Protein AF-A0A8T5TSD5-F1 (afdb_monomer_lite)

pLDDT: mean 71.45, std 23.82, range [21.56, 96.69]

Sequence (504 aa):
MKEFDYIEYKDEEKVIKIDLELDENVFEPLVENEELNNDLFEKYEPKDESEKEDPQIKVNFIPYVKNSLITFPKKGNDEVTKLDNEYHTTNYNPKFYSEKDVRYWIQQYKYYNNFKKLQNHLRVEGKKVPAISTVQKRIKELVGQEKYKELMRKYTFNDAKKLVAQTGKIKTGISGKILSNSEEFKDVKSKLLYQCGKCNHLWATRLDAIIHNKSWCPNCAVKDRVETQRGSVGEHQKIITQKGGKLIGIIYENPKEKLFNQRTSFKIECKAGHKFNIKASNLKLGKWCRKCSYTIISEKLRGSFHDIQQLIEERGGQCISKPEDYINQHQKLKIQCNKDHIFERRATNLKRGDWCPGCSQGKFEKICRSFFEEIFQDEFPKERPKWLINSRGNQMELDGYNKGLGLAFEAQGEQHYRAVAHFDQTLKDLEQRIKDDLTKLELCKQKNVILIQIPYYVHPNNIHHYVTAKYEHLAYKKLPIIPKIDYNRFLNTPDDQKKMDGYL

Foldseek 3Di:
DDDDDDDDDDDYDDDDDDDDDDDDDDDDDDDDDDDDDDDDDDDDDDDDDDDDDDDDDDDDDDDDDDDDDDDDDDDDDDDDDDDDDDDDDDDDDPPDDDPVNLVVLLVVCLVPVDLVVSQVVCVVVVHDRDDSVVSLVSNCVNPPPPVSVVSNQSDAVVNLQVLQQVLLCVPPVGGKGWPDDRVQPPHQQGWTWIARRRPRDIDTDGSCCCRPVSDDDPVVVVVVQQVVQVVLVVVLCVLQVVQQKDFPDKADPDPVSPGDDQQIWTFIQHPVRDTDIDGNVCSVVVDDDPVVVVVVVQVVVQPQVVVLQVLQVVLQKGWPDDSVVPPGQPAWTWMQHPVRDIDTDGSVVSVLQDDGPVVVPCPLLLLLQVLCCQQVVDHFDWDQDPQLAAPVRDTDIFSTDDPVVLETEDEAECVLVDDDPPPVDDPVNNVVSVRSVVSRCVSSVVVSRHYYYDYPPQQSQCSNVSVQVSCCVRVVDHDDDDPRDDSVVSPPDPSVVVSRVSVD

Structure (mmCIF, N/CA/C/O backbone):
data_AF-A0A8T5TSD5-F1
#
_entry.id   AF-A0A8T5TSD5-F1
#
loop_
_atom_site.group_PDB
_atom_site.id
_atom_site.type_symbol
_atom_site.label_atom_id
_atom_site.label_alt_id
_atom_site.label_comp_id
_atom_site.label_asym_id
_atom_site.label_entity_id
_atom_site.label_seq_id
_atom_site.pdbx_PDB_ins_code
_atom_site.Cartn_x
_atom_site.Cartn_y
_atom_site.Cartn_z
_atom_site.occupancy
_atom_site.B_iso_or_equiv
_atom_site.auth_seq_id
_atom_site.auth_comp_id
_atom_site.auth_asym_id
_atom_site.auth_atom_id
_atom_site.pdbx_PDB_model_num
ATOM 1 N N . MET A 1 1 ? 59.609 81.290 -33.028 1.00 29.22 1 MET A N 1
ATOM 2 C CA . MET A 1 1 ? 60.648 80.984 -34.041 1.00 29.22 1 MET A CA 1
ATOM 3 C C . MET A 1 1 ? 60.608 79.485 -34.279 1.00 29.22 1 MET A C 1
ATOM 5 O O . MET A 1 1 ? 60.656 78.786 -33.279 1.00 29.22 1 MET A O 1
ATOM 9 N N . LYS A 1 2 ? 60.489 78.936 -35.490 1.00 30.83 2 LYS A N 1
ATOM 10 C CA . LYS A 1 2 ? 60.200 79.474 -36.843 1.00 30.83 2 LYS A CA 1
ATOM 11 C C . LYS A 1 2 ? 59.456 78.362 -37.629 1.00 30.83 2 LYS A C 1
ATOM 13 O O . LYS A 1 2 ? 59.470 77.220 -37.183 1.00 30.83 2 LYS A O 1
ATOM 18 N N . GLU A 1 3 ? 58.811 78.703 -38.744 1.00 42.75 3 GLU A N 1
ATOM 19 C CA . GLU A 1 3 ? 58.103 77.771 -39.651 1.00 42.75 3 GLU A CA 1
ATOM 20 C C . GLU A 1 3 ? 59.063 76.863 -40.458 1.00 42.75 3 GLU A C 1
ATOM 22 O O . GLU A 1 3 ? 60.268 77.124 -40.465 1.00 42.75 3 GLU A O 1
ATOM 27 N N . PHE A 1 4 ? 58.551 75.826 -41.151 1.00 26.80 4 PHE A N 1
ATOM 28 C CA . PHE A 1 4 ? 58.403 75.811 -42.631 1.00 26.80 4 PHE A CA 1
ATOM 29 C C . PHE A 1 4 ? 57.793 74.496 -43.195 1.00 26.80 4 PHE A C 1
ATOM 31 O O . PHE A 1 4 ? 57.516 73.559 -42.448 1.00 26.80 4 PHE A O 1
ATOM 38 N N . ASP A 1 5 ? 57.514 74.491 -44.507 1.00 32.22 5 ASP A N 1
ATOM 39 C CA . ASP A 1 5 ? 56.450 73.749 -45.216 1.00 32.22 5 ASP A CA 1
ATOM 40 C C . ASP A 1 5 ? 56.855 72.515 -46.073 1.00 32.22 5 ASP A C 1
ATOM 42 O O . ASP A 1 5 ? 58.000 72.391 -46.490 1.00 32.22 5 ASP A O 1
ATOM 46 N N . TYR A 1 6 ? 55.833 71.689 -46.389 1.00 32.84 6 TYR A N 1
ATOM 47 C CA . TYR A 1 6 ? 55.534 70.879 -47.610 1.00 32.84 6 TYR A CA 1
ATOM 48 C C . TYR A 1 6 ? 56.590 70.050 -48.398 1.00 32.84 6 TYR A C 1
ATOM 50 O O . TYR A 1 6 ? 57.713 70.475 -48.633 1.00 32.84 6 TYR A O 1
ATOM 58 N N . ILE A 1 7 ? 56.130 68.916 -48.981 1.00 25.58 7 ILE A N 1
ATOM 59 C CA . ILE A 1 7 ? 55.984 68.638 -50.449 1.00 25.58 7 ILE A CA 1
ATOM 60 C C . ILE A 1 7 ? 55.552 67.158 -50.707 1.00 25.58 7 ILE A C 1
ATOM 62 O O . ILE A 1 7 ? 55.966 66.251 -49.988 1.00 25.58 7 ILE A O 1
ATOM 66 N N . GLU A 1 8 ? 54.708 66.909 -51.726 1.00 33.41 8 GLU A N 1
ATOM 67 C CA . GLU A 1 8 ? 54.271 65.577 -52.229 1.00 33.41 8 GLU A CA 1
ATOM 68 C C . GLU A 1 8 ? 55.151 65.046 -53.387 1.00 33.41 8 GLU A C 1
ATOM 70 O O . GLU A 1 8 ? 55.816 65.849 -54.027 1.00 33.41 8 GLU A O 1
ATOM 75 N N . TYR A 1 9 ? 55.050 63.752 -53.760 1.00 26.25 9 TYR A N 1
ATOM 76 C CA . TYR A 1 9 ? 55.128 63.281 -55.169 1.00 26.25 9 TYR A CA 1
ATOM 77 C C . TYR A 1 9 ? 54.449 61.900 -55.382 1.00 26.25 9 TYR A C 1
ATOM 79 O O . TYR A 1 9 ? 54.121 61.214 -54.412 1.00 26.25 9 TYR A O 1
ATOM 87 N N . LYS A 1 10 ? 54.183 61.526 -56.648 1.00 32.50 10 LYS A N 1
ATOM 88 C CA . LYS A 1 10 ? 53.243 60.469 -57.099 1.00 32.50 10 LYS A CA 1
ATOM 89 C C . LYS A 1 10 ? 53.863 59.381 -58.028 1.00 32.50 10 LYS A C 1
ATOM 91 O O . LYS A 1 10 ? 55.046 59.439 -58.339 1.00 32.50 10 LYS A O 1
ATOM 96 N N . ASP A 1 11 ? 52.965 58.506 -58.523 1.00 33.00 11 ASP A N 1
ATOM 97 C CA . ASP A 1 11 ? 52.921 57.790 -59.826 1.00 33.00 11 ASP A CA 1
ATOM 98 C C . ASP A 1 11 ? 53.556 56.371 -59.888 1.00 33.00 11 ASP A C 1
ATOM 100 O O . ASP A 1 11 ? 54.645 56.143 -59.377 1.00 33.00 11 ASP A O 1
ATOM 104 N N . GLU A 1 12 ? 52.762 55.316 -60.176 1.00 31.06 12 GLU A N 1
ATOM 105 C CA . GLU A 1 12 ? 52.519 54.618 -61.480 1.00 31.06 12 GLU A CA 1
ATOM 106 C C . GLU A 1 12 ? 53.558 53.478 -61.735 1.00 31.06 12 GLU A C 1
ATOM 108 O O . GLU A 1 12 ? 54.653 53.529 -61.197 1.00 31.06 12 GLU A O 1
ATOM 113 N N . GLU A 1 13 ? 53.341 52.350 -62.439 1.00 28.72 13 GLU A N 1
ATOM 114 C CA . GLU A 1 13 ? 52.218 51.793 -63.221 1.00 28.72 13 GLU A CA 1
ATOM 115 C C . GLU A 1 13 ? 52.359 50.240 -63.408 1.00 28.72 13 GLU A C 1
ATOM 117 O O . GLU A 1 13 ? 53.412 49.662 -63.148 1.00 28.72 13 GLU A O 1
ATOM 122 N N . LYS A 1 14 ? 51.338 49.608 -64.023 1.00 25.22 14 LYS A N 1
ATOM 123 C CA . LYS A 1 14 ? 51.384 48.391 -64.892 1.00 25.22 14 LYS A CA 1
ATOM 124 C C . LYS A 1 14 ? 51.567 46.954 -64.341 1.00 25.22 14 LYS A C 1
ATOM 126 O O . LYS A 1 14 ? 51.836 46.682 -63.178 1.00 25.22 14 LYS A O 1
ATOM 131 N N . VAL A 1 15 ? 51.224 46.011 -65.236 1.00 31.52 15 VAL A N 1
ATOM 132 C CA . VAL A 1 15 ? 50.708 44.643 -64.998 1.00 31.52 15 VAL A CA 1
ATOM 133 C C . VAL A 1 15 ? 51.378 43.632 -65.937 1.00 31.52 15 VAL A C 1
ATOM 135 O O . VAL A 1 15 ? 51.485 43.915 -67.127 1.00 31.52 15 VAL A O 1
ATOM 138 N N . ILE A 1 16 ? 51.687 42.416 -65.459 1.00 21.56 16 ILE A N 1
ATOM 139 C CA . ILE A 1 16 ? 51.918 41.225 -66.308 1.00 21.56 16 ILE A CA 1
ATOM 140 C C . ILE A 1 16 ? 51.227 39.989 -65.691 1.00 21.56 16 ILE A C 1
ATOM 142 O O . ILE A 1 16 ? 51.303 39.762 -64.484 1.00 21.56 16 ILE A O 1
ATOM 146 N N . LYS A 1 17 ? 50.553 39.185 -66.529 1.00 32.59 17 LYS A N 1
ATOM 147 C CA . LYS A 1 17 ? 50.049 37.829 -66.222 1.00 32.59 17 LYS A CA 1
ATOM 148 C C . LYS A 1 17 ? 51.038 36.779 -66.732 1.00 32.59 17 LYS A C 1
ATOM 150 O O . LYS A 1 17 ? 51.430 36.885 -67.888 1.00 32.59 17 LYS A O 1
ATOM 155 N N . ILE A 1 18 ? 51.284 35.718 -65.960 1.00 23.31 18 ILE A N 1
ATOM 156 C CA . ILE A 1 18 ? 51.723 34.404 -66.467 1.00 23.31 18 ILE A CA 1
ATOM 157 C C . ILE A 1 18 ? 51.021 33.311 -65.632 1.00 23.31 18 ILE A C 1
ATOM 159 O O . ILE A 1 18 ? 50.945 33.434 -64.408 1.00 23.31 18 ILE A O 1
ATOM 163 N N . ASP A 1 19 ? 50.475 32.290 -66.298 1.00 34.50 19 ASP A N 1
ATOM 164 C CA . ASP A 1 19 ? 49.937 31.056 -65.696 1.00 34.50 19 ASP A CA 1
ATOM 165 C C . ASP A 1 19 ? 51.056 30.019 -65.504 1.00 34.50 19 ASP A C 1
ATOM 167 O O . ASP A 1 19 ? 51.981 29.984 -66.310 1.00 34.50 19 ASP A O 1
ATOM 171 N N . LEU A 1 20 ? 50.953 29.135 -64.503 1.00 24.56 20 LEU A N 1
ATOM 172 C CA . LEU A 1 20 ? 51.712 27.875 -64.450 1.00 24.56 20 LEU A CA 1
ATOM 173 C C . LEU A 1 20 ? 50.996 26.836 -63.568 1.00 24.56 20 LEU A C 1
ATOM 175 O O . LEU A 1 20 ? 50.411 27.179 -62.537 1.00 24.56 20 LEU A O 1
ATOM 179 N N . GLU A 1 21 ? 51.037 25.574 -63.995 1.00 27.56 21 GLU A N 1
ATOM 180 C CA . GLU A 1 21 ? 50.414 24.421 -63.335 1.00 27.56 21 GLU A CA 1
ATOM 181 C C . GLU A 1 21 ? 51.396 23.647 -62.433 1.00 27.56 21 GLU A C 1
ATOM 183 O O . GLU A 1 21 ? 52.588 23.617 -62.706 1.00 27.56 21 GLU A O 1
ATOM 188 N N . LEU A 1 22 ? 50.819 22.999 -61.407 1.00 33.53 22 LEU A N 1
ATOM 189 C CA . LEU A 1 22 ? 51.209 21.737 -60.740 1.00 33.53 22 LEU A CA 1
ATOM 190 C C . LEU A 1 22 ? 52.652 21.500 -60.235 1.00 33.53 22 LEU A C 1
ATOM 192 O O . LEU A 1 22 ? 53.611 21.500 -60.992 1.00 33.53 22 LEU A O 1
ATOM 196 N N . ASP A 1 23 ? 52.739 21.045 -58.977 1.00 24.69 23 ASP A N 1
ATOM 197 C CA . ASP A 1 23 ? 53.171 19.659 -58.715 1.00 24.69 23 ASP A CA 1
ATOM 198 C C . ASP A 1 23 ? 52.482 19.099 -57.444 1.00 24.69 23 ASP A C 1
ATOM 200 O O . ASP A 1 23 ? 52.013 19.871 -56.599 1.00 24.69 23 ASP A O 1
ATOM 204 N N . GLU A 1 24 ? 52.377 17.773 -57.325 1.00 37.91 24 GLU A N 1
ATOM 205 C CA . GLU A 1 24 ? 51.810 17.044 -56.173 1.00 37.91 24 GLU A CA 1
ATOM 206 C C . GLU A 1 24 ? 52.889 16.202 -55.451 1.00 37.91 24 GLU A C 1
ATOM 208 O O . GLU A 1 24 ? 53.955 15.934 -55.999 1.00 37.91 24 GLU A O 1
ATOM 213 N N . ASN A 1 25 ? 52.582 15.725 -54.230 1.00 28.72 25 ASN A N 1
ATOM 214 C CA . ASN A 1 25 ? 53.506 15.185 -53.203 1.00 28.72 25 ASN A CA 1
ATOM 215 C C . ASN A 1 25 ? 54.248 16.309 -52.429 1.00 28.72 25 ASN A C 1
ATOM 217 O O . ASN A 1 25 ? 54.604 17.333 -52.992 1.00 28.72 25 ASN A O 1
ATOM 221 N N . VAL A 1 26 ? 54.473 16.239 -51.108 1.00 26.81 26 VAL A N 1
ATOM 222 C CA . VAL A 1 26 ? 54.770 15.070 -50.257 1.00 26.81 26 VAL A CA 1
ATOM 223 C C . VAL A 1 26 ? 54.136 15.195 -48.845 1.00 26.81 26 VAL A C 1
ATOM 225 O O . VAL A 1 26 ? 53.910 16.302 -48.363 1.00 26.81 26 VAL A O 1
ATOM 228 N N . PHE A 1 27 ? 53.987 14.044 -48.171 1.00 26.06 27 PHE A N 1
ATOM 229 C CA . PHE A 1 27 ? 53.790 13.780 -46.725 1.00 26.06 27 PHE A CA 1
ATOM 230 C C . PHE A 1 27 ? 52.378 13.515 -46.157 1.00 26.06 27 PHE A C 1
ATOM 232 O O . PHE A 1 27 ? 51.435 14.291 -46.290 1.00 26.06 27 PHE A O 1
ATOM 239 N N . GLU A 1 28 ? 52.311 12.389 -45.436 1.00 26.70 28 GLU A N 1
ATOM 240 C CA . GLU A 1 28 ? 51.199 11.824 -44.653 1.00 26.70 28 GLU A CA 1
ATOM 241 C C . GLU A 1 28 ? 51.754 11.417 -43.240 1.00 26.70 28 GLU A C 1
ATOM 243 O O . GLU A 1 28 ? 52.901 11.769 -42.951 1.00 26.70 28 GLU A O 1
ATOM 248 N N . PRO A 1 29 ? 51.003 10.830 -42.277 1.00 34.03 29 PRO A N 1
ATOM 249 C CA . PRO A 1 29 ? 50.748 11.496 -40.992 1.00 34.03 29 PRO A CA 1
ATOM 250 C C . PRO A 1 29 ? 51.290 10.761 -39.740 1.00 34.03 29 PRO A C 1
ATOM 252 O O . PRO A 1 29 ? 51.842 9.669 -39.826 1.00 34.03 29 PRO A O 1
ATOM 255 N N . LEU A 1 30 ? 51.044 11.327 -38.547 1.00 26.89 30 LEU A N 1
ATOM 256 C CA . LEU A 1 30 ? 51.230 10.662 -37.244 1.00 26.89 30 LEU A CA 1
ATOM 257 C C . LEU A 1 30 ? 49.946 10.685 -36.393 1.00 26.89 30 LEU A C 1
ATOM 259 O O . LEU A 1 30 ? 49.178 11.649 -36.435 1.00 26.89 30 LEU A O 1
ATOM 263 N N . VAL A 1 31 ? 49.727 9.605 -35.632 1.00 29.70 31 VAL A N 1
ATOM 264 C CA . VAL A 1 31 ? 48.559 9.330 -34.771 1.00 29.70 31 VAL A CA 1
ATOM 265 C C . VAL A 1 31 ? 49.034 8.622 -33.500 1.00 29.70 31 VAL A C 1
ATOM 267 O O . VAL A 1 31 ? 49.748 7.636 -33.618 1.00 29.70 31 VAL A O 1
ATOM 270 N N . GLU A 1 32 ? 48.584 9.073 -32.326 1.00 29.20 32 GLU A N 1
ATOM 271 C CA . GLU A 1 32 ? 48.715 8.434 -30.998 1.00 29.20 32 GLU A CA 1
ATOM 272 C C . GLU A 1 32 ? 47.791 9.190 -30.009 1.00 29.20 32 GLU A C 1
ATOM 274 O O . GLU A 1 32 ? 47.502 10.365 -30.235 1.00 29.20 32 GLU A O 1
ATOM 279 N N . ASN A 1 33 ? 47.367 8.657 -28.858 1.00 29.69 33 ASN A N 1
ATOM 280 C CA . ASN A 1 33 ? 46.632 7.409 -28.588 1.00 29.69 33 ASN A CA 1
ATOM 281 C C . ASN A 1 33 ? 45.905 7.613 -27.231 1.00 29.69 33 ASN A C 1
ATOM 283 O O . ASN A 1 33 ? 46.505 8.164 -26.310 1.00 29.69 33 ASN A O 1
ATOM 287 N N . GLU A 1 34 ? 44.636 7.211 -27.081 1.00 29.06 34 GLU A N 1
ATOM 288 C CA . GLU A 1 34 ? 43.868 7.379 -25.825 1.00 29.06 34 GLU A CA 1
ATOM 289 C C . GLU A 1 34 ? 43.674 6.036 -25.104 1.00 29.06 34 GLU A C 1
ATOM 291 O O . GLU A 1 34 ? 42.813 5.256 -25.501 1.00 29.06 34 GLU A O 1
ATOM 296 N N . GLU A 1 35 ? 44.413 5.782 -24.017 1.00 29.83 35 GLU A N 1
ATOM 297 C CA . GLU A 1 35 ? 44.088 4.709 -23.061 1.00 29.83 35 GLU A CA 1
ATOM 298 C C . GLU A 1 35 ? 44.794 4.929 -21.705 1.00 29.83 35 GLU A C 1
ATOM 300 O O . GLU A 1 35 ? 45.983 4.657 -21.578 1.00 29.83 35 GLU A O 1
ATOM 305 N N . LEU A 1 36 ? 44.077 5.448 -20.692 1.00 28.39 36 LEU A N 1
ATOM 306 C CA . LEU A 1 36 ? 44.378 5.282 -19.253 1.00 28.39 36 LEU A CA 1
ATOM 307 C C . LEU A 1 36 ? 43.279 5.898 -18.359 1.00 28.39 36 LEU A C 1
ATOM 309 O O . LEU A 1 36 ? 42.650 6.889 -18.724 1.00 28.39 36 LEU A O 1
ATOM 313 N N . ASN A 1 37 ? 43.122 5.329 -17.157 1.00 28.67 37 ASN A N 1
ATOM 314 C CA . ASN A 1 37 ? 42.261 5.756 -16.037 1.00 28.67 37 ASN A CA 1
ATOM 315 C C . ASN A 1 37 ? 40.750 5.448 -16.122 1.00 28.67 37 ASN A C 1
ATOM 317 O O . ASN A 1 37 ? 39.905 6.341 -16.080 1.00 28.67 37 ASN A O 1
ATOM 321 N N . ASN A 1 38 ? 40.426 4.153 -16.059 1.00 27.12 38 ASN A N 1
ATOM 322 C CA . ASN A 1 38 ? 39.316 3.660 -15.236 1.00 27.12 38 ASN A CA 1
ATOM 323 C C . ASN A 1 38 ? 39.915 2.837 -14.087 1.00 27.12 38 ASN A C 1
ATOM 325 O O . ASN A 1 38 ? 40.516 1.807 -14.365 1.00 27.12 38 ASN A O 1
ATOM 329 N N . ASP A 1 39 ? 39.770 3.314 -12.849 1.00 28.09 39 ASP A N 1
ATOM 330 C CA . ASP A 1 39 ? 39.573 2.530 -11.614 1.00 28.09 39 ASP A CA 1
ATOM 331 C C . ASP A 1 39 ? 39.820 3.434 -10.401 1.00 28.09 39 ASP A C 1
ATOM 333 O O . ASP A 1 39 ? 40.918 3.965 -10.250 1.00 28.09 39 ASP A O 1
ATOM 337 N N . LEU A 1 40 ? 38.800 3.602 -9.545 1.00 28.14 40 LEU A N 1
ATOM 338 C CA . LEU A 1 40 ? 38.906 3.688 -8.078 1.00 28.14 40 LEU A CA 1
ATOM 339 C C . LEU A 1 40 ? 37.539 3.993 -7.424 1.00 28.14 40 LEU A C 1
ATOM 341 O O . LEU A 1 40 ? 36.795 4.863 -7.868 1.00 28.14 40 LEU A O 1
ATOM 345 N N . PHE A 1 41 ? 37.300 3.310 -6.300 1.00 27.31 41 PHE A N 1
ATOM 346 C CA . PHE A 1 41 ? 36.210 3.449 -5.317 1.00 27.31 41 PHE A CA 1
ATOM 347 C C . PHE A 1 41 ? 34.823 2.853 -5.620 1.00 27.31 41 PHE A C 1
ATOM 349 O O . PHE A 1 41 ? 33.941 3.447 -6.235 1.00 27.31 41 PHE A O 1
ATOM 356 N N . GLU A 1 42 ? 34.607 1.699 -4.985 1.00 27.84 42 GLU A N 1
ATOM 357 C CA . GLU A 1 42 ? 33.319 1.082 -4.673 1.00 27.84 42 GLU A CA 1
ATOM 358 C C . GLU A 1 42 ? 33.187 0.979 -3.130 1.00 27.84 42 GLU A C 1
ATOM 360 O O . GLU A 1 42 ? 34.204 0.850 -2.448 1.00 27.84 42 GLU A O 1
ATOM 365 N N . LYS A 1 43 ? 31.945 0.938 -2.611 1.00 27.02 43 LYS A N 1
ATOM 366 C CA . LYS A 1 43 ? 31.519 0.570 -1.231 1.00 27.02 43 LYS A CA 1
ATOM 367 C C . LYS A 1 43 ? 31.717 1.574 -0.070 1.00 27.02 43 LYS A C 1
ATOM 369 O O . LYS A 1 43 ? 32.822 1.741 0.431 1.00 27.02 43 LYS A O 1
ATOM 374 N N . TYR A 1 44 ? 30.596 2.049 0.497 1.00 25.25 44 TYR A N 1
ATOM 375 C CA . TYR A 1 44 ? 30.279 1.932 1.940 1.00 25.25 44 TYR A CA 1
ATOM 376 C C . TYR A 1 44 ? 28.768 2.154 2.207 1.00 25.25 44 TYR A C 1
ATOM 378 O O . TYR A 1 44 ? 28.128 2.926 1.495 1.00 25.25 44 TYR A O 1
ATOM 386 N N . GLU A 1 45 ? 28.203 1.482 3.218 1.00 26.59 45 GLU A N 1
ATOM 387 C CA . GLU A 1 45 ? 26.801 1.614 3.682 1.00 26.59 45 GLU A CA 1
ATOM 388 C C . GLU A 1 45 ? 26.723 2.347 5.047 1.00 26.59 45 GLU A C 1
ATOM 390 O O . GLU A 1 45 ? 27.725 2.383 5.766 1.00 26.59 45 GLU A O 1
ATOM 395 N N . PRO A 1 46 ? 25.576 2.954 5.425 1.00 31.56 46 PRO A N 1
ATOM 396 C CA . PRO A 1 46 ? 25.465 3.806 6.616 1.00 31.56 46 PRO A CA 1
ATOM 397 C C . PRO A 1 46 ? 25.095 3.053 7.911 1.00 31.56 46 PRO A C 1
ATOM 399 O O . PRO A 1 46 ? 24.542 1.955 7.877 1.00 31.56 46 PRO A O 1
ATOM 402 N N . LYS A 1 47 ? 25.325 3.704 9.062 1.00 26.27 47 LYS A N 1
ATOM 403 C CA . LYS A 1 47 ? 24.779 3.338 10.383 1.00 26.27 47 LYS A CA 1
ATOM 404 C C . LYS A 1 47 ? 24.121 4.547 11.057 1.00 26.27 47 LYS A C 1
ATOM 406 O O . LYS A 1 47 ? 24.601 5.666 10.890 1.00 26.27 47 LYS A O 1
ATOM 411 N N . ASP A 1 48 ? 23.063 4.286 11.821 1.00 28.14 48 ASP A N 1
ATOM 412 C CA . ASP A 1 48 ? 22.426 5.225 12.756 1.00 28.14 48 ASP A CA 1
ATOM 413 C C . ASP A 1 48 ? 23.275 5.447 14.019 1.00 28.14 48 ASP A C 1
ATOM 415 O O . ASP A 1 48 ? 23.943 4.515 14.463 1.00 28.14 48 ASP A O 1
ATOM 419 N N . GLU A 1 49 ? 23.157 6.629 14.639 1.00 26.78 49 GLU A N 1
ATOM 420 C CA . GLU A 1 49 ? 22.981 6.786 16.097 1.00 26.78 49 GLU A CA 1
ATOM 421 C C . GLU A 1 49 ? 22.539 8.223 16.461 1.00 26.78 49 GLU A C 1
ATOM 423 O O . GLU A 1 49 ? 22.455 9.099 15.596 1.00 26.78 49 GLU A O 1
ATOM 428 N N . SER A 1 50 ? 22.141 8.440 17.719 1.00 25.47 50 SER A N 1
ATOM 429 C CA . SER A 1 50 ? 21.211 9.503 18.136 1.00 25.47 50 SER A CA 1
ATOM 430 C C . SER A 1 50 ? 21.688 10.388 19.302 1.00 25.47 50 SER A C 1
ATOM 432 O O . SER A 1 50 ? 22.604 10.033 20.031 1.00 25.47 50 SER A O 1
ATOM 434 N N . GLU A 1 51 ? 20.919 11.460 19.541 1.00 27.75 51 GLU A N 1
ATOM 435 C CA . GLU A 1 51 ? 20.849 12.306 20.756 1.00 27.75 51 GLU A CA 1
ATOM 436 C C . GLU A 1 51 ? 21.689 13.604 20.813 1.00 27.75 51 GLU A C 1
ATOM 438 O O . GLU A 1 51 ? 22.343 13.997 19.849 1.00 27.75 51 GLU A O 1
ATOM 443 N N . LYS A 1 52 ? 21.430 14.401 21.861 1.00 27.55 52 LYS A N 1
ATOM 444 C CA . LYS A 1 52 ? 21.346 15.877 21.850 1.00 27.55 52 LYS A CA 1
ATOM 445 C C . LYS A 1 52 ? 22.368 16.527 22.796 1.00 27.55 52 LYS A C 1
ATOM 447 O O . LYS A 1 52 ? 22.642 15.953 23.839 1.00 27.55 52 LYS A O 1
ATOM 452 N N . GLU A 1 53 ? 22.786 17.767 22.512 1.00 25.66 53 GLU A N 1
ATOM 453 C CA . GLU A 1 53 ? 22.473 18.996 23.293 1.00 25.66 53 GLU A CA 1
ATOM 454 C C . GLU A 1 53 ? 23.326 20.210 22.847 1.00 25.66 53 GLU A C 1
ATOM 456 O O . GLU A 1 53 ? 24.370 20.060 22.217 1.00 25.66 53 GLU A O 1
ATOM 461 N N . ASP A 1 54 ? 22.832 21.422 23.126 1.00 24.52 54 ASP A N 1
ATOM 462 C CA . ASP A 1 54 ? 23.424 22.741 22.816 1.00 24.52 54 ASP A CA 1
ATOM 463 C C . ASP A 1 54 ? 23.709 23.456 24.152 1.00 24.52 54 ASP A C 1
ATOM 465 O O . ASP A 1 54 ? 22.869 23.385 25.055 1.00 24.52 54 ASP A O 1
ATOM 469 N N . PRO A 1 55 ? 24.868 24.122 24.324 1.00 31.58 55 PRO A N 1
ATOM 470 C CA . PRO A 1 55 ? 24.786 25.586 24.339 1.00 31.58 55 PRO A CA 1
ATOM 471 C C . PRO A 1 55 ? 25.992 26.330 23.723 1.00 31.58 55 PRO A C 1
ATOM 473 O O . PRO A 1 55 ? 27.115 26.266 24.217 1.00 31.58 55 PRO A O 1
ATOM 476 N N . GLN A 1 56 ? 25.690 27.166 22.727 1.00 24.25 56 GLN A N 1
ATOM 477 C CA . GLN A 1 56 ? 26.241 28.509 22.454 1.00 24.25 56 GLN A CA 1
ATOM 478 C C . GLN A 1 56 ? 27.759 28.765 22.623 1.00 24.25 56 GLN A C 1
ATOM 480 O O . GLN A 1 56 ? 28.240 28.958 23.735 1.00 24.25 56 GLN A O 1
ATOM 485 N N . ILE A 1 57 ? 28.454 29.067 21.508 1.00 22.45 57 ILE A N 1
ATOM 486 C CA . ILE A 1 57 ? 29.313 30.273 21.361 1.00 22.45 57 ILE A CA 1
ATOM 487 C C . ILE A 1 57 ? 29.729 30.516 19.887 1.00 22.45 57 ILE A C 1
ATOM 489 O O . ILE A 1 57 ? 30.187 29.616 19.195 1.00 22.45 57 ILE A O 1
ATOM 493 N N . LYS A 1 58 ? 29.603 31.781 19.450 1.00 24.45 58 LYS A N 1
ATOM 494 C CA . LYS A 1 58 ? 30.229 32.464 18.284 1.00 24.45 58 LYS A CA 1
ATOM 495 C C . LYS A 1 58 ? 30.261 31.752 16.915 1.00 24.45 58 LYS A C 1
ATOM 497 O O . LYS A 1 58 ? 31.145 30.965 16.595 1.00 24.45 58 LYS A O 1
ATOM 502 N N . VAL A 1 59 ? 29.388 32.227 16.026 1.00 23.25 59 VAL A N 1
ATOM 503 C CA . VAL A 1 59 ? 29.357 31.889 14.595 1.00 23.25 59 VAL A CA 1
ATOM 504 C C . VAL A 1 59 ? 30.409 32.686 13.806 1.00 23.25 59 VAL A C 1
ATOM 506 O O . VAL A 1 59 ? 30.290 33.903 13.687 1.00 23.25 59 VAL A O 1
ATOM 509 N N . ASN A 1 60 ? 31.381 32.001 13.197 1.00 25.83 60 ASN A N 1
ATOM 510 C CA . ASN A 1 60 ? 32.272 32.555 12.167 1.00 25.83 60 ASN A CA 1
ATOM 511 C C . ASN A 1 60 ? 31.938 31.923 10.804 1.00 25.83 60 ASN A C 1
ATOM 513 O O . ASN A 1 60 ? 32.298 30.776 10.547 1.00 25.83 60 ASN A O 1
ATOM 517 N N . PHE A 1 61 ? 31.274 32.668 9.915 1.00 24.88 61 PHE A N 1
ATOM 518 C CA . PHE A 1 61 ? 31.046 32.246 8.527 1.00 24.88 61 PHE A CA 1
ATOM 519 C C . PHE A 1 61 ? 32.172 32.738 7.608 1.00 24.88 61 PHE A C 1
ATOM 521 O O . PHE A 1 61 ? 32.349 33.942 7.432 1.00 24.88 61 PHE A O 1
ATOM 528 N N . ILE A 1 62 ? 32.872 31.808 6.950 1.00 25.47 62 ILE A N 1
ATOM 529 C CA . ILE A 1 62 ? 33.712 32.107 5.779 1.00 25.47 62 ILE A CA 1
ATOM 530 C C . ILE A 1 62 ? 32.820 32.015 4.520 1.00 25.47 62 ILE A C 1
ATOM 532 O O . ILE A 1 62 ? 32.159 30.988 4.345 1.00 25.47 62 ILE A O 1
ATOM 536 N N . PRO A 1 63 ? 32.735 33.047 3.651 1.00 28.06 63 PRO A N 1
ATOM 537 C CA . PRO A 1 63 ? 31.734 33.067 2.580 1.00 28.06 63 PRO A CA 1
ATOM 538 C C . PRO A 1 63 ? 32.096 32.257 1.326 1.00 28.06 63 PRO A C 1
ATOM 540 O O . PRO A 1 63 ? 33.231 32.259 0.857 1.00 28.06 63 PRO A O 1
ATOM 543 N N . TYR A 1 64 ? 31.062 31.687 0.702 1.00 24.02 64 TYR A N 1
ATOM 544 C CA . TYR A 1 64 ? 31.060 31.244 -0.697 1.00 24.02 64 TYR A CA 1
ATOM 545 C C . TYR A 1 64 ? 31.465 32.382 -1.655 1.00 24.02 64 TYR A C 1
ATOM 547 O O . TYR A 1 64 ? 30.877 33.468 -1.613 1.00 24.02 64 TYR A O 1
ATOM 555 N N . VAL A 1 65 ? 32.375 32.113 -2.596 1.00 27.92 65 VAL A N 1
ATOM 556 C CA . VAL A 1 65 ? 32.683 33.043 -3.698 1.00 27.92 65 VAL A CA 1
ATOM 557 C C . VAL A 1 65 ? 31.601 32.946 -4.779 1.00 27.92 65 VAL A C 1
ATOM 559 O O . VAL A 1 65 ? 31.318 31.872 -5.309 1.00 27.92 65 VAL A O 1
ATOM 562 N N . LYS A 1 66 ? 30.980 34.085 -5.103 1.00 27.88 66 LYS A N 1
ATOM 563 C CA . LYS A 1 66 ? 29.926 34.210 -6.120 1.00 27.88 66 LYS A CA 1
ATOM 564 C C . LYS A 1 66 ? 30.485 34.407 -7.531 1.00 27.88 66 LYS A C 1
ATOM 566 O O . LYS A 1 66 ? 31.479 35.098 -7.730 1.00 27.88 66 LYS A O 1
ATOM 571 N N . ASN A 1 67 ? 29.719 33.923 -8.511 1.00 27.98 67 ASN A N 1
ATOM 572 C CA . ASN A 1 67 ? 29.712 34.457 -9.875 1.00 27.98 67 ASN A CA 1
ATOM 573 C C . ASN A 1 67 ? 29.465 35.975 -9.870 1.00 27.98 67 ASN A C 1
ATOM 575 O O . ASN A 1 67 ? 28.501 36.428 -9.250 1.00 27.98 67 ASN A O 1
ATOM 579 N N . SER A 1 68 ? 30.233 36.716 -10.672 1.00 27.19 68 SER A N 1
ATOM 580 C CA . SER A 1 68 ? 29.978 38.130 -10.968 1.00 27.19 68 SER A CA 1
ATOM 581 C C . SER A 1 68 ? 30.080 38.393 -12.469 1.00 27.19 68 SER A C 1
ATOM 583 O O . SER A 1 68 ? 31.157 38.335 -13.057 1.00 27.19 68 SER A O 1
ATOM 585 N N . LEU A 1 69 ? 28.939 38.707 -13.081 1.00 24.25 69 LEU A N 1
ATOM 586 C CA . LEU A 1 69 ? 28.872 39.396 -14.371 1.00 24.25 69 LEU A CA 1
ATOM 587 C C . LEU A 1 69 ? 29.463 40.805 -14.209 1.00 24.25 69 LEU A C 1
ATOM 589 O O . LEU A 1 69 ? 29.201 41.452 -13.197 1.00 24.25 69 LEU A O 1
ATOM 593 N N . ILE A 1 70 ? 30.180 41.312 -15.216 1.00 25.59 70 ILE A N 1
ATOM 594 C CA . ILE A 1 70 ? 30.570 42.728 -15.276 1.00 25.59 70 ILE A CA 1
ATOM 595 C C . ILE A 1 70 ? 29.884 43.394 -16.470 1.00 25.59 70 ILE A C 1
ATOM 597 O O . ILE A 1 70 ? 30.089 43.024 -17.625 1.00 25.59 70 ILE A O 1
ATOM 601 N N . THR A 1 71 ? 29.064 44.394 -16.158 1.00 24.91 71 THR A N 1
ATOM 602 C CA . THR A 1 71 ? 28.466 45.354 -17.091 1.00 24.91 71 THR A CA 1
ATOM 603 C C . THR A 1 71 ? 29.308 46.631 -17.176 1.00 24.91 71 THR A C 1
ATOM 605 O O . THR A 1 71 ? 29.995 46.989 -16.223 1.00 24.91 71 THR A O 1
ATOM 608 N N . PHE A 1 72 ? 29.227 47.342 -18.302 1.00 25.25 72 PHE A N 1
ATOM 609 C CA . PHE A 1 72 ? 29.983 48.574 -18.572 1.00 25.25 72 PHE A CA 1
ATOM 610 C C . PHE A 1 72 ? 29.681 49.738 -17.597 1.00 25.25 72 PHE A C 1
ATOM 612 O O . PHE A 1 72 ? 28.512 49.945 -17.259 1.00 25.25 72 PHE A O 1
ATOM 619 N N . PRO A 1 73 ? 30.680 50.574 -17.242 1.00 27.48 73 PRO A N 1
ATOM 620 C CA . PRO A 1 73 ? 30.470 51.857 -16.569 1.00 27.48 73 PRO A CA 1
ATOM 621 C C . PRO A 1 73 ? 30.215 53.018 -17.556 1.00 27.48 73 PRO A C 1
ATOM 623 O O . PRO A 1 73 ? 30.600 52.969 -18.726 1.00 27.48 73 PRO A O 1
ATOM 626 N N . LYS A 1 74 ? 29.581 54.094 -17.067 1.00 26.23 74 LYS A N 1
ATOM 627 C CA . LYS A 1 74 ? 29.430 55.389 -17.766 1.00 26.23 74 LYS A CA 1
ATOM 628 C C . LYS A 1 74 ? 30.528 56.387 -17.345 1.00 26.23 74 LYS A C 1
ATOM 630 O O . LYS A 1 74 ? 31.157 56.216 -16.310 1.00 26.23 74 LYS A O 1
ATOM 635 N N . LYS A 1 75 ? 30.709 57.423 -18.178 1.00 28.22 75 LYS A N 1
ATOM 636 C CA . LYS A 1 75 ? 31.642 58.569 -18.057 1.00 28.22 75 LYS A CA 1
ATOM 637 C C . LYS A 1 75 ? 31.713 59.225 -16.665 1.00 28.22 75 LYS A C 1
ATOM 639 O O . LYS A 1 75 ? 30.675 59.349 -16.020 1.00 28.22 75 LYS A O 1
ATOM 644 N N . GLY A 1 76 ? 32.865 59.835 -16.347 1.00 24.42 76 GLY A N 1
ATOM 645 C CA . GLY A 1 76 ? 32.940 60.902 -15.337 1.00 24.42 76 GLY A CA 1
ATOM 646 C C . GLY A 1 76 ? 34.339 61.376 -14.905 1.00 24.42 76 GLY A C 1
ATOM 647 O O . GLY A 1 76 ? 34.686 61.141 -13.762 1.00 24.42 76 GLY A O 1
ATOM 648 N N . ASN A 1 77 ? 35.047 62.095 -15.788 1.00 24.77 77 ASN A N 1
ATOM 649 C CA . ASN A 1 77 ? 35.979 63.205 -15.493 1.00 24.77 77 ASN A CA 1
ATOM 650 C C . ASN A 1 77 ? 37.319 63.063 -14.702 1.00 24.77 77 ASN A C 1
ATOM 652 O O . ASN A 1 77 ? 37.437 62.368 -13.703 1.00 24.77 77 ASN A O 1
ATOM 656 N N . ASP A 1 78 ? 38.265 63.878 -15.196 1.00 27.06 78 ASP A N 1
ATOM 657 C CA . ASP A 1 78 ? 39.361 64.632 -14.550 1.00 27.06 78 ASP A CA 1
ATOM 658 C C . ASP A 1 78 ? 40.725 63.990 -14.169 1.00 27.06 78 ASP A C 1
ATOM 660 O O . ASP A 1 78 ? 40.958 63.522 -13.062 1.00 27.06 78 ASP A O 1
ATOM 664 N N . GLU A 1 79 ? 41.643 64.135 -15.143 1.00 27.92 79 GLU A N 1
ATOM 665 C CA . GLU A 1 79 ? 42.992 64.753 -15.073 1.00 27.92 79 GLU A CA 1
ATOM 666 C C . GLU A 1 79 ? 44.230 64.094 -14.404 1.00 27.92 79 GLU A C 1
ATOM 668 O O . GLU A 1 79 ? 44.169 63.426 -13.382 1.00 27.92 79 GLU A O 1
ATOM 673 N N . VAL A 1 80 ? 45.390 64.427 -15.017 1.00 26.50 80 VAL A N 1
ATOM 674 C CA . VAL A 1 80 ? 46.818 64.244 -14.626 1.00 26.50 80 VAL A CA 1
ATOM 675 C C . VAL A 1 80 ? 47.268 62.796 -14.322 1.00 26.50 80 VAL A C 1
ATOM 677 O O . VAL A 1 80 ? 46.838 62.195 -13.352 1.00 26.50 80 VAL A O 1
ATOM 680 N N . THR A 1 81 ? 48.167 62.142 -15.072 1.00 28.92 81 THR A N 1
ATOM 681 C CA . THR A 1 81 ? 49.516 62.519 -15.574 1.00 28.92 81 THR A CA 1
ATOM 682 C C . THR A 1 81 ? 49.884 61.578 -16.771 1.00 28.92 81 THR A C 1
ATOM 684 O O . THR A 1 81 ? 49.452 60.432 -16.785 1.00 28.92 81 THR A O 1
ATOM 687 N N . LYS A 1 82 ? 50.506 61.968 -17.908 1.00 28.77 82 LYS A N 1
ATOM 688 C CA . LYS A 1 82 ? 51.931 62.345 -18.148 1.00 28.77 82 LYS A CA 1
ATOM 689 C C . LYS A 1 82 ? 52.927 61.408 -17.417 1.00 28.77 82 LYS A C 1
ATOM 691 O O . LYS A 1 82 ? 52.921 61.405 -16.205 1.00 28.77 82 LYS A O 1
ATOM 696 N N . LEU A 1 83 ? 53.860 60.625 -17.958 1.00 26.14 83 LEU A N 1
ATOM 697 C CA . LEU A 1 83 ? 54.563 60.449 -19.242 1.00 26.14 83 LEU A CA 1
ATOM 698 C C . LEU A 1 83 ? 55.110 58.985 -19.228 1.00 26.14 83 LEU A C 1
ATOM 700 O O . LEU A 1 83 ? 55.198 58.405 -18.146 1.00 26.14 83 LEU A O 1
ATOM 704 N N . ASP A 1 84 ? 55.558 58.303 -20.287 1.00 26.19 84 ASP A N 1
ATOM 705 C CA . ASP A 1 84 ? 55.517 58.517 -21.743 1.00 26.19 84 ASP A CA 1
ATOM 706 C C . ASP A 1 84 ? 55.861 57.192 -22.464 1.00 26.19 84 ASP A C 1
ATOM 708 O O . ASP A 1 84 ? 56.482 56.308 -21.869 1.00 26.19 84 ASP A O 1
ATOM 712 N N . ASN A 1 85 ? 55.486 57.075 -23.748 1.00 27.89 85 ASN A N 1
ATOM 713 C CA . ASN A 1 85 ? 56.328 56.566 -24.852 1.00 27.89 85 ASN A CA 1
ATOM 714 C C . ASN A 1 85 ? 55.502 56.407 -26.138 1.00 27.89 85 ASN A C 1
ATOM 716 O O . ASN A 1 85 ? 54.913 55.360 -26.419 1.00 27.89 85 ASN A O 1
ATOM 720 N N . GLU A 1 86 ? 55.507 57.457 -26.953 1.00 32.78 86 GLU A N 1
ATOM 721 C CA . GLU A 1 86 ? 55.188 57.342 -28.370 1.00 32.78 86 GLU A CA 1
ATOM 722 C C . GLU A 1 86 ? 56.296 56.561 -29.088 1.00 32.78 86 GLU A C 1
ATOM 724 O O . GLU A 1 86 ? 57.468 56.911 -29.003 1.00 32.78 86 GLU A O 1
ATOM 729 N N . TYR A 1 87 ? 55.915 55.573 -29.894 1.00 27.05 87 TYR A N 1
ATOM 730 C CA . TYR A 1 87 ? 56.598 55.332 -31.164 1.00 27.05 87 TYR A CA 1
ATOM 731 C C . TYR A 1 87 ? 55.533 55.223 -32.249 1.00 27.05 87 TYR A C 1
ATOM 733 O O . TYR A 1 87 ? 54.899 54.186 -32.450 1.00 27.05 87 TYR A O 1
ATOM 741 N N . HIS A 1 88 ? 55.310 56.339 -32.940 1.00 31.98 88 HIS A N 1
ATOM 742 C CA . HIS A 1 88 ? 54.539 56.355 -34.172 1.00 31.98 88 HIS A CA 1
ATOM 743 C C . HIS A 1 88 ? 55.194 55.457 -35.231 1.00 31.98 88 HIS A C 1
ATOM 745 O O . HIS A 1 88 ? 56.411 55.454 -35.390 1.00 31.98 88 HIS A O 1
ATOM 751 N N . THR A 1 89 ? 54.377 54.820 -36.072 1.00 27.33 89 THR A N 1
ATOM 752 C CA . THR A 1 89 ? 54.547 54.965 -37.530 1.00 27.33 89 THR A CA 1
ATOM 753 C C . THR A 1 89 ? 53.269 54.615 -38.301 1.00 27.33 89 THR A C 1
ATOM 755 O O . THR A 1 89 ? 52.796 53.483 -38.320 1.00 27.33 89 THR A O 1
ATOM 758 N N . THR A 1 90 ? 52.783 55.623 -39.029 1.00 28.69 90 THR A N 1
ATOM 759 C CA . THR A 1 90 ? 52.017 55.555 -40.291 1.00 28.69 90 THR A CA 1
ATOM 760 C C . THR A 1 90 ? 50.600 54.956 -40.335 1.00 28.69 90 THR A C 1
ATOM 762 O O . THR A 1 90 ? 50.347 53.776 -40.101 1.00 28.69 90 THR A O 1
ATOM 765 N N . ASN A 1 91 ? 49.681 55.804 -40.814 1.00 38.97 91 ASN A N 1
ATOM 766 C CA . ASN A 1 91 ? 48.378 55.446 -41.373 1.00 38.97 91 ASN A CA 1
ATOM 767 C C . ASN A 1 91 ? 48.479 54.302 -42.398 1.00 38.97 91 ASN A C 1
ATOM 769 O O . ASN A 1 91 ? 49.149 54.445 -43.418 1.00 38.97 91 ASN A O 1
ATOM 773 N N . TYR A 1 92 ? 47.707 53.228 -42.208 1.00 39.12 92 TYR A N 1
ATOM 774 C CA . TYR A 1 92 ? 47.447 52.235 -43.255 1.00 39.12 92 TYR A CA 1
ATOM 775 C C . TYR A 1 92 ? 45.939 52.022 -43.415 1.00 39.12 92 TYR A C 1
ATOM 777 O O . TYR A 1 92 ? 45.271 51.519 -42.512 1.00 39.12 92 TYR A O 1
ATOM 785 N N . ASN A 1 93 ? 45.389 52.411 -44.567 1.00 45.00 93 ASN A N 1
ATOM 786 C CA . ASN A 1 93 ? 43.952 52.356 -44.832 1.00 45.00 93 ASN A CA 1
ATOM 787 C C . ASN A 1 93 ? 43.506 50.899 -45.102 1.00 45.00 93 ASN A C 1
ATOM 789 O O . ASN A 1 93 ? 43.921 50.321 -46.108 1.00 45.00 93 ASN A O 1
ATOM 793 N N . PRO A 1 94 ? 42.636 50.283 -44.274 1.00 46.19 94 PRO A N 1
ATOM 794 C CA . PRO A 1 94 ? 42.319 48.848 -44.335 1.00 46.19 94 PRO A CA 1
ATOM 795 C C . PRO A 1 94 ? 41.414 48.428 -45.518 1.00 46.19 94 PRO A C 1
ATOM 797 O O . PRO A 1 94 ? 40.732 47.403 -45.453 1.00 46.19 94 PRO A O 1
ATOM 800 N N . LYS A 1 95 ? 41.363 49.210 -46.606 1.00 53.06 95 LYS A N 1
ATOM 801 C CA . LYS A 1 95 ? 40.466 48.982 -47.753 1.00 53.06 95 LYS A CA 1
ATOM 802 C C . LYS A 1 95 ? 40.991 47.997 -48.806 1.00 53.06 95 LYS A C 1
ATOM 804 O O . LYS A 1 95 ? 40.164 47.406 -49.504 1.00 53.06 95 LYS A O 1
ATOM 809 N N . PHE A 1 96 ? 42.301 47.778 -48.932 1.00 60.28 96 PHE A N 1
ATOM 810 C CA . PHE A 1 96 ? 42.876 47.020 -50.055 1.00 60.28 96 PHE A CA 1
ATOM 811 C C . PHE A 1 96 ? 43.780 45.865 -49.611 1.00 60.28 96 PHE A C 1
ATOM 813 O O . PHE A 1 96 ? 44.982 46.019 -49.446 1.00 60.28 96 PHE A O 1
ATOM 820 N N . TYR A 1 97 ? 43.179 44.682 -49.485 1.00 73.00 97 TYR A N 1
ATOM 821 C CA . TYR A 1 97 ? 43.897 43.422 -49.684 1.00 73.00 97 TYR A CA 1
ATOM 822 C C . TYR A 1 97 ? 44.050 43.201 -51.191 1.00 73.00 97 TYR A C 1
ATOM 824 O O . TYR A 1 97 ? 43.099 43.462 -51.936 1.00 73.00 97 TYR A O 1
ATOM 832 N N . SER A 1 98 ? 45.221 42.758 -51.642 1.00 81.06 98 SER A N 1
ATOM 833 C CA . SER A 1 98 ? 45.493 42.564 -53.068 1.00 81.06 98 SER A CA 1
ATOM 834 C C . SER A 1 98 ? 44.734 41.358 -53.624 1.00 81.06 98 SER A C 1
ATOM 836 O O . SER A 1 98 ? 44.346 40.449 -52.887 1.00 81.06 98 SER A O 1
ATOM 838 N N . GLU A 1 99 ? 44.567 41.288 -54.947 1.00 81.12 99 GLU A N 1
ATOM 839 C CA . GLU A 1 99 ? 44.014 40.085 -55.580 1.00 81.12 99 GLU A CA 1
ATOM 840 C C . GLU A 1 99 ? 44.843 38.831 -55.240 1.00 81.12 99 GLU A C 1
ATOM 842 O O . GLU A 1 99 ? 44.280 37.757 -55.030 1.00 81.12 99 GLU A O 1
ATOM 847 N N . LYS A 1 100 ? 46.169 38.974 -55.100 1.00 83.62 100 LYS A N 1
ATOM 848 C CA . LYS A 1 100 ? 47.081 37.897 -54.692 1.00 83.62 100 LYS A CA 1
ATOM 849 C C . LYS A 1 100 ? 46.756 37.374 -53.287 1.00 83.62 100 LYS A C 1
ATOM 851 O O . LYS A 1 100 ? 46.712 36.160 -53.099 1.00 83.62 100 LYS A O 1
ATOM 856 N N . ASP A 1 101 ? 46.443 38.259 -52.337 1.00 84.69 101 ASP A N 1
ATOM 857 C CA . ASP A 1 101 ? 46.009 37.872 -50.986 1.00 84.69 101 ASP A CA 1
ATOM 858 C C . ASP A 1 101 ? 44.681 37.110 -51.025 1.00 84.69 101 ASP A C 1
ATOM 860 O O . ASP A 1 101 ? 44.535 36.067 -50.390 1.00 84.69 101 ASP A O 1
ATOM 864 N N . VAL A 1 102 ? 43.718 37.587 -51.820 1.00 85.81 102 VAL A N 1
ATOM 865 C CA . VAL A 1 102 ? 42.397 36.952 -51.947 1.00 85.81 102 VAL A CA 1
ATOM 866 C C . VAL A 1 102 ? 42.500 35.586 -52.638 1.00 85.81 102 VAL A C 1
ATOM 868 O O . VAL A 1 102 ? 41.872 34.629 -52.182 1.00 85.81 102 VAL A O 1
ATOM 871 N N . ARG A 1 103 ? 43.329 35.446 -53.684 1.00 88.06 103 ARG A N 1
ATOM 872 C CA . ARG A 1 103 ? 43.640 34.152 -54.326 1.00 88.06 103 ARG A CA 1
ATOM 873 C C . ARG A 1 103 ? 44.293 33.182 -53.337 1.00 88.06 103 ARG A C 1
ATOM 875 O O . ARG A 1 103 ? 43.870 32.028 -53.256 1.00 88.06 103 ARG A O 1
ATOM 882 N N . TYR A 1 104 ? 45.246 33.656 -52.533 1.00 87.50 104 TYR A N 1
ATOM 883 C CA . TYR A 1 104 ? 45.861 32.865 -51.467 1.00 87.50 104 TYR A CA 1
ATOM 884 C C . TYR A 1 104 ? 44.824 32.404 -50.428 1.00 87.50 104 TYR A C 1
ATOM 886 O O . TYR A 1 104 ? 44.768 31.224 -50.084 1.00 87.50 104 TYR A O 1
ATOM 894 N N . TRP A 1 105 ? 43.921 33.286 -49.987 1.00 89.50 105 TRP A N 1
ATOM 895 C CA . TRP A 1 105 ? 42.830 32.914 -49.078 1.00 89.50 105 TRP A CA 1
ATOM 896 C C . TRP A 1 105 ? 41.882 31.870 -49.668 1.00 89.50 105 TRP A C 1
ATOM 898 O O . TRP A 1 105 ? 41.397 31.022 -48.925 1.00 89.50 105 TRP A O 1
ATOM 908 N N . ILE A 1 106 ? 41.621 31.900 -50.979 1.00 86.19 106 ILE A N 1
ATOM 909 C CA . ILE A 1 106 ? 40.811 30.881 -51.663 1.00 86.19 106 ILE A CA 1
ATOM 910 C C . ILE A 1 106 ? 41.509 29.519 -51.614 1.00 86.19 106 ILE A C 1
ATOM 912 O O . ILE A 1 106 ? 40.863 28.526 -51.283 1.00 86.19 106 ILE A O 1
ATOM 916 N N . GLN A 1 107 ? 42.813 29.463 -51.902 1.00 85.81 107 GLN A N 1
ATOM 917 C CA . GLN A 1 107 ? 43.602 28.228 -51.833 1.00 85.81 107 GLN A CA 1
ATOM 918 C C . GLN A 1 107 ? 43.595 27.646 -50.412 1.00 85.81 107 GLN A C 1
ATOM 920 O O . GLN A 1 107 ? 43.230 26.488 -50.217 1.00 85.81 107 GLN A O 1
ATOM 925 N N . GLN A 1 108 ? 43.891 28.472 -49.407 1.00 86.19 108 GLN A N 1
ATOM 926 C CA . GLN A 1 108 ? 43.883 28.045 -48.008 1.00 86.19 108 GLN A CA 1
ATOM 927 C C . GLN A 1 108 ? 42.468 27.681 -47.517 1.00 86.19 108 GLN A C 1
ATOM 929 O O . GLN A 1 108 ? 42.292 26.729 -46.758 1.00 86.19 108 GLN A O 1
ATOM 934 N N . TYR A 1 109 ? 41.419 28.369 -47.983 1.00 85.31 109 TYR A N 1
ATOM 935 C CA . TYR A 1 109 ? 40.038 28.004 -47.658 1.00 85.31 109 TYR A CA 1
ATOM 936 C C . TYR A 1 109 ? 39.635 26.645 -48.246 1.00 85.31 109 TYR A C 1
ATOM 938 O O . TYR A 1 109 ? 38.962 25.887 -47.551 1.00 85.31 109 TYR A O 1
ATOM 946 N N . LYS A 1 110 ? 40.073 26.300 -49.469 1.00 81.31 110 LYS A N 1
ATOM 947 C CA . LYS A 1 110 ? 39.846 24.962 -50.051 1.00 81.31 110 LYS A CA 1
ATOM 948 C C . LYS A 1 110 ? 40.436 23.850 -49.177 1.00 81.31 110 LYS A C 1
ATOM 950 O O . LYS A 1 110 ? 39.806 22.809 -49.040 1.00 81.31 110 LYS A O 1
ATOM 955 N N . TYR A 1 111 ? 41.595 24.089 -48.559 1.00 79.06 111 TYR A N 1
ATOM 956 C CA . TYR A 1 111 ? 42.233 23.137 -47.647 1.00 79.06 111 TYR A CA 1
ATOM 957 C C . TYR A 1 111 ? 41.519 23.056 -46.284 1.00 79.06 111 TYR A C 1
ATOM 959 O O . TYR A 1 111 ? 41.131 21.981 -45.832 1.00 79.06 111 TYR A O 1
ATOM 967 N N . TYR A 1 112 ? 41.281 24.196 -45.624 1.00 80.94 112 TYR A N 1
ATOM 968 C CA . TYR A 1 112 ? 40.730 24.209 -44.262 1.00 80.94 112 TYR A CA 1
ATOM 969 C C . TYR A 1 112 ? 39.199 24.066 -44.171 1.00 80.94 112 TYR A C 1
ATOM 971 O O . TYR A 1 112 ? 38.691 23.757 -43.086 1.00 80.94 112 TYR A O 1
ATOM 979 N N . ASN A 1 113 ? 38.464 24.354 -45.255 1.00 77.50 113 ASN A N 1
ATOM 980 C CA . ASN A 1 113 ? 36.992 24.383 -45.368 1.00 77.50 113 ASN A CA 1
ATOM 981 C C . ASN A 1 113 ? 36.291 25.112 -44.191 1.00 77.50 113 ASN A C 1
ATOM 983 O O . ASN A 1 113 ? 35.210 24.745 -43.721 1.00 77.50 113 ASN A O 1
ATOM 987 N N . ASN A 1 114 ? 36.956 26.127 -43.626 1.00 82.69 114 ASN A N 1
ATOM 988 C CA . ASN A 1 114 ? 36.504 26.842 -42.435 1.00 82.69 114 ASN A CA 1
ATOM 989 C C . ASN A 1 114 ? 37.221 28.196 -42.299 1.00 82.69 114 ASN A C 1
ATOM 991 O O . ASN A 1 114 ? 38.440 28.254 -42.141 1.00 82.69 114 ASN A O 1
ATOM 995 N N . PHE A 1 115 ? 36.459 29.294 -42.286 1.00 82.38 115 PHE A N 1
ATOM 996 C CA . PHE A 1 115 ? 37.012 30.652 -42.190 1.00 82.38 115 PHE A CA 1
ATOM 997 C C . PHE A 1 115 ? 37.771 30.934 -40.889 1.00 82.38 115 PHE A C 1
ATOM 999 O O . PHE A 1 115 ? 38.723 31.706 -40.898 1.00 82.38 115 PHE A O 1
ATOM 1006 N N . LYS A 1 116 ? 37.385 30.300 -39.778 1.00 84.81 116 LYS A N 1
ATOM 1007 C CA . LYS A 1 116 ? 38.044 30.484 -38.479 1.00 84.81 116 LYS A CA 1
ATOM 1008 C C . LYS A 1 116 ? 39.394 29.758 -38.439 1.00 84.81 116 LYS A C 1
ATOM 1010 O O . LYS A 1 116 ? 40.358 30.295 -37.908 1.00 84.81 116 LYS A O 1
ATOM 1015 N N . LYS A 1 117 ? 39.490 28.582 -39.080 1.00 85.06 117 LYS A N 1
ATOM 1016 C CA . LYS A 1 117 ? 40.775 27.895 -39.312 1.00 85.06 117 LYS A CA 1
ATOM 1017 C C . LYS A 1 117 ? 41.682 28.700 -40.249 1.00 85.06 117 LYS A C 1
ATOM 1019 O O . LYS A 1 117 ? 42.844 28.888 -39.919 1.00 85.06 117 LYS A O 1
ATOM 1024 N N . LEU A 1 118 ? 41.140 29.247 -41.342 1.00 85.81 118 LEU A N 1
ATOM 1025 C CA . LEU A 1 118 ? 41.869 30.151 -42.242 1.00 85.81 118 LEU A CA 1
ATOM 1026 C C . LEU A 1 118 ? 42.433 31.376 -41.499 1.00 85.81 118 LEU A C 1
ATOM 1028 O O . LEU A 1 118 ? 43.604 31.700 -41.657 1.00 85.81 118 LEU A O 1
ATOM 1032 N N . GLN A 1 119 ? 41.627 32.047 -40.669 1.00 87.75 119 GLN A N 1
ATOM 1033 C CA . GLN A 1 119 ? 42.097 33.180 -39.861 1.00 87.75 119 GLN A CA 1
ATOM 1034 C C . GLN A 1 119 ? 43.214 32.782 -38.886 1.00 87.75 119 GLN A C 1
ATOM 1036 O O . GLN A 1 119 ? 44.178 33.529 -38.739 1.00 87.75 119 GLN A O 1
ATOM 1041 N N . ASN A 1 120 ? 43.107 31.612 -38.247 1.00 85.69 120 ASN A N 1
ATOM 1042 C CA . ASN A 1 120 ? 44.161 31.094 -37.375 1.00 85.69 120 ASN A CA 1
ATOM 1043 C C . ASN A 1 120 ? 45.447 30.788 -38.158 1.00 85.69 120 ASN A C 1
ATOM 1045 O O . ASN A 1 120 ? 46.520 31.151 -37.692 1.00 85.69 120 ASN A O 1
ATOM 1049 N N . HIS A 1 121 ? 45.346 30.194 -39.353 1.00 86.69 121 HIS A N 1
ATOM 1050 C CA . HIS A 1 121 ? 46.493 29.948 -40.237 1.00 86.69 121 HIS A CA 1
ATOM 1051 C C . HIS A 1 121 ? 47.212 31.249 -40.607 1.00 86.69 121 HIS A C 1
ATOM 1053 O O . HIS A 1 121 ? 48.405 31.392 -40.362 1.00 86.69 121 HIS A O 1
ATOM 1059 N N . LEU A 1 122 ? 46.463 32.252 -41.081 1.00 84.75 122 LEU A N 1
ATOM 1060 C CA . LEU A 1 122 ? 47.010 33.578 -41.388 1.00 84.75 122 LEU A CA 1
ATOM 1061 C C . LEU A 1 122 ? 47.698 34.218 -40.170 1.00 84.75 122 LEU A C 1
ATOM 1063 O O . LEU A 1 122 ? 48.729 34.864 -40.328 1.00 84.75 122 LEU A O 1
ATOM 1067 N N . ARG A 1 123 ? 47.165 34.004 -38.958 1.00 84.44 123 ARG A N 1
ATOM 1068 C CA . ARG A 1 123 ? 47.772 34.484 -37.708 1.00 84.44 123 ARG A CA 1
ATOM 1069 C C . ARG A 1 123 ? 49.105 33.797 -37.397 1.00 84.44 123 ARG A C 1
ATOM 1071 O O . ARG A 1 123 ? 50.017 34.472 -36.933 1.00 84.44 123 ARG A O 1
ATOM 1078 N N . VAL A 1 124 ? 49.209 32.487 -37.633 1.00 85.25 124 VAL A N 1
ATOM 1079 C CA . VAL A 1 124 ? 50.444 31.705 -37.427 1.00 85.25 124 VAL A CA 1
ATOM 1080 C C . VAL A 1 124 ? 51.523 32.105 -38.436 1.00 85.25 124 VAL A C 1
ATOM 1082 O O . VAL A 1 124 ? 52.678 32.248 -38.059 1.00 85.25 124 VAL A O 1
ATOM 1085 N N . GLU A 1 125 ? 51.148 32.405 -39.682 1.00 84.00 125 GLU A N 1
ATOM 1086 C CA . GLU A 1 125 ? 52.058 32.944 -40.709 1.00 84.00 125 GLU A CA 1
ATOM 1087 C C . GLU A 1 125 ? 52.467 34.418 -40.490 1.00 84.00 125 GLU A C 1
ATOM 1089 O O . GLU A 1 125 ? 53.054 35.031 -41.381 1.00 84.00 125 GLU A O 1
ATOM 1094 N N . GLY A 1 126 ? 52.103 35.039 -39.362 1.00 78.12 126 GLY A N 1
ATOM 1095 C CA . GLY A 1 126 ? 52.381 36.455 -39.086 1.00 78.12 126 GLY A CA 1
ATOM 1096 C C . GLY A 1 126 ? 51.626 37.448 -39.985 1.00 78.12 126 GLY A C 1
ATOM 1097 O O . GLY A 1 126 ? 51.889 38.651 -39.940 1.00 78.12 126 GLY A O 1
ATOM 1098 N N . LYS A 1 127 ? 50.669 36.987 -40.801 1.00 76.75 127 LYS A N 1
ATOM 1099 C CA . LYS A 1 127 ? 49.888 37.836 -41.713 1.00 76.75 127 LYS A CA 1
ATOM 1100 C C . LYS A 1 127 ? 48.785 38.575 -40.950 1.00 76.75 127 LYS A C 1
ATOM 1102 O O . LYS A 1 127 ? 48.134 38.031 -40.056 1.00 76.75 127 LYS A O 1
ATOM 1107 N N . LYS A 1 128 ? 48.511 39.826 -41.343 1.00 73.62 128 LYS A N 1
ATOM 1108 C CA . LYS A 1 128 ? 47.405 40.623 -40.779 1.00 73.62 128 LYS A CA 1
ATOM 1109 C C . LYS A 1 128 ? 46.067 39.924 -41.048 1.00 73.62 128 LYS A C 1
ATOM 1111 O O . LYS A 1 128 ? 45.665 39.771 -42.200 1.00 73.62 128 LYS A O 1
ATOM 1116 N N . VAL A 1 129 ? 45.369 39.523 -39.985 1.00 81.38 129 VAL A N 1
ATOM 1117 C CA . VAL A 1 129 ? 44.151 38.705 -40.074 1.00 81.38 129 VAL A CA 1
ATOM 1118 C C . VAL A 1 129 ? 42.939 39.564 -40.483 1.00 81.38 129 VAL A C 1
ATOM 1120 O O . VAL A 1 129 ? 42.507 40.410 -39.698 1.00 81.38 129 VAL A O 1
ATOM 1123 N N . PRO A 1 130 ? 42.343 39.360 -41.672 1.00 81.31 130 PRO A N 1
ATOM 1124 C CA . PRO A 1 130 ? 41.117 40.046 -42.087 1.00 81.31 130 PRO A CA 1
ATOM 1125 C C . PRO A 1 130 ? 39.898 39.588 -41.274 1.00 81.31 130 PRO A C 1
ATOM 1127 O O . PRO A 1 130 ? 39.814 38.433 -40.851 1.00 81.31 130 PRO A O 1
ATOM 1130 N N . ALA A 1 131 ? 38.888 40.450 -41.131 1.00 83.31 131 ALA A N 1
ATOM 1131 C CA . ALA A 1 131 ? 37.573 40.037 -40.634 1.00 83.31 131 ALA A CA 1
ATOM 1132 C C . ALA A 1 131 ? 36.892 39.059 -41.614 1.00 83.31 131 ALA A C 1
ATOM 1134 O O . ALA A 1 131 ? 36.988 39.233 -42.830 1.00 83.31 131 ALA A O 1
ATOM 1135 N N . ILE A 1 132 ? 36.159 38.057 -41.103 1.00 83.69 132 ILE A N 1
ATOM 1136 C CA . ILE A 1 132 ? 35.503 37.019 -41.931 1.00 83.69 132 ILE A CA 1
ATOM 1137 C C . ILE A 1 132 ? 34.584 37.638 -42.996 1.00 83.69 132 ILE A C 1
ATOM 1139 O O . ILE A 1 132 ? 34.609 37.212 -44.148 1.00 83.69 132 ILE A O 1
ATOM 1143 N N . SER A 1 133 ? 33.820 38.671 -42.636 1.00 83.88 133 SER A N 1
ATOM 1144 C CA . SER A 1 133 ? 32.954 39.415 -43.558 1.00 83.88 133 SER A CA 1
ATOM 1145 C C . SER A 1 133 ? 33.737 40.063 -44.707 1.00 83.88 133 SER A C 1
ATOM 1147 O O . SER A 1 133 ? 33.295 40.014 -45.855 1.00 83.88 133 SER A O 1
ATOM 1149 N N . THR A 1 134 ? 34.924 40.609 -44.429 1.00 86.25 134 THR A N 1
ATOM 1150 C CA . THR A 1 134 ? 35.832 41.173 -45.438 1.00 86.25 134 THR A CA 1
ATOM 1151 C C . THR A 1 134 ? 36.386 40.089 -46.361 1.00 86.25 134 THR A C 1
ATOM 1153 O O . THR A 1 134 ? 36.357 40.271 -47.576 1.00 86.25 134 THR A O 1
ATOM 1156 N N . VAL A 1 135 ? 36.816 38.940 -45.818 1.00 84.81 135 VAL A N 1
ATOM 1157 C CA . VAL A 1 135 ? 37.264 37.783 -46.621 1.00 84.81 135 VAL A CA 1
ATOM 1158 C C . VAL A 1 135 ? 36.152 37.318 -47.554 1.00 84.81 135 VAL A C 1
ATOM 1160 O O . VAL A 1 135 ? 36.351 37.215 -48.761 1.00 84.81 135 VAL A O 1
ATOM 1163 N N . GLN A 1 136 ? 34.957 37.080 -47.011 1.00 86.38 136 GLN A N 1
ATOM 1164 C CA . GLN A 1 136 ? 33.798 36.624 -47.773 1.00 86.38 136 GLN A CA 1
ATOM 1165 C C . GLN A 1 136 ? 33.421 37.607 -48.883 1.00 86.38 136 GLN A C 1
ATOM 1167 O O . GLN A 1 136 ? 33.216 37.181 -50.019 1.00 86.38 136 GLN A O 1
ATOM 1172 N N . LYS A 1 137 ? 33.386 38.912 -48.580 1.00 88.62 137 LYS A N 1
ATOM 1173 C CA . LYS A 1 137 ? 33.122 39.965 -49.567 1.00 88.62 137 LYS A CA 1
ATOM 1174 C C . LYS A 1 137 ? 34.178 39.976 -50.677 1.00 88.62 137 LYS A C 1
ATOM 1176 O O . LYS A 1 137 ? 33.803 39.906 -51.842 1.00 88.62 137 LYS A O 1
ATOM 1181 N N . ARG A 1 138 ? 35.472 39.996 -50.336 1.00 87.12 138 ARG A N 1
ATOM 1182 C CA . ARG A 1 138 ? 36.560 40.060 -51.328 1.00 87.12 138 ARG A CA 1
ATOM 1183 C C . ARG A 1 138 ? 36.661 38.806 -52.197 1.00 87.12 138 ARG A C 1
ATOM 1185 O O . ARG A 1 138 ? 36.815 38.929 -53.406 1.00 87.12 138 ARG A O 1
ATOM 1192 N N . ILE A 1 139 ? 36.497 37.609 -51.625 1.00 87.94 139 ILE A N 1
ATOM 1193 C CA . ILE A 1 139 ? 36.435 36.368 -52.416 1.00 87.94 139 ILE A CA 1
ATOM 1194 C C . ILE A 1 139 ? 35.250 36.422 -53.389 1.00 87.94 139 ILE A C 1
ATOM 1196 O O . ILE A 1 139 ? 35.408 36.092 -54.561 1.00 87.94 139 ILE A O 1
ATOM 1200 N N . LYS A 1 140 ? 34.073 36.869 -52.929 1.00 90.00 140 LYS A N 1
ATOM 1201 C CA . LYS A 1 140 ? 32.863 36.972 -53.757 1.00 90.00 140 LYS A CA 1
ATOM 1202 C C . LYS A 1 140 ? 33.000 37.982 -54.900 1.00 90.00 140 LYS A C 1
ATOM 1204 O O . LYS A 1 140 ? 32.521 37.704 -55.996 1.00 90.00 140 LYS A O 1
ATOM 1209 N N . GLU A 1 141 ? 33.639 39.123 -54.646 1.00 89.19 141 GLU A N 1
ATOM 1210 C CA . GLU A 1 141 ? 33.987 40.118 -55.670 1.00 89.19 141 GLU A CA 1
ATOM 1211 C C . GLU A 1 141 ? 34.928 39.522 -56.726 1.00 89.19 141 GLU A C 1
ATOM 1213 O O . GLU A 1 141 ? 34.698 39.721 -57.914 1.00 89.19 141 GLU A O 1
ATOM 1218 N N . LEU A 1 142 ? 35.933 38.743 -56.307 1.00 87.62 142 LEU A N 1
ATOM 1219 C CA . LEU A 1 142 ? 36.935 38.173 -57.208 1.00 87.62 142 LEU A CA 1
ATOM 1220 C C . LEU A 1 142 ? 36.407 37.028 -58.090 1.00 87.62 142 LEU A C 1
ATOM 1222 O O . LEU A 1 142 ? 36.684 36.999 -59.286 1.00 87.62 142 LEU A O 1
ATOM 1226 N N . VAL A 1 143 ? 35.687 36.054 -57.520 1.00 85.06 143 VAL A N 1
ATOM 1227 C CA . VAL A 1 143 ? 35.258 34.858 -58.282 1.00 85.06 143 VAL A CA 1
ATOM 1228 C C . VAL A 1 143 ? 33.860 34.986 -58.898 1.00 85.06 143 VAL A C 1
ATOM 1230 O O . VAL A 1 143 ? 33.476 34.155 -59.720 1.00 85.06 143 VAL A O 1
ATOM 1233 N N . GLY A 1 144 ? 33.093 36.008 -58.513 1.00 87.94 144 GLY A N 1
ATOM 1234 C CA . GLY A 1 144 ? 31.695 36.179 -58.903 1.00 87.94 144 GLY A CA 1
ATOM 1235 C C . GLY A 1 144 ? 30.724 35.316 -58.085 1.00 87.94 144 GLY A C 1
ATOM 1236 O O . GLY A 1 144 ? 31.099 34.358 -57.407 1.00 87.94 144 GLY A O 1
ATOM 1237 N N . GLN A 1 145 ? 29.433 35.658 -58.127 1.00 82.75 145 GLN A N 1
ATOM 1238 C CA . GLN A 1 145 ? 28.448 35.112 -57.186 1.00 82.75 145 GLN A CA 1
ATOM 1239 C C . GLN A 1 145 ? 28.226 33.592 -57.306 1.00 82.75 145 GLN A C 1
ATOM 1241 O O . GLN A 1 145 ? 28.086 32.939 -56.273 1.00 82.75 145 GLN A O 1
ATOM 1246 N N . GLU A 1 146 ? 28.228 33.005 -58.507 1.00 78.69 146 GLU A N 1
ATOM 1247 C CA . GLU A 1 146 ? 28.004 31.555 -58.657 1.00 78.69 146 GLU A CA 1
ATOM 1248 C C . GLU A 1 146 ? 29.216 30.721 -58.220 1.00 78.69 146 GLU A C 1
ATOM 1250 O O . GLU A 1 146 ? 29.061 29.836 -57.377 1.00 78.69 146 GLU A O 1
ATOM 1255 N N . LYS A 1 147 ? 30.436 31.059 -58.667 1.00 80.75 147 LYS A N 1
ATOM 1256 C CA . LYS A 1 147 ? 31.662 30.389 -58.187 1.00 80.75 147 LYS A CA 1
ATOM 1257 C C . LYS A 1 147 ? 31.875 30.594 -56.685 1.00 80.75 147 LYS A C 1
ATOM 1259 O O . LYS A 1 147 ? 32.410 29.716 -56.017 1.00 80.75 147 LYS A O 1
ATOM 1264 N N . TYR A 1 148 ? 31.417 31.718 -56.122 1.00 83.81 148 TYR A N 1
ATOM 1265 C CA . TYR A 1 148 ? 31.418 31.925 -54.674 1.00 83.81 148 TYR A CA 1
ATOM 1266 C C . TYR A 1 148 ? 30.485 30.937 -53.967 1.00 83.81 148 TYR A C 1
ATOM 1268 O O . TYR A 1 148 ? 30.908 30.291 -53.013 1.00 83.81 148 TYR A O 1
ATOM 1276 N N . LYS A 1 149 ? 29.236 30.768 -54.433 1.00 79.00 149 LYS A N 1
ATOM 1277 C CA . LYS A 1 149 ? 28.320 29.760 -53.865 1.00 79.00 149 LYS A CA 1
ATOM 1278 C C . LYS A 1 149 ? 28.918 28.358 -53.939 1.00 79.00 149 LYS A C 1
ATOM 1280 O O . LYS A 1 149 ? 28.784 27.611 -52.977 1.00 79.00 149 LYS A O 1
ATOM 1285 N N . GLU A 1 150 ? 29.554 28.017 -55.059 1.00 75.94 150 GLU A N 1
ATOM 1286 C CA . GLU A 1 150 ? 30.214 26.728 -55.268 1.00 75.94 150 GLU A CA 1
ATOM 1287 C C . GLU A 1 150 ? 31.384 26.519 -54.298 1.00 75.94 150 GLU A C 1
ATOM 1289 O O . GLU A 1 150 ? 31.404 25.519 -53.586 1.00 75.94 150 GLU A O 1
ATOM 1294 N N . LEU A 1 151 ? 32.292 27.494 -54.184 1.00 76.06 151 LEU A N 1
ATOM 1295 C CA . LEU A 1 151 ? 33.414 27.464 -53.241 1.00 76.06 151 LEU A CA 1
ATOM 1296 C C . LEU A 1 151 ? 32.946 27.364 -51.780 1.00 76.06 151 LEU A C 1
ATOM 1298 O O . LEU A 1 151 ? 33.607 26.726 -50.970 1.00 76.06 151 LEU A O 1
ATOM 1302 N N . MET A 1 152 ? 31.804 27.970 -51.439 1.00 78.62 152 MET A N 1
ATOM 1303 C CA . MET A 1 152 ? 31.198 27.904 -50.102 1.00 78.62 152 MET A CA 1
ATOM 1304 C C . MET A 1 152 ? 30.373 26.625 -49.849 1.00 78.62 152 MET A C 1
ATOM 1306 O O . MET A 1 152 ? 29.777 26.484 -48.774 1.00 78.62 152 MET A O 1
ATOM 1310 N N . ARG A 1 153 ? 30.300 25.674 -50.796 1.00 75.25 153 ARG A N 1
ATOM 1311 C CA . ARG A 1 153 ? 29.650 24.376 -50.557 1.00 75.25 153 ARG A CA 1
ATOM 1312 C C . ARG A 1 153 ? 30.483 23.558 -49.574 1.00 75.25 153 ARG A C 1
ATOM 1314 O O . ARG A 1 153 ? 31.441 22.897 -49.949 1.00 75.25 153 ARG A O 1
ATOM 1321 N N . LYS A 1 154 ? 30.034 23.524 -48.315 1.00 71.88 154 LYS A N 1
ATOM 1322 C CA . LYS A 1 154 ? 30.648 22.740 -47.226 1.00 71.88 154 LYS A CA 1
ATOM 1323 C C . LYS A 1 154 ? 30.885 21.257 -47.576 1.00 71.88 154 LYS A C 1
ATOM 1325 O O . LYS A 1 154 ? 31.788 20.652 -47.005 1.00 71.88 154 LYS A O 1
ATOM 1330 N N . TYR A 1 155 ? 30.074 20.684 -48.468 1.00 78.62 155 TYR A N 1
ATOM 1331 C CA . TYR A 1 155 ? 30.177 19.299 -48.929 1.00 78.62 155 TYR A CA 1
ATOM 1332 C C . TYR A 1 155 ? 30.044 19.234 -50.452 1.00 78.62 155 TYR A C 1
ATOM 1334 O O . TYR A 1 155 ? 29.068 19.743 -51.009 1.00 78.62 155 TYR A O 1
ATOM 1342 N N . THR A 1 156 ? 30.979 18.554 -51.110 1.00 84.62 156 THR A N 1
ATOM 1343 C CA . THR A 1 156 ? 30.836 18.116 -52.502 1.00 84.62 156 THR A CA 1
ATOM 1344 C C . THR A 1 156 ? 29.944 16.873 -52.588 1.00 84.62 156 THR A C 1
ATOM 1346 O O . THR A 1 156 ? 29.653 16.208 -51.588 1.00 84.62 156 THR A O 1
ATOM 1349 N N . PHE A 1 157 ? 29.538 16.498 -53.803 1.00 84.50 157 PHE A N 1
ATOM 1350 C CA . PHE A 1 157 ? 28.819 15.240 -54.016 1.00 84.50 157 PHE A CA 1
ATOM 1351 C C . PHE A 1 157 ? 29.673 14.001 -53.673 1.00 84.50 157 PHE A C 1
ATOM 1353 O O . PHE A 1 157 ? 29.143 12.974 -53.244 1.00 84.50 157 PHE A O 1
ATOM 1360 N N . ASN A 1 158 ? 31.001 14.097 -53.805 1.00 85.69 158 ASN A N 1
ATOM 1361 C CA . ASN A 1 158 ? 31.909 13.023 -53.408 1.00 85.69 158 ASN A CA 1
ATOM 1362 C C . ASN A 1 158 ? 31.972 12.880 -51.876 1.00 85.69 158 ASN A C 1
ATOM 1364 O O . ASN A 1 158 ? 31.915 11.767 -51.354 1.00 85.69 158 ASN A O 1
ATOM 1368 N N . ASP A 1 159 ? 31.983 13.998 -51.145 1.00 85.94 159 ASP A N 1
ATOM 1369 C CA . ASP A 1 159 ? 31.906 13.987 -49.677 1.00 85.94 159 ASP A CA 1
ATOM 1370 C C . ASP A 1 159 ? 30.577 13.399 -49.202 1.00 85.94 159 ASP A C 1
ATOM 1372 O O . ASP A 1 159 ? 30.553 12.575 -48.288 1.00 85.94 159 ASP A O 1
ATOM 1376 N N . ALA A 1 160 ? 29.471 13.746 -49.872 1.00 88.06 160 ALA A N 1
ATOM 1377 C CA . ALA A 1 160 ? 28.166 13.146 -49.611 1.00 88.06 160 ALA A CA 1
ATOM 1378 C C . ALA A 1 160 ? 28.204 11.614 -49.771 1.00 88.06 160 ALA A C 1
ATOM 1380 O O . ALA A 1 160 ? 27.740 10.902 -48.879 1.00 88.06 160 ALA A O 1
ATOM 1381 N N . LYS A 1 161 ? 28.807 11.092 -50.852 1.00 91.81 161 LYS A N 1
ATOM 1382 C CA . LYS A 1 161 ? 28.994 9.642 -51.055 1.00 91.81 161 LYS A CA 1
ATOM 1383 C C . LYS A 1 161 ? 29.815 9.002 -49.929 1.00 91.81 161 LYS A C 1
ATOM 1385 O O . LYS A 1 161 ? 29.368 8.003 -49.363 1.00 91.81 161 LYS A O 1
ATOM 1390 N N . LYS A 1 162 ? 30.966 9.586 -49.568 1.00 91.06 162 LYS A N 1
ATOM 1391 C CA . LYS A 1 162 ? 31.837 9.096 -48.479 1.00 91.06 162 LYS A CA 1
ATOM 1392 C C . LYS A 1 162 ? 31.097 9.052 -47.131 1.00 91.06 162 LYS A C 1
ATOM 1394 O O . LYS A 1 162 ? 31.077 8.012 -46.474 1.00 91.06 162 LYS A O 1
ATOM 1399 N N . LEU A 1 163 ? 30.419 10.138 -46.754 1.00 90.69 163 LEU A N 1
ATOM 1400 C CA . LEU A 1 163 ? 29.678 10.263 -45.489 1.00 90.69 163 LEU A CA 1
ATOM 1401 C C . LEU A 1 163 ? 28.466 9.321 -45.406 1.00 90.69 163 LEU A C 1
ATOM 1403 O O . LEU A 1 163 ? 28.182 8.768 -44.342 1.00 90.69 163 LEU A O 1
ATOM 1407 N N . VAL A 1 164 ? 27.763 9.098 -46.520 1.00 92.69 164 VAL A N 1
ATOM 1408 C CA . VAL A 1 164 ? 26.661 8.124 -46.616 1.00 92.69 164 VAL A CA 1
ATOM 1409 C C . VAL A 1 164 ? 27.183 6.695 -46.454 1.00 92.69 164 VAL A C 1
ATOM 1411 O O . VAL A 1 164 ? 26.624 5.935 -45.662 1.00 92.69 164 VAL A O 1
ATOM 1414 N N . ALA A 1 165 ? 28.280 6.337 -47.130 1.00 93.06 165 ALA A N 1
ATOM 1415 C CA . ALA A 1 165 ? 28.905 5.023 -46.976 1.00 93.06 165 ALA A CA 1
ATOM 1416 C C . ALA A 1 165 ? 29.345 4.774 -45.523 1.00 93.06 165 ALA A C 1
ATOM 1418 O O . ALA A 1 165 ? 28.992 3.748 -44.937 1.00 93.06 165 ALA A O 1
ATOM 1419 N N . GLN A 1 166 ? 30.024 5.752 -44.911 1.00 92.31 166 GLN A N 1
ATOM 1420 C CA . GLN A 1 166 ? 30.466 5.697 -43.517 1.00 92.31 166 GLN A CA 1
ATOM 1421 C C . GLN A 1 166 ? 29.284 5.574 -42.544 1.00 92.31 166 GLN A C 1
ATOM 1423 O O . GLN A 1 166 ? 29.308 4.725 -41.654 1.00 92.31 166 GLN A O 1
ATOM 1428 N N . THR A 1 167 ? 28.217 6.359 -42.735 1.00 92.31 167 THR A N 1
ATOM 1429 C CA . THR A 1 167 ? 27.022 6.302 -41.874 1.00 92.31 167 THR A CA 1
ATOM 1430 C C . THR A 1 167 ? 26.338 4.937 -41.969 1.00 92.31 167 THR A C 1
ATOM 1432 O O . THR A 1 167 ? 25.943 4.383 -40.944 1.00 92.31 167 THR A O 1
ATOM 1435 N N . GLY A 1 168 ? 26.265 4.342 -43.166 1.00 92.12 168 GLY A N 1
ATOM 1436 C CA . GLY A 1 168 ? 25.758 2.980 -43.346 1.00 92.12 168 GLY A CA 1
ATOM 1437 C C . GLY A 1 168 ? 26.595 1.918 -42.642 1.00 92.12 168 GLY A C 1
ATOM 1438 O O . GLY A 1 168 ? 26.035 1.076 -41.932 1.00 92.12 168 GLY A O 1
ATOM 1439 N N . LYS A 1 169 ? 27.926 2.003 -42.758 1.00 92.25 169 LYS A N 1
ATOM 1440 C CA . LYS A 1 169 ? 28.850 1.103 -42.058 1.00 92.25 169 LYS A CA 1
ATOM 1441 C C . LYS A 1 169 ? 28.680 1.207 -40.538 1.00 92.25 169 LYS A C 1
ATOM 1443 O O . LYS A 1 169 ? 28.494 0.187 -39.886 1.00 92.25 169 LYS A O 1
ATOM 1448 N N . ILE A 1 170 ? 28.621 2.424 -39.989 1.00 90.12 170 ILE A N 1
ATOM 1449 C CA . ILE A 1 170 ? 28.403 2.669 -38.549 1.00 90.12 170 ILE A CA 1
ATOM 1450 C C . ILE A 1 170 ? 27.041 2.137 -38.076 1.00 90.12 170 ILE A C 1
ATOM 1452 O O . ILE A 1 170 ? 26.946 1.546 -37.006 1.00 90.12 170 ILE A O 1
ATOM 1456 N N . LYS A 1 171 ? 25.966 2.359 -38.842 1.00 90.44 171 LYS A N 1
ATOM 1457 C CA . LYS A 1 171 ? 24.596 2.038 -38.402 1.00 90.44 171 LYS A CA 1
ATOM 1458 C C . LYS A 1 171 ? 24.174 0.598 -38.641 1.00 90.44 171 LYS A C 1
ATOM 1460 O O . LYS A 1 171 ? 23.259 0.128 -37.974 1.00 90.44 171 LYS A O 1
ATOM 1465 N N . THR A 1 172 ? 24.761 -0.070 -39.629 1.00 89.56 172 THR A N 1
ATOM 1466 C CA . THR A 1 172 ? 24.291 -1.382 -40.091 1.00 89.56 172 THR A CA 1
ATOM 1467 C C . THR A 1 172 ? 25.408 -2.388 -40.371 1.00 89.56 172 THR A C 1
ATOM 1469 O O . THR A 1 172 ? 25.127 -3.445 -40.928 1.00 89.56 172 THR A O 1
ATOM 1472 N N . GLY A 1 173 ? 26.663 -2.075 -40.034 1.00 91.12 173 GLY A N 1
ATOM 1473 C CA . GLY A 1 173 ? 27.850 -2.884 -40.348 1.00 91.12 173 GLY A CA 1
ATOM 1474 C C . GLY A 1 173 ? 28.285 -2.809 -41.818 1.00 91.12 173 GLY A C 1
ATOM 1475 O O . GLY A 1 173 ? 29.466 -2.946 -42.121 1.00 91.12 173 GLY A O 1
ATOM 1476 N N . ILE A 1 174 ? 27.349 -2.528 -42.732 1.00 93.56 174 ILE A N 1
ATOM 1477 C CA . ILE A 1 174 ? 27.555 -2.542 -44.184 1.00 93.56 174 ILE A CA 1
ATOM 1478 C C . ILE A 1 174 ? 27.274 -1.155 -44.776 1.00 93.56 174 ILE A C 1
ATOM 1480 O O . ILE A 1 174 ? 26.207 -0.573 -44.561 1.00 93.56 174 ILE A O 1
ATOM 1484 N N . SER A 1 175 ? 28.229 -0.631 -45.545 1.00 94.81 175 SER A N 1
ATOM 1485 C CA . SER A 1 175 ? 28.128 0.660 -46.236 1.00 94.81 175 SER A CA 1
ATOM 1486 C C . SER A 1 175 ? 26.915 0.720 -47.172 1.00 94.81 175 SER A C 1
ATOM 1488 O O . SER A 1 175 ? 26.672 -0.204 -47.944 1.00 94.81 175 SER A O 1
ATOM 1490 N N . GLY A 1 176 ? 26.162 1.823 -47.138 1.00 93.12 176 GLY A N 1
ATOM 1491 C CA . GLY A 1 176 ? 25.161 2.125 -48.169 1.00 93.12 176 GLY A CA 1
ATOM 1492 C C . GLY A 1 176 ? 25.708 3.030 -49.266 1.00 93.12 176 GLY A C 1
ATOM 1493 O O . GLY A 1 176 ? 26.854 3.473 -49.206 1.00 93.12 176 GLY A O 1
ATOM 1494 N N . LYS A 1 177 ? 24.862 3.346 -50.247 1.00 95.19 177 LYS A N 1
ATOM 1495 C CA . LYS A 1 177 ? 25.208 4.230 -51.370 1.00 95.19 177 LYS A CA 1
ATOM 1496 C C . LYS A 1 177 ? 24.080 5.197 -51.719 1.00 95.19 177 LYS A C 1
ATOM 1498 O O . LYS A 1 177 ? 22.909 4.918 -51.467 1.00 95.19 177 LYS A O 1
ATOM 1503 N N . ILE A 1 178 ? 24.457 6.328 -52.310 1.00 95.25 178 ILE A N 1
ATOM 1504 C CA . ILE A 1 178 ? 23.541 7.247 -52.997 1.00 95.25 178 ILE A CA 1
ATOM 1505 C C . ILE A 1 178 ? 23.278 6.677 -54.397 1.00 95.25 178 ILE A C 1
ATOM 1507 O O . ILE A 1 178 ? 24.221 6.216 -55.041 1.00 95.25 178 ILE A O 1
ATOM 1511 N N . LEU A 1 179 ? 22.021 6.688 -54.841 1.00 93.75 179 LEU A N 1
ATOM 1512 C CA . LEU A 1 179 ? 21.612 6.306 -56.199 1.00 93.75 179 LEU A CA 1
ATOM 1513 C C . LEU A 1 179 ? 21.299 7.514 -57.091 1.00 93.75 179 LEU A C 1
ATOM 1515 O O . LEU A 1 179 ? 21.519 7.428 -58.293 1.00 93.75 179 LEU A O 1
ATOM 1519 N N . SER A 1 180 ? 20.830 8.624 -56.509 1.00 92.62 180 SER A N 1
ATOM 1520 C CA . SER A 1 180 ? 20.747 9.914 -57.207 1.00 92.62 180 SER A CA 1
ATOM 1521 C C . SER A 1 180 ? 22.106 10.340 -57.768 1.00 92.62 180 SER A C 1
ATOM 1523 O O . SER A 1 180 ? 23.150 9.981 -57.217 1.00 92.62 180 SER A O 1
ATOM 1525 N N . ASN A 1 181 ? 22.092 11.129 -58.839 1.00 88.88 181 ASN A N 1
ATOM 1526 C CA . ASN A 1 181 ? 23.279 11.641 -59.517 1.00 88.88 181 ASN A CA 1
ATOM 1527 C C . ASN A 1 181 ? 23.803 12.964 -58.901 1.00 88.88 181 ASN A C 1
ATOM 1529 O O . ASN A 1 181 ? 23.300 13.456 -57.888 1.00 88.88 181 ASN A O 1
ATOM 1533 N N . SER A 1 182 ? 24.858 13.532 -59.496 1.00 85.31 182 SER A N 1
ATOM 1534 C CA . SER A 1 182 ? 25.490 14.781 -59.042 1.00 85.31 182 SER A CA 1
ATOM 1535 C C . SER A 1 182 ? 24.669 16.047 -59.303 1.00 85.31 182 SER A C 1
ATOM 1537 O O . SER A 1 182 ? 24.849 17.027 -58.587 1.00 85.31 182 SER A O 1
ATOM 1539 N N . GLU A 1 183 ? 23.783 16.044 -60.297 1.00 83.56 183 GLU A N 1
ATOM 1540 C CA . GLU A 1 183 ? 22.943 17.191 -60.676 1.00 83.56 183 GLU A CA 1
ATOM 1541 C C . GLU A 1 183 ? 21.742 17.345 -59.728 1.00 83.56 183 GLU A C 1
ATOM 1543 O O . GLU A 1 183 ? 21.316 18.458 -59.407 1.00 83.56 183 GLU A O 1
ATOM 1548 N N . GLU A 1 184 ? 21.237 16.223 -59.204 1.00 87.25 184 GLU A N 1
ATOM 1549 C CA . GLU A 1 184 ? 20.234 16.184 -58.135 1.00 87.25 184 GLU A CA 1
ATOM 1550 C C . GLU A 1 184 ? 20.765 16.757 -56.805 1.00 87.25 184 GLU A C 1
ATOM 1552 O O . GLU A 1 184 ? 19.991 17.262 -55.984 1.00 87.25 184 GLU A O 1
ATOM 1557 N N . PHE A 1 185 ? 22.084 16.712 -56.574 1.00 86.06 185 PHE A N 1
ATOM 1558 C CA . PHE A 1 185 ? 22.709 17.220 -55.353 1.00 86.06 185 PHE A CA 1
ATOM 1559 C C . PHE A 1 185 ? 23.034 18.718 -55.439 1.00 86.06 185 PHE A C 1
ATOM 1561 O O . PHE A 1 185 ? 24.127 19.134 -55.823 1.00 86.06 185 PHE A O 1
ATOM 1568 N N . LYS A 1 186 ? 22.084 19.548 -54.999 1.00 82.31 186 LYS A N 1
ATOM 1569 C CA . LYS A 1 186 ? 22.253 21.010 -54.935 1.00 82.31 186 LYS A CA 1
ATOM 1570 C C . LYS A 1 186 ? 22.897 21.458 -53.621 1.00 82.31 186 LYS A C 1
ATOM 1572 O O . LYS A 1 186 ? 23.705 22.387 -53.612 1.00 82.31 186 LYS A O 1
ATOM 1577 N N . ASP A 1 187 ? 22.520 20.811 -52.518 1.00 81.88 187 ASP A N 1
ATOM 1578 C CA . ASP A 1 187 ? 22.955 21.097 -51.148 1.00 81.88 187 ASP A CA 1
ATOM 1579 C C . ASP A 1 187 ? 22.602 19.947 -50.174 1.00 81.88 187 ASP A C 1
ATOM 1581 O O . ASP A 1 187 ? 21.966 18.957 -50.535 1.00 81.88 187 ASP A O 1
ATOM 1585 N N . VAL A 1 188 ? 22.937 20.098 -48.885 1.00 84.69 188 VAL A N 1
ATOM 1586 C CA . VAL A 1 188 ? 22.568 19.119 -47.837 1.00 84.69 188 VAL A CA 1
ATOM 1587 C C . VAL A 1 188 ? 21.054 18.968 -47.615 1.00 84.69 188 VAL A C 1
ATOM 1589 O O . VAL A 1 188 ? 20.622 18.005 -46.984 1.00 84.69 188 VAL A O 1
ATOM 1592 N N . LYS A 1 189 ? 20.241 19.910 -48.106 1.00 87.38 189 LYS A N 1
ATOM 1593 C CA . LYS A 1 189 ? 18.777 19.905 -47.984 1.00 87.38 189 LYS A CA 1
ATOM 1594 C C . LYS A 1 189 ? 18.097 19.158 -49.136 1.00 87.38 189 LYS A C 1
ATOM 1596 O O . LYS A 1 189 ? 16.893 18.896 -49.055 1.00 87.38 189 LYS A O 1
ATOM 1601 N N . SER A 1 190 ? 18.851 18.825 -50.181 1.00 85.81 190 SER A N 1
ATOM 1602 C CA . SER A 1 190 ? 18.393 18.110 -51.368 1.00 85.81 190 SER A CA 1
ATOM 1603 C C . SER A 1 190 ? 17.908 16.710 -50.992 1.00 85.81 190 SER A C 1
ATOM 1605 O O . SER A 1 190 ? 18.558 16.007 -50.213 1.00 85.81 190 SER A O 1
ATOM 1607 N N . LYS A 1 191 ? 16.741 16.318 -51.518 1.00 92.69 191 LYS A N 1
ATOM 1608 C CA . LYS A 1 191 ? 16.214 14.958 -51.363 1.00 92.69 191 LYS A CA 1
ATOM 1609 C C . LYS A 1 191 ? 16.887 14.058 -52.395 1.00 92.69 191 LYS A C 1
ATOM 1611 O O . LYS A 1 191 ? 16.717 14.300 -53.582 1.00 92.69 191 LYS A O 1
ATOM 1616 N N . LEU A 1 192 ? 17.609 13.042 -51.938 1.00 94.38 192 LEU A N 1
ATOM 1617 C CA . LEU A 1 192 ? 18.296 12.060 -52.776 1.00 94.38 192 LEU A CA 1
ATOM 1618 C C . LEU A 1 192 ? 17.758 10.655 -52.485 1.00 94.38 192 LEU A C 1
ATOM 1620 O O . LEU A 1 192 ? 17.235 10.393 -51.397 1.00 94.38 192 LEU A O 1
ATOM 1624 N N . LEU A 1 193 ? 17.917 9.747 -53.445 1.00 96.44 193 LEU A N 1
ATOM 1625 C CA . LEU A 1 193 ? 17.629 8.324 -53.296 1.00 96.44 193 LEU A CA 1
ATOM 1626 C C . LEU A 1 193 ? 18.851 7.581 -52.733 1.00 96.44 193 LEU A C 1
ATOM 1628 O O . LEU A 1 193 ? 19.971 7.749 -53.221 1.00 96.44 193 LEU A O 1
ATOM 1632 N N . TYR A 1 194 ? 18.633 6.723 -51.735 1.00 95.81 194 TYR A N 1
ATOM 1633 C CA . TYR A 1 194 ? 19.672 5.930 -51.069 1.00 95.81 194 TYR A CA 1
ATOM 1634 C C . TYR A 1 194 ? 19.345 4.435 -51.088 1.00 95.81 194 TYR A C 1
ATOM 1636 O O . TYR A 1 194 ? 18.175 4.057 -51.056 1.00 95.81 194 TYR A O 1
ATOM 1644 N N . GLN A 1 195 ? 20.383 3.594 -51.059 1.00 96.69 195 GLN A N 1
ATOM 1645 C CA . GLN A 1 195 ? 20.284 2.144 -50.878 1.00 96.69 195 GLN A CA 1
ATOM 1646 C C . GLN A 1 195 ? 21.044 1.679 -49.628 1.00 96.69 195 GLN A C 1
ATOM 1648 O O . GLN A 1 195 ? 22.200 2.048 -49.404 1.00 96.69 195 GLN A O 1
ATOM 1653 N N . CYS A 1 196 ? 20.401 0.833 -48.819 1.00 95.75 196 CYS A N 1
ATOM 1654 C CA . CYS A 1 196 ? 20.975 0.279 -47.592 1.00 95.75 196 CYS A CA 1
ATOM 1655 C C . CYS A 1 196 ? 21.842 -0.949 -47.894 1.00 95.75 196 CYS A C 1
ATOM 1657 O O . CYS A 1 196 ? 21.317 -1.924 -48.419 1.00 95.75 196 CYS A O 1
ATOM 1659 N N . GLY A 1 197 ? 23.109 -0.967 -47.466 1.00 93.38 197 GLY A N 1
ATOM 1660 C CA . GLY A 1 197 ? 23.981 -2.136 -47.647 1.00 93.38 197 GLY A CA 1
ATOM 1661 C C . GLY A 1 197 ? 23.517 -3.409 -46.920 1.00 93.38 197 GLY A C 1
ATOM 1662 O O . GLY A 1 197 ? 23.710 -4.502 -47.432 1.00 93.38 197 GLY A O 1
ATOM 1663 N N . LYS A 1 198 ? 22.860 -3.289 -45.752 1.00 93.00 198 LYS A N 1
ATOM 1664 C CA . LYS A 1 198 ? 22.399 -4.445 -44.943 1.00 93.00 198 LYS A CA 1
ATOM 1665 C C . LYS A 1 198 ? 21.131 -5.119 -45.472 1.00 93.00 198 LYS A C 1
ATOM 1667 O O . LYS A 1 198 ? 20.934 -6.304 -45.232 1.00 93.00 198 LYS A O 1
ATOM 1672 N N . CYS A 1 199 ? 20.227 -4.381 -46.117 1.00 91.19 199 CYS A N 1
ATOM 1673 C CA . CYS A 1 199 ? 18.908 -4.916 -46.491 1.00 91.19 199 CYS A CA 1
ATOM 1674 C C . CYS A 1 199 ? 18.404 -4.501 -47.878 1.00 91.19 199 CYS A C 1
ATOM 1676 O O . CYS A 1 199 ? 17.238 -4.735 -48.183 1.00 91.19 199 CYS A O 1
ATOM 1678 N N . ASN A 1 200 ? 19.239 -3.844 -48.689 1.00 93.12 200 ASN A N 1
ATOM 1679 C CA . ASN A 1 200 ? 18.945 -3.341 -50.037 1.00 93.12 200 ASN A CA 1
ATOM 1680 C C . ASN A 1 200 ? 17.739 -2.392 -50.175 1.00 93.12 200 ASN A C 1
ATOM 1682 O O . ASN A 1 200 ? 17.469 -1.924 -51.279 1.00 93.12 200 ASN A O 1
ATOM 1686 N N . HIS A 1 201 ? 17.069 -2.047 -49.070 1.00 93.88 201 HIS A N 1
ATOM 1687 C CA . HIS A 1 201 ? 15.959 -1.100 -49.022 1.00 93.88 201 HIS A CA 1
ATOM 1688 C C . HIS A 1 201 ? 16.344 0.242 -49.648 1.00 93.88 201 HIS A C 1
ATOM 1690 O O . HIS A 1 201 ? 17.390 0.812 -49.313 1.00 93.88 201 HIS A O 1
ATOM 1696 N N . LEU A 1 202 ? 15.466 0.729 -50.525 1.00 95.50 202 LEU A N 1
ATOM 1697 C CA . LEU A 1 202 ? 15.571 2.013 -51.201 1.00 95.50 202 LEU A CA 1
ATOM 1698 C C . LEU A 1 202 ? 14.686 3.036 -50.492 1.00 95.50 202 LEU A C 1
ATOM 1700 O O . LEU A 1 202 ? 13.521 2.754 -50.221 1.00 95.50 202 LEU A O 1
ATOM 1704 N N . TRP A 1 203 ? 15.213 4.222 -50.193 1.00 96.31 203 TRP A N 1
ATOM 1705 C CA . TRP A 1 203 ? 14.401 5.318 -49.658 1.00 96.31 203 TRP A CA 1
ATOM 1706 C C . TRP A 1 203 ? 14.927 6.677 -50.105 1.00 96.31 203 TRP A C 1
ATOM 1708 O O . TRP A 1 203 ? 16.135 6.880 -50.227 1.00 96.31 203 TRP A O 1
ATOM 1718 N N . ALA A 1 204 ? 14.009 7.618 -50.317 1.00 95.19 204 ALA A N 1
ATOM 1719 C CA . ALA A 1 204 ? 14.343 9.014 -50.551 1.00 95.19 204 ALA A CA 1
ATOM 1720 C C . ALA A 1 204 ? 14.322 9.785 -49.224 1.00 95.19 204 ALA A C 1
ATOM 1722 O O . ALA A 1 204 ? 13.353 9.717 -48.467 1.00 95.19 204 ALA A O 1
ATOM 1723 N N . THR A 1 205 ? 15.382 10.533 -48.929 1.00 94.75 205 THR A N 1
ATOM 1724 C CA . THR A 1 205 ? 15.417 11.482 -47.804 1.00 94.75 205 THR A CA 1
ATOM 1725 C C . THR A 1 205 ? 16.416 12.598 -48.093 1.00 94.75 205 THR A C 1
ATOM 1727 O O . THR A 1 205 ? 16.963 12.674 -49.186 1.00 94.75 205 THR A O 1
ATOM 1730 N N . ARG A 1 206 ? 16.635 13.502 -47.143 1.00 94.00 206 ARG A N 1
ATOM 1731 C CA . ARG A 1 206 ? 17.604 14.593 -47.264 1.00 94.00 206 ARG A CA 1
ATOM 1732 C C . ARG A 1 206 ? 18.975 14.162 -46.759 1.00 94.00 206 ARG A C 1
ATOM 1734 O O . ARG A 1 206 ? 19.058 13.390 -45.801 1.00 94.00 206 ARG A O 1
ATOM 1741 N N . LEU A 1 207 ? 20.043 14.710 -47.339 1.00 90.12 207 LEU A N 1
ATOM 1742 C CA . LEU A 1 207 ? 21.401 14.396 -46.888 1.00 90.12 207 LEU A CA 1
ATOM 1743 C C . LEU A 1 207 ? 21.643 14.845 -45.436 1.00 90.12 207 LEU A C 1
ATOM 1745 O O . LEU A 1 207 ? 22.260 14.100 -44.678 1.00 90.12 207 LEU A O 1
ATOM 1749 N N . ASP A 1 208 ? 21.117 16.004 -45.022 1.00 91.12 208 ASP A N 1
ATOM 1750 C CA . ASP A 1 208 ? 21.237 16.528 -43.652 1.00 91.12 208 ASP A CA 1
ATOM 1751 C C . ASP A 1 208 ? 20.694 15.568 -42.577 1.00 91.12 208 ASP A C 1
ATOM 1753 O O . ASP A 1 208 ? 21.325 15.396 -41.530 1.00 91.12 208 ASP A O 1
ATOM 1757 N N . ALA A 1 209 ? 19.597 14.863 -42.855 1.00 91.56 209 ALA A N 1
ATOM 1758 C CA . ALA A 1 209 ? 19.064 13.829 -41.972 1.00 91.56 209 ALA A CA 1
ATOM 1759 C C . ALA A 1 209 ? 20.050 12.661 -41.771 1.00 91.56 209 ALA A C 1
ATOM 1761 O O . ALA A 1 209 ? 20.139 12.106 -40.674 1.00 91.56 209 ALA A O 1
ATOM 1762 N N . ILE A 1 210 ? 20.819 12.303 -42.802 1.00 90.88 210 ILE A N 1
ATOM 1763 C CA . ILE A 1 210 ? 21.833 11.247 -42.710 1.00 90.88 210 ILE A CA 1
ATOM 1764 C C . ILE A 1 210 ? 23.077 11.756 -41.976 1.00 90.88 210 ILE A C 1
ATOM 1766 O O . ILE A 1 210 ? 23.476 11.164 -40.976 1.00 90.88 210 ILE A O 1
ATOM 1770 N N . ILE A 1 211 ? 23.670 12.863 -42.434 1.00 85.25 211 ILE A N 1
ATOM 1771 C CA . ILE A 1 211 ? 25.001 13.292 -41.971 1.00 85.25 211 ILE A CA 1
ATOM 1772 C C . ILE A 1 211 ? 24.983 14.047 -40.635 1.00 85.25 211 ILE A C 1
ATOM 1774 O O . ILE A 1 211 ? 25.939 13.938 -39.871 1.00 85.25 211 ILE A O 1
ATOM 1778 N N . HIS A 1 212 ? 23.917 14.796 -40.323 1.00 83.88 212 HIS A N 1
ATOM 1779 C CA . HIS A 1 212 ? 23.809 15.550 -39.068 1.00 83.88 212 HIS A CA 1
ATOM 1780 C C . HIS A 1 212 ? 22.935 14.813 -38.048 1.00 83.88 212 HIS A C 1
ATOM 1782 O O . HIS A 1 212 ? 23.382 14.551 -36.934 1.00 83.88 212 HIS A O 1
ATOM 1788 N N . ASN A 1 213 ? 21.726 14.392 -38.439 1.00 84.25 213 ASN A N 1
ATOM 1789 C CA . ASN A 1 213 ? 20.804 13.707 -37.519 1.00 84.25 213 ASN A CA 1
ATOM 1790 C C . ASN A 1 213 ? 21.138 12.212 -37.341 1.00 84.25 213 ASN A C 1
ATOM 1792 O O . ASN A 1 213 ? 20.382 11.491 -36.687 1.00 84.25 213 ASN A O 1
ATOM 1796 N N . LYS A 1 214 ? 22.232 11.721 -37.949 1.00 84.31 214 LYS A N 1
ATOM 1797 C CA . LYS A 1 214 ? 22.695 10.321 -37.908 1.00 84.31 214 LYS A CA 1
ATOM 1798 C C . LYS A 1 214 ? 21.562 9.317 -38.181 1.00 84.31 214 LYS A C 1
ATOM 1800 O O . LYS A 1 214 ? 21.512 8.249 -37.564 1.00 84.31 214 LYS A O 1
ATOM 1805 N N . SER A 1 215 ? 20.625 9.675 -39.062 1.00 90.31 215 SER A N 1
ATOM 1806 C CA . SER A 1 215 ? 19.506 8.821 -39.469 1.00 90.31 215 SER A CA 1
ATOM 1807 C C . SER A 1 215 ? 19.919 7.914 -40.626 1.00 90.31 215 SER A C 1
ATOM 1809 O O . SER A 1 215 ? 20.838 8.220 -41.382 1.00 90.31 215 SER A O 1
ATOM 1811 N N . TRP A 1 216 ? 19.257 6.769 -40.765 1.00 93.81 216 TRP A N 1
ATOM 1812 C CA . TRP A 1 216 ? 19.603 5.774 -41.780 1.00 93.81 216 TRP A CA 1
ATOM 1813 C C . TRP A 1 216 ? 18.356 5.021 -42.261 1.00 93.81 216 TRP A C 1
ATOM 1815 O O . TRP A 1 216 ? 17.241 5.517 -42.115 1.00 93.81 216 TRP A O 1
ATOM 1825 N N . CYS A 1 217 ? 18.543 3.837 -42.844 1.00 94.50 217 CYS A N 1
ATOM 1826 C CA . CYS A 1 217 ? 17.500 2.975 -43.380 1.00 94.50 217 CYS A CA 1
ATOM 1827 C C . CYS A 1 217 ? 16.324 2.767 -42.396 1.00 94.50 217 CYS A C 1
ATOM 1829 O O . CYS A 1 217 ? 16.503 2.105 -41.366 1.00 94.50 217 CYS A O 1
ATOM 1831 N N . PRO A 1 218 ? 15.105 3.238 -42.736 1.00 90.88 218 PRO A N 1
ATOM 1832 C CA . PRO A 1 218 ? 13.922 3.054 -41.895 1.00 90.88 218 PRO A CA 1
ATOM 1833 C C . PRO A 1 218 ? 13.572 1.580 -41.656 1.00 90.88 218 PRO A C 1
ATOM 1835 O O . PRO A 1 218 ? 13.177 1.215 -40.555 1.00 90.88 218 PRO A O 1
ATOM 1838 N N . ASN A 1 219 ? 13.767 0.716 -42.658 1.00 90.50 219 ASN A N 1
ATOM 1839 C CA . ASN A 1 219 ? 13.456 -0.713 -42.564 1.00 90.50 219 ASN A CA 1
ATOM 1840 C C . ASN A 1 219 ? 14.372 -1.433 -41.550 1.00 90.50 219 ASN A C 1
ATOM 1842 O O . ASN A 1 219 ? 13.885 -2.183 -40.707 1.00 90.50 219 ASN A O 1
ATOM 1846 N N . CYS A 1 220 ? 15.679 -1.131 -41.545 1.00 88.25 220 CYS A N 1
ATOM 1847 C CA . CYS A 1 220 ? 16.577 -1.592 -40.477 1.00 88.25 220 CYS A CA 1
ATOM 1848 C C . CYS A 1 220 ? 16.132 -1.052 -39.116 1.00 88.25 220 CYS A C 1
ATOM 1850 O O . CYS A 1 220 ? 15.906 -1.842 -38.209 1.00 88.25 220 CYS A O 1
ATOM 1852 N N . ALA A 1 221 ? 15.888 0.257 -39.000 1.00 85.50 221 ALA A N 1
ATOM 1853 C CA . ALA A 1 221 ? 15.479 0.869 -37.736 1.00 85.50 221 ALA A CA 1
ATOM 1854 C C . ALA A 1 221 ? 14.161 0.297 -37.169 1.00 85.50 221 ALA A C 1
ATOM 1856 O O . ALA A 1 221 ? 13.998 0.241 -35.952 1.00 85.50 221 ALA A O 1
ATOM 1857 N N . VAL A 1 222 ? 13.228 -0.148 -38.020 1.00 80.19 222 VAL A N 1
ATOM 1858 C CA . VAL A 1 222 ? 12.012 -0.866 -37.598 1.00 80.19 222 VAL A CA 1
ATOM 1859 C C . VAL A 1 222 ? 12.338 -2.288 -37.137 1.00 80.19 222 VAL A C 1
ATOM 1861 O O . VAL A 1 222 ? 11.869 -2.685 -36.074 1.00 80.19 222 VAL A O 1
ATOM 1864 N N . LYS A 1 223 ? 13.159 -3.044 -37.877 1.00 76.25 223 LYS A N 1
ATOM 1865 C CA . LYS A 1 223 ? 13.568 -4.406 -37.483 1.00 76.25 223 LYS A CA 1
ATOM 1866 C C . LYS A 1 223 ? 14.340 -4.407 -36.163 1.00 76.25 223 LYS A C 1
ATOM 1868 O O . LYS A 1 223 ? 13.946 -5.114 -35.240 1.00 76.25 223 LYS A O 1
ATOM 1873 N N . ASP A 1 224 ? 15.345 -3.544 -36.043 1.00 72.69 224 ASP A N 1
ATOM 1874 C CA . ASP A 1 224 ? 16.162 -3.390 -34.838 1.00 72.69 224 ASP A CA 1
ATOM 1875 C C . ASP A 1 224 ? 15.286 -2.919 -33.642 1.00 72.69 224 ASP A C 1
ATOM 1877 O O . ASP A 1 224 ? 15.469 -3.368 -32.508 1.00 72.69 224 ASP A O 1
ATOM 1881 N N . ARG A 1 225 ? 14.254 -2.084 -33.877 1.00 66.56 225 ARG A N 1
ATOM 1882 C CA . ARG A 1 225 ? 13.247 -1.706 -32.858 1.00 66.56 225 ARG A CA 1
ATOM 1883 C C . ARG A 1 225 ? 12.366 -2.883 -32.431 1.00 66.56 225 ARG A C 1
ATOM 1885 O O . ARG A 1 225 ? 12.111 -3.039 -31.242 1.00 66.56 225 ARG A O 1
ATOM 1892 N N . VAL A 1 226 ? 11.895 -3.709 -33.365 1.00 63.22 226 VAL A N 1
ATOM 1893 C CA . VAL A 1 226 ? 11.098 -4.908 -33.044 1.00 63.22 226 VAL A CA 1
ATOM 1894 C C . VAL A 1 226 ? 11.938 -5.921 -32.261 1.00 63.22 226 VAL A C 1
ATOM 1896 O O . VAL A 1 226 ? 11.441 -6.531 -31.318 1.00 63.22 226 VAL A O 1
ATOM 1899 N N . GLU A 1 227 ? 13.214 -6.078 -32.603 1.00 61.22 227 GLU A N 1
ATOM 1900 C CA . GLU A 1 227 ? 14.137 -6.997 -31.935 1.00 61.22 227 GLU A CA 1
ATOM 1901 C C . GLU A 1 227 ? 14.512 -6.532 -30.520 1.00 61.22 227 GLU A C 1
ATOM 1903 O O . GLU A 1 227 ? 14.348 -7.284 -29.558 1.00 61.22 227 GLU A O 1
ATOM 1908 N N . THR A 1 228 ? 14.871 -5.258 -30.347 1.00 58.12 228 THR A N 1
ATOM 1909 C CA . THR A 1 228 ? 15.064 -4.663 -29.010 1.00 58.12 228 THR A CA 1
ATOM 1910 C C . THR A 1 228 ? 13.784 -4.701 -28.163 1.00 58.12 228 THR A C 1
ATOM 1912 O O . THR A 1 228 ? 13.850 -4.958 -26.961 1.00 58.12 228 THR A O 1
ATOM 1915 N N . GLN A 1 229 ? 12.597 -4.558 -28.767 1.00 56.19 229 GLN A N 1
ATOM 1916 C CA . GLN A 1 229 ? 11.320 -4.722 -28.061 1.00 56.19 229 GLN A CA 1
ATOM 1917 C C . GLN A 1 229 ? 10.990 -6.186 -27.719 1.00 56.19 229 GLN A C 1
ATOM 1919 O O . GLN A 1 229 ? 10.404 -6.426 -26.661 1.00 56.19 229 GLN A O 1
ATOM 1924 N N . ARG A 1 230 ? 11.422 -7.189 -28.500 1.00 53.53 230 ARG A N 1
ATOM 1925 C CA . ARG A 1 230 ? 11.364 -8.608 -28.074 1.00 53.53 230 ARG A CA 1
ATOM 1926 C C . ARG A 1 230 ? 12.155 -8.835 -26.779 1.00 53.53 230 ARG A C 1
ATOM 1928 O O . ARG A 1 230 ? 11.693 -9.585 -25.918 1.00 53.53 230 ARG A O 1
ATOM 1935 N N . GLY A 1 231 ? 13.251 -8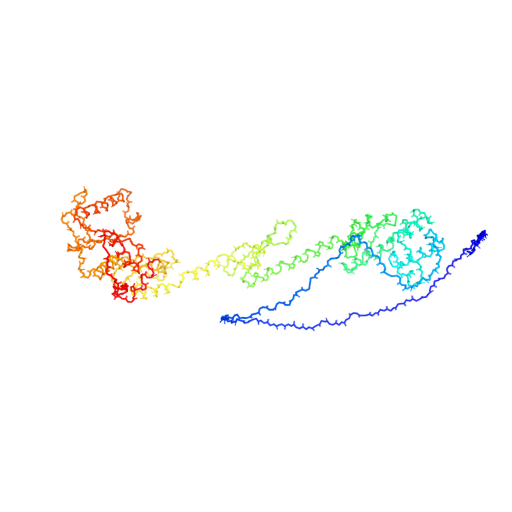.094 -26.586 1.00 54.47 231 GLY A N 1
ATOM 1936 C CA . GLY A 1 231 ? 14.037 -8.050 -25.346 1.00 54.47 231 GLY A CA 1
ATOM 1937 C C . GLY A 1 231 ? 13.266 -7.637 -24.081 1.00 54.47 231 GLY A C 1
ATOM 1938 O O . GLY A 1 231 ? 13.739 -7.886 -22.978 1.00 54.47 231 GLY A O 1
ATOM 1939 N N . SER A 1 232 ? 12.056 -7.082 -24.206 1.00 68.62 232 SER A N 1
ATOM 1940 C CA . SER A 1 232 ? 11.224 -6.690 -23.057 1.00 68.62 232 SER A CA 1
ATOM 1941 C C . SER A 1 232 ? 10.126 -7.702 -22.699 1.00 68.62 232 SER A C 1
ATOM 1943 O O . SER A 1 232 ? 9.784 -7.840 -21.526 1.00 68.62 232 SER A O 1
ATOM 1945 N N . VAL A 1 233 ? 9.611 -8.489 -23.652 1.00 74.69 233 VAL A N 1
ATOM 1946 C CA . VAL A 1 233 ? 8.667 -9.588 -23.352 1.00 74.69 233 VAL A CA 1
ATOM 1947 C C . VAL A 1 233 ? 9.357 -10.685 -22.537 1.00 74.69 233 VAL A C 1
ATOM 1949 O O . VAL A 1 233 ? 8.795 -11.157 -21.548 1.00 74.69 233 VAL A O 1
ATOM 1952 N N . GLY A 1 234 ? 10.592 -11.043 -22.907 1.00 78.88 234 GLY A N 1
ATOM 1953 C CA . GLY A 1 234 ? 11.372 -12.072 -22.212 1.00 78.88 234 GLY A CA 1
ATOM 1954 C C . GLY A 1 234 ? 11.660 -11.735 -20.744 1.00 78.88 234 GLY A C 1
ATOM 1955 O O . GLY A 1 234 ? 11.610 -12.617 -19.892 1.00 78.88 234 GLY A O 1
ATOM 1956 N N . GLU A 1 235 ? 11.883 -10.458 -20.420 1.00 83.31 235 GLU A N 1
ATOM 1957 C CA . GLU A 1 235 ? 12.044 -9.979 -19.040 1.00 83.31 235 GLU A CA 1
ATOM 1958 C C . GLU A 1 235 ? 10.790 -10.255 -18.195 1.00 83.31 235 GLU A C 1
ATOM 1960 O O . GLU A 1 235 ? 10.868 -10.866 -17.130 1.00 83.31 235 GLU A O 1
ATOM 1965 N N . HIS A 1 236 ? 9.608 -9.886 -18.697 1.00 88.88 236 HIS A N 1
ATOM 1966 C CA . HIS A 1 236 ? 8.348 -10.138 -17.995 1.00 88.88 236 HIS A CA 1
ATOM 1967 C C . HIS A 1 236 ? 8.055 -11.636 -17.885 1.00 88.88 236 HIS A C 1
ATOM 1969 O O . HIS A 1 236 ? 7.548 -12.079 -16.858 1.00 88.88 236 HIS A O 1
ATOM 1975 N N . GLN A 1 237 ? 8.422 -12.434 -18.893 1.00 86.88 237 GLN A N 1
ATOM 1976 C CA . GLN A 1 237 ? 8.300 -13.888 -18.827 1.00 86.88 237 GLN A CA 1
ATOM 1977 C C . GLN A 1 237 ? 9.217 -14.496 -17.751 1.00 86.88 237 GLN A C 1
ATOM 1979 O O . GLN A 1 237 ? 8.772 -15.392 -17.038 1.00 86.88 237 GLN A O 1
ATOM 1984 N N . LYS A 1 238 ? 10.432 -13.963 -17.540 1.00 88.56 238 LYS A N 1
ATOM 1985 C CA . LYS A 1 238 ? 11.281 -14.331 -16.389 1.00 88.56 238 LYS A CA 1
ATOM 1986 C C . LYS A 1 238 ? 10.607 -13.987 -15.055 1.00 88.56 238 LYS A C 1
ATOM 1988 O O . LYS A 1 238 ? 10.517 -14.867 -14.203 1.00 88.56 238 LYS A O 1
ATOM 1993 N N . ILE A 1 239 ? 10.065 -12.773 -14.895 1.00 91.62 239 ILE A N 1
ATOM 1994 C CA . ILE A 1 239 ? 9.340 -12.356 -13.671 1.00 91.62 239 ILE A CA 1
ATOM 1995 C C . ILE A 1 239 ? 8.134 -13.277 -13.403 1.00 91.62 239 ILE A C 1
ATOM 1997 O O . ILE A 1 239 ? 7.884 -13.666 -12.260 1.00 91.62 239 ILE A O 1
ATOM 2001 N N . ILE A 1 240 ? 7.394 -13.649 -14.453 1.00 93.50 240 ILE A N 1
ATOM 2002 C CA . ILE A 1 240 ? 6.254 -14.574 -14.376 1.00 93.50 240 ILE A CA 1
ATOM 2003 C C . ILE A 1 240 ? 6.706 -15.939 -13.853 1.00 93.50 240 ILE A C 1
ATOM 2005 O O . ILE A 1 240 ? 6.137 -16.422 -12.875 1.00 93.50 240 ILE A O 1
ATOM 2009 N N . THR A 1 241 ? 7.753 -16.520 -14.444 1.00 91.38 241 THR A N 1
ATOM 2010 C CA . THR A 1 241 ? 8.300 -17.823 -14.037 1.00 91.38 241 THR A CA 1
ATOM 2011 C C . THR A 1 241 ? 8.864 -17.788 -12.613 1.00 91.38 241 THR A C 1
ATOM 2013 O O . THR A 1 241 ? 8.567 -18.678 -11.820 1.00 91.38 241 THR A O 1
ATOM 2016 N N . GLN A 1 242 ? 9.602 -16.734 -12.240 1.00 92.12 242 GLN A N 1
ATOM 2017 C CA . GLN A 1 242 ? 10.144 -16.541 -10.884 1.00 92.12 242 GLN A CA 1
ATOM 2018 C C . GLN A 1 242 ? 9.046 -16.460 -9.813 1.00 92.12 242 GLN A C 1
ATOM 2020 O O . GLN A 1 242 ? 9.205 -16.998 -8.722 1.00 92.12 242 GLN A O 1
ATOM 2025 N N . LYS A 1 243 ? 7.895 -15.848 -10.125 1.00 91.00 243 LYS A N 1
ATOM 2026 C CA . LYS A 1 243 ? 6.711 -15.827 -9.244 1.00 91.00 243 LYS A CA 1
ATOM 2027 C C . LYS A 1 243 ? 5.859 -17.109 -9.332 1.00 91.00 243 LYS A C 1
ATOM 2029 O O . LYS A 1 243 ? 4.717 -17.124 -8.863 1.00 91.00 243 LYS A O 1
ATOM 2034 N N . GLY A 1 244 ? 6.385 -18.180 -9.935 1.00 91.56 244 GLY A N 1
ATOM 2035 C CA . GLY A 1 244 ? 5.712 -19.473 -10.084 1.00 91.56 244 GLY A CA 1
ATOM 2036 C C . GLY A 1 244 ? 4.484 -19.428 -10.996 1.00 91.56 244 GLY A C 1
ATOM 2037 O O . GLY A 1 244 ? 3.531 -20.171 -10.777 1.00 91.56 244 GLY A O 1
ATOM 2038 N N . GLY A 1 245 ? 4.447 -18.505 -11.958 1.00 93.12 245 GLY A N 1
ATOM 2039 C CA . GLY A 1 245 ? 3.377 -18.388 -12.943 1.00 93.12 245 GLY A CA 1
ATOM 2040 C C . GLY A 1 245 ? 3.743 -18.976 -14.305 1.00 93.12 245 GLY A C 1
ATOM 2041 O O . GLY A 1 245 ? 4.908 -19.043 -14.686 1.00 93.12 245 GLY A O 1
ATOM 2042 N N . LYS A 1 246 ? 2.717 -19.349 -15.070 1.00 93.50 246 LYS A N 1
ATOM 2043 C CA . LYS A 1 246 ? 2.791 -19.792 -16.463 1.00 93.50 246 LYS A CA 1
ATOM 2044 C C . LYS A 1 246 ? 2.168 -18.729 -17.365 1.00 93.50 246 LYS A C 1
ATOM 2046 O O . LYS A 1 246 ? 1.024 -18.322 -17.159 1.00 93.50 246 LYS A O 1
ATOM 2051 N N . LEU A 1 247 ? 2.906 -18.278 -18.377 1.00 93.38 247 LEU A N 1
ATOM 2052 C CA . LEU A 1 247 ? 2.374 -17.382 -19.404 1.00 93.38 247 LEU A CA 1
ATOM 2053 C C . LEU A 1 247 ? 1.420 -18.162 -20.327 1.00 93.38 247 LEU A C 1
ATOM 2055 O O . LEU A 1 247 ? 1.813 -19.169 -20.909 1.00 93.38 247 LEU A O 1
ATOM 2059 N N . ILE A 1 248 ? 0.179 -17.689 -20.461 1.00 93.81 248 ILE A N 1
ATOM 2060 C CA . ILE A 1 248 ? -0.843 -18.248 -21.365 1.00 93.81 248 ILE A CA 1
ATOM 2061 C C . ILE A 1 248 ? -0.862 -17.484 -22.697 1.00 93.81 248 ILE A C 1
ATOM 2063 O O . ILE A 1 248 ? -1.100 -18.071 -23.746 1.00 93.81 248 ILE A O 1
ATOM 2067 N N . GLY A 1 249 ? -0.640 -16.166 -22.672 1.00 89.94 249 GLY A N 1
ATOM 2068 C CA . GLY A 1 249 ? -0.654 -15.341 -23.881 1.00 89.94 249 GLY A CA 1
ATOM 2069 C C . GLY A 1 249 ? -0.404 -13.857 -23.623 1.00 89.94 249 GLY A C 1
ATOM 2070 O O . GLY A 1 249 ? -0.353 -13.410 -22.476 1.00 89.94 249 GLY A O 1
ATOM 2071 N N . ILE A 1 250 ? -0.256 -13.091 -24.704 1.00 89.06 250 ILE A N 1
ATOM 2072 C CA . ILE A 1 250 ? 0.063 -11.658 -24.682 1.00 89.06 250 ILE A CA 1
ATOM 2073 C C . ILE A 1 250 ? -1.029 -10.893 -25.435 1.00 89.06 250 ILE A C 1
ATOM 2075 O O . ILE A 1 250 ? -1.421 -11.279 -26.535 1.00 89.06 250 ILE A O 1
ATOM 2079 N N . ILE A 1 251 ? -1.515 -9.810 -24.833 1.00 88.00 251 ILE A N 1
ATOM 2080 C CA . ILE A 1 251 ? -2.551 -8.921 -25.358 1.00 88.00 251 ILE A CA 1
ATOM 2081 C C . ILE A 1 251 ? -1.901 -7.557 -25.606 1.00 88.00 251 ILE A C 1
ATOM 2083 O O . ILE A 1 251 ? -1.600 -6.815 -24.667 1.00 88.00 251 ILE A O 1
ATOM 2087 N N . TYR A 1 252 ? -1.659 -7.247 -26.876 1.00 83.94 252 TYR A N 1
ATOM 2088 C CA . TYR A 1 252 ? -1.102 -5.969 -27.321 1.00 83.94 252 TYR A CA 1
ATOM 2089 C C . TYR A 1 252 ? -2.193 -4.897 -27.422 1.00 83.94 252 TYR A C 1
ATOM 2091 O O . TYR A 1 252 ? -3.338 -5.208 -27.741 1.00 83.94 252 TYR A O 1
ATOM 2099 N N . GLU A 1 253 ? -1.827 -3.634 -27.190 1.00 79.06 253 GLU A N 1
ATOM 2100 C CA . GLU A 1 253 ? -2.741 -2.484 -27.311 1.00 79.06 253 GLU A CA 1
ATOM 2101 C C . GLU A 1 253 ? -3.207 -2.277 -28.764 1.00 79.06 253 GLU A C 1
ATOM 2103 O O . GLU A 1 253 ? -4.382 -2.016 -29.000 1.00 79.06 253 GLU A O 1
ATOM 2108 N N . ASN A 1 254 ? -2.312 -2.496 -29.737 1.00 74.50 254 ASN A N 1
ATOM 2109 C CA . ASN A 1 254 ? -2.650 -2.618 -31.155 1.00 74.50 254 ASN A CA 1
ATOM 2110 C C . ASN A 1 254 ? -2.364 -4.055 -31.649 1.00 74.50 254 ASN A C 1
ATOM 2112 O O . ASN A 1 254 ? -1.198 -4.409 -31.867 1.00 74.50 254 ASN A O 1
ATOM 2116 N N . PRO A 1 255 ? -3.397 -4.898 -31.858 1.00 71.44 255 PRO A N 1
ATOM 2117 C CA . PRO A 1 255 ? -3.222 -6.283 -32.301 1.00 71.44 255 PRO A CA 1
ATOM 2118 C C . PRO A 1 255 ? -2.591 -6.450 -33.691 1.00 71.44 255 PRO A C 1
ATOM 2120 O O . PRO A 1 255 ? -2.017 -7.507 -33.958 1.00 71.44 255 PRO A O 1
ATOM 2123 N N . LYS A 1 256 ? -2.689 -5.441 -34.573 1.00 67.38 256 LYS A N 1
ATOM 2124 C CA . LYS A 1 256 ? -2.117 -5.496 -35.932 1.00 67.38 256 LYS A CA 1
ATOM 2125 C C . LYS A 1 256 ? -0.601 -5.316 -35.911 1.00 67.38 256 LYS A C 1
ATOM 2127 O O . LYS A 1 256 ? 0.115 -6.053 -36.578 1.00 67.38 256 LYS A O 1
ATOM 2132 N N . GLU A 1 257 ? -0.123 -4.361 -35.120 1.00 65.56 257 GLU A N 1
ATOM 2133 C CA . GLU A 1 257 ? 1.299 -4.007 -35.043 1.00 65.56 257 GLU A CA 1
ATOM 2134 C C . GLU A 1 257 ? 2.082 -4.906 -34.073 1.00 65.56 257 GLU A C 1
ATOM 2136 O O . GLU A 1 257 ? 3.295 -5.044 -34.212 1.00 65.56 257 GLU A O 1
ATOM 2141 N N . LYS A 1 258 ? 1.401 -5.530 -33.094 1.00 69.50 258 LYS A N 1
ATOM 2142 C CA . LYS A 1 258 ? 1.990 -6.420 -32.067 1.00 69.50 258 LYS A CA 1
ATOM 2143 C C . LYS A 1 258 ? 3.189 -5.806 -31.322 1.00 69.50 258 LYS A C 1
ATOM 2145 O O . LYS A 1 258 ? 4.081 -6.516 -30.857 1.00 69.50 258 LYS A O 1
ATOM 2150 N N . LEU A 1 259 ? 3.205 -4.478 -31.201 1.00 69.12 259 LEU A N 1
ATOM 2151 C CA . LEU A 1 259 ? 4.260 -3.735 -30.519 1.00 69.12 259 LEU A CA 1
ATOM 2152 C C . LEU A 1 259 ? 4.106 -3.878 -29.008 1.00 69.12 259 LEU A C 1
ATOM 2154 O O . LEU A 1 259 ? 3.047 -3.589 -28.446 1.00 69.12 259 LEU A O 1
ATOM 2158 N N . PHE A 1 260 ? 5.180 -4.298 -28.343 1.00 74.44 260 PHE A N 1
ATOM 2159 C CA . PHE A 1 260 ? 5.223 -4.296 -26.889 1.00 74.44 260 PHE A CA 1
ATOM 2160 C C . PHE A 1 260 ? 5.358 -2.864 -26.360 1.00 74.44 260 PHE A C 1
ATOM 2162 O O . PHE A 1 260 ? 6.187 -2.080 -26.822 1.00 74.44 260 PHE A O 1
ATOM 2169 N N . ASN A 1 261 ? 4.587 -2.552 -25.322 1.00 76.94 261 ASN A N 1
ATOM 2170 C CA . ASN A 1 261 ? 4.715 -1.335 -24.532 1.00 76.94 261 ASN A CA 1
ATOM 2171 C C . ASN A 1 261 ? 4.268 -1.586 -23.076 1.00 76.94 261 ASN A C 1
ATOM 2173 O O . ASN A 1 261 ? 3.764 -2.656 -22.739 1.00 76.94 261 ASN A O 1
ATOM 2177 N N . GLN A 1 262 ? 4.381 -0.583 -22.202 1.00 77.50 262 GLN A N 1
ATOM 2178 C CA . GLN A 1 262 ? 4.010 -0.714 -20.782 1.00 77.50 262 GLN A CA 1
ATOM 2179 C C . GLN A 1 262 ? 2.519 -1.037 -20.524 1.00 77.50 262 GLN A C 1
ATOM 2181 O O . GLN A 1 262 ? 2.171 -1.490 -19.431 1.00 77.50 262 GLN A O 1
ATOM 2186 N N . ARG A 1 263 ? 1.637 -0.817 -21.511 1.00 81.56 263 ARG A N 1
ATOM 2187 C CA . ARG A 1 263 ? 0.194 -1.114 -21.455 1.00 81.56 263 ARG A CA 1
ATOM 2188 C C . ARG A 1 263 ? -0.145 -2.52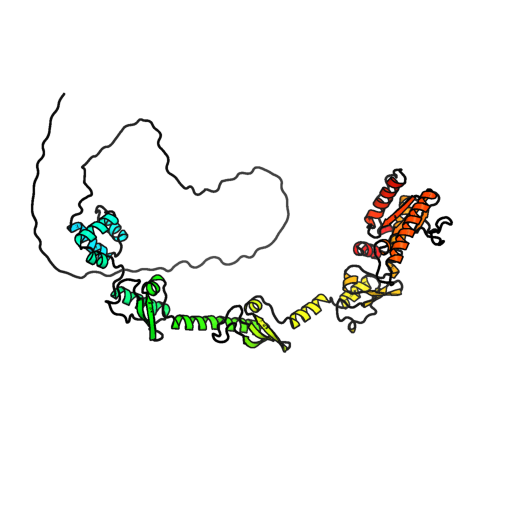0 -21.965 1.00 81.56 263 ARG A C 1
ATOM 2190 O O . ARG A 1 263 ? -1.232 -3.017 -21.664 1.00 81.56 263 ARG A O 1
ATOM 2197 N N . THR A 1 264 ? 0.783 -3.171 -22.674 1.00 87.06 264 THR A N 1
ATOM 2198 C CA . THR A 1 264 ? 0.676 -4.578 -23.090 1.00 87.06 264 THR A CA 1
ATOM 2199 C C . THR A 1 264 ? 0.366 -5.441 -21.873 1.00 87.06 264 THR A C 1
ATOM 2201 O O . THR A 1 264 ? 0.962 -5.269 -20.808 1.00 87.06 264 THR A O 1
ATOM 2204 N N . SER A 1 265 ? -0.606 -6.337 -22.014 1.00 91.94 265 SER A N 1
ATOM 2205 C CA . SER A 1 265 ? -1.116 -7.153 -20.916 1.00 91.94 265 SER A CA 1
ATOM 2206 C C . SER A 1 265 ? -0.772 -8.625 -21.112 1.00 91.94 265 SER A C 1
ATOM 2208 O O . SER A 1 265 ? -0.982 -9.190 -22.180 1.00 91.94 265 SER A O 1
ATOM 2210 N N . PHE A 1 266 ? -0.267 -9.262 -20.065 1.00 93.06 266 PHE A N 1
ATOM 2211 C CA . PHE A 1 266 ? 0.056 -10.682 -20.027 1.00 93.06 266 PHE A CA 1
ATOM 2212 C C . PHE A 1 266 ? -1.097 -11.458 -19.395 1.00 93.06 266 PHE A C 1
ATOM 2214 O O . PHE A 1 266 ? -1.537 -11.118 -18.296 1.00 93.06 266 PHE A O 1
ATOM 2221 N N . LYS A 1 267 ? -1.567 -12.508 -20.072 1.00 95.94 267 LYS A N 1
ATOM 2222 C CA . LYS A 1 267 ? -2.519 -13.487 -19.540 1.00 95.94 267 LYS A CA 1
ATOM 2223 C C . LYS A 1 267 ? -1.718 -14.601 -18.869 1.00 95.94 267 LYS A C 1
ATOM 2225 O O . LYS A 1 267 ? -0.964 -15.299 -19.544 1.00 95.94 267 LYS A O 1
ATOM 2230 N N . ILE A 1 268 ? -1.846 -14.741 -17.553 1.00 96.62 268 ILE A N 1
ATOM 2231 C CA . ILE A 1 268 ? -1.001 -15.595 -16.703 1.00 96.62 268 ILE A CA 1
ATOM 2232 C C . ILE A 1 268 ? -1.879 -16.550 -15.895 1.00 96.62 268 ILE A C 1
ATOM 2234 O O . ILE A 1 268 ? -2.959 -16.172 -15.446 1.00 96.62 268 ILE A O 1
ATOM 2238 N N . GLU A 1 269 ? -1.382 -17.762 -15.670 1.00 95.81 269 GLU A N 1
ATOM 2239 C CA . GLU A 1 269 ? -1.840 -18.690 -14.635 1.00 95.81 269 GLU A CA 1
ATOM 2240 C C . GLU A 1 269 ? -0.837 -18.660 -13.474 1.00 95.81 269 GLU A C 1
ATOM 2242 O O . GLU A 1 269 ? 0.353 -18.840 -13.719 1.00 95.81 269 GLU A O 1
ATOM 2247 N N . CYS A 1 270 ? -1.239 -18.408 -12.224 1.00 94.50 270 CYS A N 1
ATOM 2248 C CA . CYS A 1 270 ? -0.304 -18.565 -11.095 1.00 94.50 270 CYS A CA 1
ATOM 2249 C C . CYS A 1 270 ? -0.212 -20.029 -10.628 1.00 94.50 270 CYS A C 1
ATOM 2251 O O . CYS A 1 270 ? -1.062 -20.843 -10.976 1.00 94.50 270 CYS A O 1
ATOM 2253 N N . LYS A 1 271 ? 0.758 -20.339 -9.753 1.00 92.50 271 LYS A N 1
ATOM 2254 C CA . LYS A 1 271 ? 0.942 -21.661 -9.116 1.00 92.50 271 LYS A CA 1
ATOM 2255 C C . LYS A 1 271 ? -0.339 -22.275 -8.520 1.00 92.50 271 LYS A C 1
ATOM 2257 O O . LYS A 1 271 ? -0.464 -23.489 -8.485 1.00 92.50 271 LYS A O 1
ATOM 2262 N N . ALA A 1 272 ? -1.292 -21.449 -8.079 1.00 88.38 272 ALA A N 1
ATOM 2263 C CA . ALA A 1 272 ? -2.591 -21.880 -7.548 1.00 88.38 272 ALA A CA 1
ATOM 2264 C C . ALA A 1 272 ? -3.703 -21.997 -8.623 1.00 88.38 272 ALA A C 1
ATOM 2266 O O . ALA A 1 272 ? -4.882 -21.881 -8.301 1.00 88.38 272 ALA A O 1
ATOM 2267 N N . GLY A 1 273 ? -3.358 -22.117 -9.910 1.00 91.81 273 GLY A N 1
ATOM 2268 C CA . GLY A 1 273 ? -4.304 -22.286 -11.026 1.00 91.81 273 GLY A CA 1
ATOM 2269 C C . GLY A 1 273 ? -5.111 -21.037 -11.417 1.00 91.81 273 GLY A C 1
ATOM 2270 O O . GLY A 1 273 ? -5.892 -21.066 -12.369 1.00 91.81 273 GLY A O 1
ATOM 2271 N N . HIS A 1 274 ? -4.952 -19.908 -10.716 1.00 93.00 274 HIS A N 1
ATOM 2272 C CA . HIS A 1 274 ? -5.720 -18.697 -11.013 1.00 93.00 274 HIS A CA 1
ATOM 2273 C C . HIS A 1 274 ? -5.252 -18.027 -12.308 1.00 93.00 274 HIS A C 1
ATOM 2275 O O . HIS A 1 274 ? -4.107 -17.580 -12.402 1.00 93.00 274 HIS A O 1
ATOM 2281 N N . LYS A 1 275 ? -6.177 -17.880 -13.262 1.00 95.75 275 LYS A N 1
ATOM 2282 C CA . LYS A 1 275 ? -5.974 -17.205 -14.551 1.00 95.75 275 LYS A CA 1
ATOM 2283 C C . LYS A 1 275 ? -6.364 -15.727 -14.453 1.00 95.75 275 LYS A C 1
ATOM 2285 O O . LYS A 1 275 ? -7.475 -15.417 -14.029 1.00 95.75 275 LYS A O 1
ATOM 2290 N N . PHE A 1 276 ? -5.471 -14.814 -14.833 1.00 95.44 276 PHE A N 1
ATOM 2291 C CA . PHE A 1 276 ? -5.708 -13.363 -14.796 1.00 95.44 276 PHE A CA 1
ATOM 2292 C C . PHE A 1 276 ? -4.868 -12.611 -15.838 1.00 95.44 276 PHE A C 1
ATOM 2294 O O . PHE A 1 276 ? -3.878 -13.130 -16.350 1.00 95.44 276 PHE A O 1
ATOM 2301 N N . ASN A 1 277 ? -5.258 -11.367 -16.129 1.00 95.62 277 ASN A N 1
ATOM 2302 C CA . ASN A 1 277 ? -4.506 -10.454 -16.989 1.00 95.62 277 ASN A CA 1
ATOM 2303 C C . ASN A 1 277 ? -3.770 -9.412 -16.130 1.00 95.62 277 ASN A C 1
ATOM 2305 O O . ASN A 1 277 ? -4.352 -8.879 -15.183 1.00 95.62 277 ASN A O 1
ATOM 2309 N N . ILE A 1 278 ? -2.524 -9.073 -16.472 1.00 93.94 278 ILE A N 1
ATOM 2310 C CA . ILE A 1 278 ? -1.755 -8.001 -15.818 1.00 93.94 278 ILE A CA 1
ATOM 2311 C C . ILE A 1 278 ? -1.002 -7.150 -16.846 1.00 93.94 278 ILE A C 1
ATOM 2313 O O . ILE A 1 278 ? -0.397 -7.683 -17.771 1.00 93.94 278 ILE A O 1
ATOM 2317 N N . LYS A 1 279 ? -1.014 -5.822 -16.684 1.00 93.56 279 LYS A N 1
ATOM 2318 C CA . LYS A 1 279 ? -0.215 -4.903 -17.514 1.00 93.56 279 LYS A CA 1
ATOM 2319 C C . LYS A 1 279 ? 1.276 -5.064 -17.216 1.00 93.56 279 LYS A C 1
ATOM 2321 O O . LYS A 1 279 ? 1.645 -5.273 -16.060 1.00 93.56 279 LYS A O 1
ATOM 2326 N N . ALA A 1 280 ? 2.118 -4.889 -18.229 1.00 90.12 280 ALA A N 1
ATOM 2327 C CA . ALA A 1 280 ? 3.573 -4.920 -18.109 1.00 90.12 280 ALA A CA 1
ATOM 2328 C C . ALA A 1 280 ? 4.097 -4.000 -16.988 1.00 90.12 280 ALA A C 1
ATOM 2330 O O . ALA A 1 280 ? 4.828 -4.459 -16.111 1.00 90.12 280 ALA A O 1
ATOM 2331 N N . SER A 1 281 ? 3.642 -2.740 -16.935 1.00 90.12 281 SER A N 1
ATOM 2332 C CA . SER A 1 281 ? 4.004 -1.804 -15.857 1.00 90.12 281 SER A CA 1
ATOM 2333 C C . SER A 1 281 ? 3.669 -2.335 -14.458 1.00 90.12 281 SER A C 1
ATOM 2335 O O . SER A 1 281 ? 4.514 -2.318 -13.568 1.00 90.12 281 SER A O 1
ATOM 2337 N N . ASN A 1 282 ? 2.461 -2.871 -14.265 1.00 92.81 282 ASN A N 1
ATOM 2338 C CA . ASN A 1 282 ? 2.021 -3.415 -12.978 1.00 92.81 282 ASN A CA 1
ATOM 2339 C C . ASN A 1 282 ? 2.840 -4.642 -12.554 1.00 92.81 282 ASN A C 1
ATOM 2341 O O . ASN A 1 282 ? 3.109 -4.812 -11.365 1.00 92.81 282 ASN A O 1
ATOM 2345 N N . LEU A 1 283 ? 3.242 -5.479 -13.514 1.00 91.00 283 LEU A N 1
ATOM 2346 C CA . LEU A 1 283 ? 4.082 -6.647 -13.266 1.00 91.00 283 LEU A CA 1
ATOM 2347 C C . LEU A 1 283 ? 5.510 -6.245 -12.849 1.00 91.00 283 LEU A C 1
ATOM 2349 O O . LEU A 1 283 ? 6.043 -6.844 -11.915 1.00 91.00 283 LEU A O 1
ATOM 2353 N N . LYS A 1 284 ? 6.091 -5.192 -13.453 1.00 87.56 284 LYS A N 1
ATOM 2354 C CA . LYS A 1 284 ? 7.362 -4.601 -12.983 1.00 87.56 284 LYS A CA 1
ATOM 2355 C C . LYS A 1 284 ? 7.251 -3.992 -11.586 1.00 87.56 284 LYS A C 1
ATOM 2357 O O . LYS A 1 284 ? 8.141 -4.187 -10.771 1.00 87.56 284 LYS A O 1
ATOM 2362 N N . LEU A 1 285 ? 6.125 -3.348 -11.265 1.00 89.38 285 LEU A N 1
ATOM 2363 C CA . LEU A 1 285 ? 5.798 -2.853 -9.914 1.00 89.38 285 LEU A CA 1
ATOM 2364 C C . LEU A 1 285 ? 5.468 -3.980 -8.904 1.00 89.38 285 LEU A C 1
ATOM 2366 O O . LEU A 1 285 ? 4.835 -3.738 -7.875 1.00 89.38 285 LEU A O 1
ATOM 2370 N N . GLY A 1 286 ? 5.826 -5.231 -9.208 1.00 89.94 286 GLY A N 1
ATOM 2371 C CA . GLY A 1 286 ? 5.690 -6.385 -8.321 1.00 89.94 286 GLY A CA 1
ATOM 2372 C C . GLY A 1 286 ? 4.260 -6.882 -8.087 1.00 89.94 286 GLY A C 1
ATOM 2373 O O . GLY A 1 286 ? 4.094 -7.882 -7.379 1.00 89.94 286 GLY A O 1
ATOM 2374 N N . LYS A 1 287 ? 3.234 -6.242 -8.674 1.00 92.44 287 LYS A N 1
ATOM 2375 C CA . LYS A 1 287 ? 1.830 -6.662 -8.533 1.00 92.44 287 LYS A CA 1
ATOM 2376 C C . LYS A 1 287 ? 1.643 -8.065 -9.121 1.00 92.44 287 LYS A C 1
ATOM 2378 O O . LYS A 1 287 ? 2.298 -8.451 -10.088 1.00 92.44 287 LYS A O 1
ATOM 2383 N N . TRP A 1 288 ? 0.744 -8.841 -8.523 1.00 94.56 288 TRP A N 1
ATOM 2384 C CA . TRP A 1 288 ? 0.558 -10.256 -8.853 1.00 94.56 288 TRP A CA 1
ATOM 2385 C C . TRP A 1 288 ? -0.905 -10.697 -8.683 1.00 94.56 288 TRP A C 1
ATOM 2387 O O . TRP A 1 288 ? -1.807 -9.862 -8.608 1.00 94.56 288 TRP A O 1
ATOM 2397 N N . CYS A 1 289 ? -1.152 -12.009 -8.646 1.00 93.69 289 CYS A N 1
ATOM 2398 C CA . CYS A 1 289 ? -2.480 -12.601 -8.521 1.00 93.69 289 CYS A CA 1
ATOM 2399 C C . CYS A 1 289 ? -3.254 -12.052 -7.308 1.00 93.69 289 CYS A C 1
ATOM 2401 O O . CYS A 1 289 ? -2.935 -12.367 -6.159 1.00 93.69 289 CYS A O 1
ATOM 2403 N N . ARG A 1 290 ? -4.324 -11.286 -7.570 1.00 88.31 290 ARG A N 1
ATOM 2404 C CA . ARG A 1 290 ? -5.191 -10.697 -6.533 1.00 88.31 290 ARG A CA 1
ATOM 2405 C C . ARG A 1 290 ? -5.806 -11.753 -5.611 1.00 88.31 290 ARG A C 1
ATOM 2407 O O . ARG A 1 290 ? -5.917 -11.488 -4.423 1.00 88.31 290 ARG A O 1
ATOM 2414 N N . LYS A 1 291 ? -6.172 -12.934 -6.130 1.00 84.81 291 LYS A N 1
ATOM 2415 C CA . LYS A 1 291 ? -6.744 -14.023 -5.317 1.00 84.81 291 LYS A CA 1
ATOM 2416 C C . LYS A 1 291 ? -5.730 -14.549 -4.299 1.00 84.81 291 LYS A C 1
ATOM 2418 O O . LYS A 1 291 ? -6.006 -14.489 -3.111 1.00 84.81 291 LYS A O 1
ATOM 2423 N N . CYS A 1 292 ? -4.530 -14.939 -4.737 1.00 85.56 292 CYS A N 1
ATOM 2424 C CA . CYS A 1 292 ? -3.466 -15.381 -3.822 1.00 85.56 292 CYS A CA 1
ATOM 2425 C C . CYS A 1 292 ? -3.047 -14.274 -2.844 1.00 85.56 292 CYS A C 1
ATOM 2427 O O . CYS A 1 292 ? -2.854 -14.542 -1.665 1.00 85.56 292 CYS A O 1
ATOM 2429 N N . SER A 1 293 ? -2.946 -13.026 -3.317 1.00 83.12 293 SER A N 1
ATOM 2430 C CA . SER A 1 293 ? -2.656 -11.884 -2.447 1.00 83.12 293 SER A CA 1
ATOM 2431 C C . SER A 1 293 ? -3.740 -11.693 -1.388 1.00 83.12 293 SER A C 1
ATOM 2433 O O . SER A 1 293 ? -3.401 -11.406 -0.250 1.00 83.12 293 SER A O 1
ATOM 2435 N N . TYR A 1 294 ? -5.019 -11.854 -1.740 1.00 74.12 294 TYR A N 1
ATOM 2436 C CA . TYR A 1 294 ? -6.124 -11.761 -0.789 1.00 74.12 294 TYR A CA 1
ATOM 2437 C C . TYR A 1 294 ? -6.100 -12.911 0.220 1.00 74.12 294 TYR A C 1
ATOM 2439 O O . TYR A 1 294 ? -6.269 -12.640 1.398 1.00 74.12 294 TYR A O 1
ATOM 2447 N N . THR A 1 295 ? -5.810 -14.148 -0.200 1.00 74.25 295 THR A N 1
ATOM 2448 C CA . THR A 1 295 ? -5.624 -15.290 0.713 1.00 74.25 295 THR A CA 1
ATOM 2449 C C . THR A 1 295 ? -4.533 -14.996 1.747 1.00 74.25 295 THR A C 1
ATOM 2451 O O . THR A 1 295 ? -4.841 -14.935 2.934 1.00 74.25 295 THR A O 1
ATOM 2454 N N . ILE A 1 296 ? -3.315 -14.658 1.303 1.00 73.38 296 ILE A N 1
ATOM 2455 C CA . ILE A 1 296 ? -2.175 -14.338 2.186 1.00 73.38 296 ILE A CA 1
ATOM 2456 C C . ILE A 1 296 ? -2.487 -13.144 3.104 1.00 73.38 296 ILE A C 1
ATOM 2458 O O . ILE A 1 296 ? -2.133 -13.141 4.281 1.00 73.38 296 ILE A O 1
ATOM 2462 N N . ILE A 1 297 ? -3.155 -12.111 2.581 1.00 66.75 297 ILE A N 1
ATOM 2463 C CA . ILE A 1 297 ? -3.575 -10.953 3.378 1.00 66.75 297 ILE A CA 1
ATOM 2464 C C . ILE A 1 297 ? -4.657 -11.356 4.388 1.00 66.75 297 ILE A C 1
ATOM 2466 O O . ILE A 1 297 ? -4.601 -10.897 5.518 1.00 66.75 297 ILE A O 1
ATOM 2470 N N . SER A 1 298 ? -5.607 -12.223 4.035 1.00 58.38 298 SER A N 1
ATOM 2471 C CA . SER A 1 298 ? -6.666 -12.679 4.945 1.00 58.38 298 SER A CA 1
ATOM 2472 C C . SER A 1 298 ? -6.131 -13.578 6.061 1.00 58.38 298 SER A C 1
ATOM 2474 O O . SER A 1 298 ? -6.558 -13.438 7.202 1.00 58.38 298 SER A O 1
ATOM 2476 N N . GLU A 1 299 ? -5.142 -14.424 5.765 1.00 59.91 299 GLU A N 1
ATOM 2477 C CA . GLU A 1 299 ? -4.416 -15.229 6.752 1.00 59.91 299 GLU A CA 1
ATOM 2478 C C . GLU A 1 299 ? -3.659 -14.327 7.735 1.00 59.91 299 GLU A C 1
ATOM 2480 O O . GLU A 1 299 ? -3.800 -14.491 8.943 1.00 5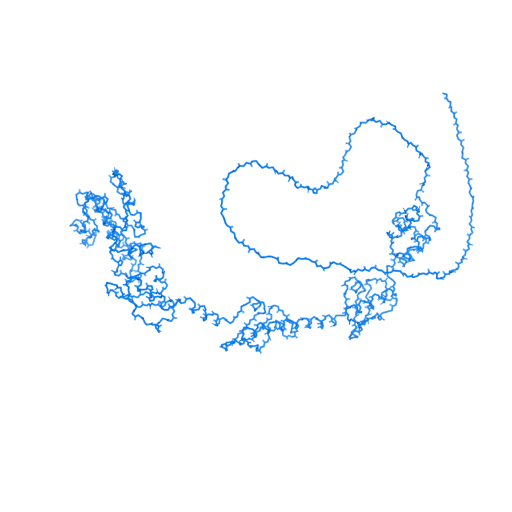9.91 299 GLU A O 1
ATOM 2485 N N . LYS A 1 300 ? -2.946 -13.305 7.235 1.00 56.91 300 LYS A N 1
ATOM 2486 C CA . LYS A 1 300 ? -2.254 -12.319 8.084 1.00 56.91 300 LYS A CA 1
ATOM 2487 C C . LYS A 1 300 ? -3.200 -11.400 8.870 1.00 56.91 300 LYS A C 1
ATOM 2489 O O . LYS A 1 300 ? -2.898 -11.061 10.007 1.00 56.91 300 LYS A O 1
ATOM 2494 N N . LEU A 1 301 ? -4.321 -10.970 8.283 1.00 49.97 301 LEU A N 1
ATOM 2495 C CA . LEU A 1 301 ? -5.240 -9.997 8.894 1.00 49.97 301 LEU A CA 1
ATOM 2496 C C . LEU A 1 301 ? -6.255 -10.608 9.862 1.00 49.97 301 LEU A C 1
ATOM 2498 O O . LEU A 1 301 ? -6.770 -9.874 10.703 1.00 49.97 301 LEU A O 1
ATOM 2502 N N . ARG A 1 302 ? -6.553 -11.916 9.794 1.00 55.81 302 ARG A N 1
ATOM 2503 C CA . ARG A 1 302 ? -7.412 -12.560 10.808 1.00 55.81 302 ARG A CA 1
ATOM 2504 C C . ARG A 1 302 ? -6.858 -12.334 12.229 1.00 55.81 302 ARG A C 1
ATOM 2506 O O . ARG A 1 302 ? -7.642 -12.148 13.165 1.00 55.81 302 ARG A O 1
ATOM 2513 N N . GLY A 1 303 ? -5.527 -12.343 12.382 1.00 57.06 303 GLY A N 1
ATOM 2514 C CA . GLY A 1 303 ? -4.890 -12.858 13.599 1.00 57.06 303 GLY A CA 1
ATOM 2515 C C . GLY A 1 303 ? -5.174 -14.356 13.719 1.00 57.06 303 GLY A C 1
ATOM 2516 O O . GLY A 1 303 ? -6.179 -14.842 13.194 1.00 57.06 303 GLY A O 1
ATOM 2517 N N . SER A 1 304 ? -4.315 -15.126 14.372 1.00 68.19 304 SER A N 1
ATOM 2518 C CA . SER A 1 304 ? -4.687 -16.516 14.621 1.00 68.19 304 SER A CA 1
ATOM 2519 C C . SER A 1 304 ? -5.948 -16.544 15.507 1.00 68.19 304 SER A C 1
ATOM 2521 O O . SER A 1 304 ? -6.168 -15.645 16.321 1.00 68.19 304 SER A O 1
ATOM 2523 N N . PHE A 1 305 ? -6.819 -17.546 15.337 1.00 75.81 305 PHE A N 1
ATOM 2524 C CA . PHE A 1 305 ? -7.944 -17.743 16.266 1.00 75.81 305 PHE A CA 1
ATOM 2525 C C . PHE A 1 305 ? -7.426 -17.860 17.710 1.00 75.81 305 PHE A C 1
ATOM 2527 O O . PHE A 1 305 ? -8.030 -17.324 18.634 1.00 75.81 305 PHE A O 1
ATOM 2534 N N . HIS A 1 306 ? -6.248 -18.468 17.856 1.00 78.12 306 HIS A N 1
ATOM 2535 C CA . HIS A 1 306 ? -5.486 -18.564 19.089 1.00 78.12 306 HIS A CA 1
ATOM 2536 C C . HIS A 1 306 ? -5.089 -17.186 19.665 1.00 78.12 306 HIS A C 1
ATOM 2538 O O . HIS A 1 306 ? -5.250 -17.007 20.862 1.00 78.12 306 HIS A O 1
ATOM 2544 N N . ASP A 1 307 ? -4.738 -16.167 18.862 1.00 82.31 307 ASP A N 1
ATOM 2545 C CA . ASP A 1 307 ? -4.499 -14.793 19.361 1.00 82.31 307 ASP A CA 1
ATOM 2546 C C . ASP A 1 307 ? -5.766 -14.214 20.022 1.00 82.31 307 ASP A C 1
ATOM 2548 O O . ASP A 1 307 ? -5.700 -13.472 21.000 1.00 82.31 307 ASP A O 1
ATOM 2552 N N . ILE A 1 308 ? -6.944 -14.509 19.451 1.00 84.31 308 ILE A N 1
ATOM 2553 C CA . ILE A 1 308 ? -8.228 -14.029 19.981 1.00 84.31 308 ILE A CA 1
ATOM 2554 C C . ILE A 1 308 ? -8.623 -14.814 21.230 1.00 84.31 308 ILE A C 1
ATOM 2556 O O . ILE A 1 308 ? -9.140 -14.229 22.177 1.00 84.31 308 ILE A O 1
ATOM 2560 N N . GLN A 1 309 ? -8.377 -16.123 21.228 1.00 84.56 309 GLN A N 1
ATOM 2561 C CA . GLN A 1 309 ? -8.601 -16.989 22.376 1.00 84.56 309 GLN A CA 1
ATOM 2562 C C . GLN A 1 309 ? -7.704 -16.575 23.551 1.00 84.56 309 GLN A C 1
ATOM 2564 O O . GLN A 1 309 ? -8.224 -16.348 24.637 1.00 84.56 309 GLN A O 1
ATOM 2569 N N . GLN A 1 310 ? -6.409 -16.351 23.315 1.00 84.94 310 GLN A N 1
ATOM 2570 C CA . GLN A 1 310 ? -5.474 -15.834 24.311 1.00 84.94 310 GLN A CA 1
ATOM 2571 C C . GLN A 1 310 ? -5.934 -14.468 24.845 1.00 84.94 310 GLN A C 1
ATOM 2573 O O . GLN A 1 310 ? -6.001 -14.287 26.052 1.00 84.94 310 GLN A O 1
ATOM 2578 N N . LEU A 1 311 ? -6.361 -13.532 23.984 1.00 85.00 311 LEU A N 1
ATOM 2579 C CA . LEU A 1 311 ? -6.917 -12.239 24.421 1.00 85.00 311 LEU A CA 1
ATOM 2580 C C . LEU A 1 311 ? -8.188 -12.380 25.288 1.00 85.00 311 LEU A C 1
ATOM 2582 O O . LEU A 1 311 ? -8.482 -11.512 26.111 1.00 85.00 311 LEU A O 1
ATOM 2586 N N . ILE A 1 312 ? -8.978 -13.434 25.075 1.00 85.75 312 ILE A N 1
ATOM 2587 C CA . ILE A 1 312 ? -10.159 -13.749 25.886 1.00 85.75 312 ILE A CA 1
ATOM 2588 C C . ILE A 1 312 ? -9.726 -14.334 27.241 1.00 85.75 312 ILE A C 1
ATOM 2590 O O . ILE A 1 312 ? -10.217 -13.876 28.272 1.00 85.75 312 ILE A O 1
ATOM 2594 N N . GLU A 1 313 ? -8.779 -15.273 27.244 1.00 85.56 313 GLU A N 1
ATOM 2595 C CA . GLU A 1 313 ? -8.214 -15.917 28.439 1.00 85.56 313 GLU A CA 1
ATOM 2596 C C . GLU A 1 313 ? -7.472 -14.909 29.337 1.00 85.56 313 GLU A C 1
ATOM 2598 O O . GLU A 1 313 ? -7.740 -14.840 30.536 1.00 85.56 313 GLU A O 1
ATOM 2603 N N . GLU A 1 314 ? -6.647 -14.031 28.755 1.00 78.25 314 GLU A N 1
ATOM 2604 C CA . GLU A 1 314 ? -5.949 -12.923 29.431 1.00 78.25 314 GLU A CA 1
ATOM 2605 C C . GLU A 1 314 ? -6.896 -11.949 30.146 1.00 78.25 314 GLU A C 1
ATOM 2607 O O . GLU A 1 314 ? -6.501 -11.310 31.116 1.00 78.25 314 GLU A O 1
ATOM 2612 N N . ARG A 1 315 ? -8.149 -11.833 29.687 1.00 74.31 315 ARG A N 1
ATOM 2613 C CA . ARG A 1 315 ? -9.193 -10.985 30.296 1.00 74.31 315 ARG A CA 1
ATOM 2614 C C . ARG A 1 315 ? -10.090 -11.748 31.277 1.00 74.31 315 ARG A C 1
ATOM 2616 O O . ARG A 1 315 ? -11.163 -11.254 31.644 1.00 74.31 315 ARG A O 1
ATOM 2623 N N . GLY A 1 316 ? -9.693 -12.964 31.660 1.00 77.50 316 GLY A N 1
ATOM 2624 C CA . GLY A 1 316 ? -10.468 -13.850 32.523 1.00 77.50 316 GLY A CA 1
ATOM 2625 C C . GLY A 1 316 ? -11.770 -14.314 31.871 1.00 77.50 316 GLY A C 1
ATOM 2626 O O . GLY A 1 316 ? -12.812 -14.331 32.521 1.00 77.50 316 GLY A O 1
ATOM 2627 N N . GLY A 1 317 ? -11.760 -14.609 30.573 1.00 84.75 317 GLY A N 1
ATOM 2628 C CA . GLY A 1 317 ? -12.889 -15.204 29.862 1.00 84.75 317 GLY A CA 1
ATOM 2629 C C . GLY A 1 317 ? -12.536 -16.540 29.216 1.00 84.75 317 GLY A C 1
ATOM 2630 O O . GLY A 1 317 ? -11.373 -16.897 29.073 1.00 84.75 317 GLY A O 1
ATOM 2631 N N . GLN A 1 318 ? -13.562 -17.260 28.776 1.00 88.38 318 GLN A N 1
ATOM 2632 C CA . GLN A 1 318 ? -13.455 -18.483 27.992 1.00 88.38 318 GLN A CA 1
ATOM 2633 C C . GLN A 1 318 ? -14.111 -18.266 26.624 1.00 88.38 318 GLN A C 1
ATOM 2635 O O . GLN A 1 318 ? -15.245 -17.784 26.530 1.00 88.38 318 GLN A O 1
ATOM 2640 N N . CYS A 1 319 ? -13.410 -18.626 25.548 1.00 90.19 319 CYS A N 1
ATOM 2641 C CA . CYS A 1 319 ? -13.993 -18.649 24.209 1.00 90.19 319 CYS A CA 1
ATOM 2642 C C . CYS A 1 319 ? -14.844 -19.920 24.053 1.00 90.19 319 CYS A C 1
ATOM 2644 O O . CYS A 1 319 ? -14.342 -21.023 24.254 1.00 90.19 319 CYS A O 1
ATOM 2646 N N . ILE A 1 320 ? -16.128 -19.770 23.715 1.00 90.88 320 ILE A N 1
ATOM 2647 C CA . ILE A 1 320 ? -17.060 -20.892 23.491 1.00 90.88 320 ILE A CA 1
ATOM 2648 C C . ILE A 1 320 ? -17.110 -21.278 22.005 1.00 90.88 320 ILE A C 1
ATOM 2650 O O . ILE A 1 320 ? -17.326 -22.441 21.667 1.00 90.88 320 ILE A O 1
ATOM 2654 N N . SER A 1 321 ? -16.942 -20.304 21.104 1.00 85.88 321 SER A N 1
ATOM 2655 C CA . SER A 1 321 ? -16.835 -20.565 19.662 1.00 85.88 321 SER A CA 1
ATOM 2656 C C . SER A 1 321 ? -15.624 -21.439 19.349 1.00 85.88 321 SER A C 1
ATOM 2658 O O . SER A 1 321 ? -14.592 -21.319 20.004 1.00 85.88 321 SER A O 1
ATOM 2660 N N . LYS A 1 322 ? -15.725 -22.279 18.317 1.00 80.31 322 LYS A N 1
ATOM 2661 C CA . LYS A 1 322 ? -14.627 -23.150 17.886 1.00 80.31 322 LYS A CA 1
ATOM 2662 C C . LYS A 1 322 ? -13.774 -22.503 16.785 1.00 80.31 322 LYS A C 1
ATOM 2664 O O . LYS A 1 322 ? -14.255 -21.5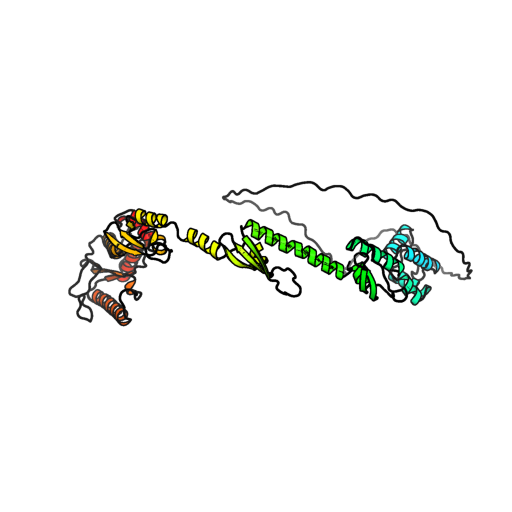89 16.108 1.00 80.31 322 LYS A O 1
ATOM 2669 N N . PRO A 1 323 ? -12.537 -22.983 16.542 1.00 71.75 323 PRO A N 1
ATOM 2670 C CA . PRO A 1 323 ? -11.700 -22.493 15.446 1.00 71.75 323 PRO A CA 1
ATOM 2671 C C . PRO A 1 323 ? -12.384 -22.584 14.074 1.00 71.75 323 PRO A C 1
ATOM 2673 O O . PRO A 1 323 ? -12.272 -21.656 13.272 1.00 71.75 323 PRO A O 1
ATOM 2676 N N . GLU A 1 324 ? -13.129 -23.663 13.814 1.00 68.69 324 GLU A N 1
ATOM 2677 C CA . GLU A 1 324 ? -13.885 -23.869 12.573 1.00 68.69 324 GLU A CA 1
ATOM 2678 C C . GLU A 1 324 ? -15.015 -22.844 12.343 1.00 68.69 324 GLU A C 1
ATOM 2680 O O . GLU A 1 324 ? -15.347 -22.558 11.191 1.00 68.69 324 GLU A O 1
ATOM 2685 N N . ASP A 1 325 ? -15.550 -22.222 13.401 1.00 71.75 325 ASP A N 1
ATOM 2686 C CA . ASP A 1 325 ? -16.582 -21.180 13.292 1.00 71.75 325 ASP A CA 1
ATOM 2687 C C . ASP A 1 325 ? -15.999 -19.821 12.839 1.00 71.75 325 ASP A C 1
ATOM 2689 O O . ASP A 1 325 ? -16.726 -18.949 12.342 1.00 71.75 325 ASP A O 1
ATOM 2693 N N . TYR A 1 326 ? -14.684 -19.614 13.003 1.00 71.44 326 TYR A N 1
ATOM 2694 C CA . TYR A 1 326 ? -14.007 -18.333 12.779 1.00 71.44 326 TYR A CA 1
ATOM 2695 C C . TYR A 1 326 ? -13.480 -18.176 11.345 1.00 71.44 326 TYR A C 1
ATOM 2697 O O . TYR A 1 326 ? -12.287 -18.262 11.039 1.00 71.44 326 TYR A O 1
ATOM 2705 N N . ILE A 1 327 ? -14.397 -17.865 10.433 1.00 66.56 327 ILE A N 1
ATOM 2706 C CA . ILE A 1 327 ? -14.107 -17.631 9.017 1.00 66.56 327 ILE A CA 1
ATOM 2707 C C . ILE A 1 327 ? -13.464 -16.250 8.806 1.00 66.56 327 ILE A C 1
ATOM 2709 O O . ILE A 1 327 ? -12.545 -16.133 7.991 1.00 66.56 327 ILE A O 1
ATOM 2713 N N . ASN A 1 328 ? -13.902 -15.187 9.492 1.00 66.19 328 ASN A N 1
ATOM 2714 C CA . ASN A 1 328 ? -13.315 -13.846 9.343 1.00 66.19 328 ASN A CA 1
ATOM 2715 C C . ASN A 1 328 ? -13.583 -12.883 10.519 1.00 66.19 328 ASN A C 1
ATOM 2717 O O . ASN A 1 328 ? -14.492 -13.073 11.322 1.00 66.19 328 ASN A O 1
ATOM 2721 N N . GLN A 1 329 ? -12.834 -11.773 10.539 1.00 66.19 329 GLN A N 1
ATOM 2722 C CA . GLN A 1 329 ? -12.864 -10.732 11.577 1.00 66.19 329 GLN A CA 1
ATOM 2723 C C . GLN A 1 329 ? -14.236 -10.058 11.821 1.00 66.19 329 GLN A C 1
ATOM 2725 O O . GLN A 1 329 ? -14.410 -9.382 12.835 1.00 66.19 329 GLN A O 1
ATOM 2730 N N . HIS A 1 330 ? -15.200 -10.191 10.898 1.00 70.12 330 HIS A N 1
ATOM 2731 C CA . HIS A 1 330 ? -16.521 -9.558 10.992 1.00 70.12 330 HIS A CA 1
ATOM 2732 C C . HIS A 1 330 ? -17.587 -10.460 11.636 1.00 70.12 330 HIS A C 1
ATOM 2734 O O . HIS A 1 330 ? -18.652 -9.952 12.011 1.00 70.12 330 HIS A O 1
ATOM 2740 N N . GLN A 1 331 ? -17.315 -11.761 11.788 1.00 78.12 331 GLN A N 1
ATOM 2741 C CA . GLN A 1 331 ? -18.151 -12.665 12.579 1.00 78.12 331 GLN A CA 1
ATOM 2742 C C . GLN A 1 331 ? -18.025 -12.363 14.075 1.00 78.12 331 GLN A C 1
ATOM 2744 O O . GLN A 1 331 ? -17.024 -11.814 14.543 1.00 78.12 331 GLN A O 1
ATOM 2749 N N . LYS A 1 332 ? -19.068 -12.722 14.824 1.00 83.69 332 LYS A N 1
ATOM 2750 C CA . LYS A 1 332 ? -19.053 -12.685 16.284 1.00 83.69 332 LYS A CA 1
ATOM 2751 C C . LYS A 1 332 ? -18.588 -14.035 16.832 1.00 83.69 332 LYS A C 1
ATOM 2753 O O . LYS A 1 332 ? -18.964 -15.070 16.294 1.00 83.69 332 LYS A O 1
ATOM 2758 N N . LEU A 1 333 ? -17.827 -13.994 17.916 1.00 87.94 333 LEU A N 1
ATOM 2759 C CA . LEU A 1 333 ? -17.455 -15.132 18.747 1.00 87.94 333 LEU A CA 1
ATOM 2760 C C . LEU A 1 333 ? -18.337 -15.143 19.999 1.00 87.94 333 LEU A C 1
ATOM 2762 O O . LEU A 1 333 ? -18.655 -14.071 20.523 1.00 87.94 333 LEU A O 1
ATOM 2766 N N . LYS A 1 334 ? -18.706 -16.336 20.473 1.00 91.69 334 LYS A N 1
ATOM 2767 C CA . LYS A 1 334 ? -19.367 -16.557 21.767 1.00 91.69 334 LYS A CA 1
ATOM 2768 C C . LYS A 1 334 ? -18.320 -16.670 22.870 1.00 91.69 334 LYS A C 1
ATOM 2770 O O . LYS A 1 334 ? -17.336 -17.390 22.712 1.00 91.69 334 LYS A O 1
ATOM 2775 N N . ILE A 1 335 ? -18.539 -15.953 23.966 1.00 89.75 335 ILE A N 1
ATOM 2776 C CA . ILE A 1 335 ? -17.570 -15.756 25.049 1.00 89.75 335 ILE A CA 1
ATOM 2777 C C . ILE A 1 335 ? -18.310 -15.830 26.383 1.00 89.75 335 ILE A C 1
ATOM 2779 O O . ILE A 1 335 ? -19.375 -15.229 26.513 1.00 89.75 335 ILE A O 1
ATOM 2783 N N . GLN A 1 336 ? -17.732 -16.515 27.366 1.00 86.75 336 GLN A N 1
ATOM 2784 C CA . GLN A 1 336 ? -18.128 -16.463 28.776 1.00 86.75 336 GLN A CA 1
ATOM 2785 C C . GLN A 1 336 ? -17.084 -15.648 29.543 1.00 86.75 336 GLN A C 1
ATOM 2787 O O . GLN A 1 336 ? -15.891 -15.845 29.333 1.00 86.75 336 GLN A O 1
ATOM 2792 N N . CYS A 1 337 ? -17.481 -14.711 30.405 1.00 78.56 337 CYS A N 1
ATOM 2793 C CA . CYS A 1 337 ? -16.530 -14.058 31.319 1.00 78.56 337 CYS A CA 1
ATOM 2794 C C . CYS A 1 337 ? -16.433 -14.806 32.659 1.00 78.56 337 CYS A C 1
ATOM 2796 O O . CYS A 1 337 ? -17.316 -15.587 32.990 1.00 78.56 337 CYS A O 1
ATOM 2798 N N . ASN A 1 338 ? -15.453 -14.463 33.500 1.00 76.75 338 ASN A N 1
ATOM 2799 C CA . ASN A 1 338 ? -15.302 -14.894 34.906 1.00 76.75 338 ASN A CA 1
ATOM 2800 C C . ASN A 1 338 ? -16.480 -14.587 35.865 1.00 76.75 338 ASN A C 1
ATOM 2802 O O . ASN A 1 338 ? -16.341 -14.733 37.075 1.00 76.75 338 ASN A O 1
ATOM 2806 N N . LYS A 1 339 ? -17.613 -14.110 35.347 1.00 64.38 339 LYS A N 1
ATOM 2807 C CA . LYS A 1 339 ? -18.878 -13.901 36.074 1.00 64.38 339 LYS A CA 1
ATOM 2808 C C . LYS A 1 339 ? -20.040 -14.609 35.370 1.00 64.38 339 LYS A C 1
ATOM 2810 O O . LYS A 1 339 ? -21.172 -14.148 35.439 1.00 64.38 339 LYS A O 1
ATOM 2815 N N . ASP A 1 340 ? -19.718 -15.631 34.582 1.00 76.06 340 ASP A N 1
ATOM 2816 C CA . ASP A 1 340 ? -20.621 -16.528 33.856 1.00 76.06 340 ASP A CA 1
ATOM 2817 C C . ASP A 1 340 ? -21.598 -15.889 32.856 1.00 76.06 340 ASP A C 1
ATOM 2819 O O . ASP A 1 340 ? -22.396 -16.579 32.222 1.00 76.06 340 ASP A O 1
ATOM 2823 N N . HIS A 1 341 ? -21.490 -14.582 32.601 1.00 71.94 341 HIS A N 1
ATOM 2824 C CA . HIS A 1 341 ? -22.201 -13.943 31.500 1.00 71.94 341 HIS A CA 1
ATOM 2825 C C . HIS A 1 341 ? -21.685 -14.466 30.153 1.00 71.94 341 HIS A C 1
ATOM 2827 O O . HIS A 1 341 ? -20.509 -14.290 29.817 1.00 71.94 341 HIS A O 1
ATOM 2833 N N . ILE A 1 342 ? -22.592 -15.029 29.354 1.00 83.25 342 ILE A N 1
ATOM 2834 C CA . ILE A 1 342 ? -22.346 -15.447 27.972 1.00 83.25 342 ILE A CA 1
ATOM 2835 C C . ILE A 1 342 ? -22.778 -14.319 27.026 1.00 83.25 342 ILE A C 1
ATOM 2837 O O . ILE A 1 342 ? -23.898 -13.817 27.114 1.00 83.25 342 ILE A O 1
ATOM 2841 N N . PHE A 1 343 ? -21.902 -13.908 26.109 1.00 81.38 343 PHE A N 1
ATOM 2842 C CA . PHE A 1 343 ? -22.155 -12.812 25.169 1.00 81.38 343 PHE A CA 1
ATOM 2843 C C . PHE A 1 343 ? -21.447 -13.022 23.822 1.00 81.38 343 PHE A C 1
ATOM 2845 O O . PHE A 1 343 ? -20.545 -13.847 23.687 1.00 81.38 343 PHE A O 1
ATOM 2852 N N . GLU A 1 344 ? -21.859 -12.253 22.809 1.00 88.44 344 GLU A N 1
ATOM 2853 C CA . GLU A 1 344 ? -21.289 -12.307 21.459 1.00 88.44 344 GLU A CA 1
ATOM 2854 C C . GLU A 1 344 ? -20.572 -11.003 21.075 1.00 88.44 344 GLU A C 1
ATOM 2856 O O . GLU A 1 344 ? -21.181 -9.927 21.082 1.00 88.44 344 GLU A O 1
ATOM 2861 N N . ARG A 1 345 ? -19.300 -11.081 20.656 1.00 86.12 345 ARG A N 1
ATOM 2862 C CA . ARG A 1 345 ? -18.516 -9.924 20.162 1.00 86.12 345 ARG A CA 1
ATOM 2863 C C . ARG A 1 345 ? -17.646 -10.279 18.958 1.00 86.12 345 ARG A C 1
ATOM 2865 O O . ARG A 1 345 ? -17.197 -11.407 18.809 1.00 86.12 345 ARG A O 1
ATOM 2872 N N . ARG A 1 346 ? -17.394 -9.299 18.082 1.00 86.94 346 ARG A N 1
ATOM 2873 C CA . ARG A 1 346 ? -16.450 -9.447 16.958 1.00 86.94 346 ARG A CA 1
ATOM 2874 C C . ARG A 1 346 ? -15.008 -9.429 17.454 1.00 86.94 346 ARG A C 1
ATOM 2876 O O . ARG A 1 346 ? -14.682 -8.630 18.328 1.00 86.94 346 ARG A O 1
ATOM 2883 N N . ALA A 1 347 ? -14.128 -10.194 16.812 1.00 81.44 347 ALA A N 1
ATOM 2884 C CA . ALA A 1 347 ? -12.692 -10.183 17.105 1.00 81.44 347 ALA A CA 1
ATOM 2885 C C . ALA A 1 347 ? -12.067 -8.772 17.010 1.00 81.44 347 ALA A C 1
ATOM 2887 O O . ALA A 1 347 ? -11.262 -8.390 17.857 1.00 81.44 347 ALA A O 1
ATOM 2888 N N . THR A 1 348 ? -12.494 -7.954 16.037 1.00 81.19 348 THR A N 1
ATOM 2889 C CA . THR A 1 348 ? -12.066 -6.545 15.907 1.00 81.19 348 THR A CA 1
ATOM 2890 C C . THR A 1 348 ? -12.452 -5.681 17.102 1.00 81.19 348 THR A C 1
ATOM 2892 O O . THR A 1 348 ? -11.743 -4.740 17.435 1.00 81.19 348 THR A O 1
ATOM 2895 N N . ASN A 1 349 ? -13.591 -5.976 17.726 1.00 78.94 349 ASN A N 1
ATOM 2896 C CA . ASN A 1 349 ? -14.119 -5.225 18.855 1.00 78.94 349 ASN A CA 1
ATOM 2897 C C . ASN A 1 349 ? -13.387 -5.611 20.144 1.00 78.94 349 ASN A C 1
ATOM 2899 O O . ASN A 1 349 ? -12.954 -4.728 20.873 1.00 78.94 349 ASN A O 1
ATOM 2903 N N . LEU A 1 350 ? -13.135 -6.908 20.360 1.00 79.94 350 LEU A N 1
ATOM 2904 C CA . LEU A 1 350 ? -12.303 -7.387 21.472 1.00 79.94 350 LEU A CA 1
ATOM 2905 C C . LEU A 1 350 ? -10.913 -6.736 21.442 1.00 79.94 350 LEU A C 1
ATOM 2907 O O . LEU A 1 350 ? -10.489 -6.145 22.435 1.00 79.94 350 LEU A O 1
ATOM 2911 N N . LYS A 1 351 ? -10.251 -6.748 20.273 1.00 77.12 351 LYS A N 1
ATOM 2912 C CA . LYS A 1 351 ? -8.954 -6.081 20.042 1.00 77.12 351 LYS A CA 1
ATOM 2913 C C . LYS A 1 351 ? -8.978 -4.572 20.322 1.00 77.12 351 LYS A C 1
ATOM 2915 O O . LYS A 1 351 ? -7.939 -4.017 20.651 1.00 77.12 351 LYS A O 1
ATOM 2920 N N . ARG A 1 352 ? -10.140 -3.919 20.207 1.00 71.00 352 ARG A N 1
ATOM 2921 C CA . ARG A 1 352 ? -10.336 -2.487 20.495 1.00 71.00 352 ARG A CA 1
ATOM 2922 C C . ARG A 1 352 ? -10.702 -2.168 21.947 1.00 71.00 352 ARG A C 1
ATOM 2924 O O . ARG A 1 352 ? -10.755 -0.993 22.267 1.00 71.00 352 ARG A O 1
ATOM 2931 N N . GLY A 1 353 ? -10.947 -3.174 22.790 1.00 71.00 353 GLY A N 1
ATOM 2932 C CA . GLY A 1 353 ? -11.257 -2.991 24.213 1.00 71.00 353 GLY A CA 1
ATOM 2933 C C . GLY A 1 353 ? -12.651 -3.459 24.639 1.00 71.00 353 GLY A C 1
ATOM 2934 O O . GLY A 1 353 ? -12.830 -3.781 25.813 1.00 71.00 353 GLY A O 1
ATOM 2935 N N . ASP A 1 354 ? -13.603 -3.623 23.708 1.00 76.75 354 ASP A N 1
ATOM 2936 C CA . ASP A 1 354 ? -14.946 -4.132 24.022 1.00 76.75 354 ASP A CA 1
ATOM 2937 C C . ASP A 1 354 ? -14.877 -5.450 24.816 1.00 76.75 354 ASP A C 1
ATOM 2939 O O . ASP A 1 354 ? -14.111 -6.364 24.485 1.00 76.75 354 ASP A O 1
ATOM 2943 N N . TRP A 1 355 ? -15.741 -5.581 25.824 1.00 83.50 355 TRP A N 1
ATOM 2944 C CA . TRP A 1 355 ? -15.828 -6.771 26.672 1.00 83.50 355 TRP A CA 1
ATOM 2945 C C . TRP A 1 355 ? -17.284 -7.121 27.035 1.00 83.50 355 TRP A C 1
ATOM 2947 O O . TRP A 1 355 ? -18.221 -6.757 26.322 1.00 83.50 355 TRP A O 1
ATOM 2957 N N . CYS A 1 356 ? -17.472 -7.875 28.119 1.00 77.38 356 CYS A N 1
ATOM 2958 C CA . CYS A 1 356 ? -18.762 -8.343 28.606 1.00 77.38 356 CYS A CA 1
ATOM 2959 C C . CYS A 1 356 ? -19.699 -7.182 29.014 1.00 77.38 356 CYS A C 1
ATOM 2961 O O . CYS A 1 356 ? -19.369 -6.457 29.960 1.00 77.38 356 CYS A O 1
ATOM 2963 N N . PRO A 1 357 ? -20.899 -7.055 28.407 1.00 67.12 357 PRO A N 1
ATOM 2964 C CA . PRO A 1 357 ? -21.862 -6.008 28.754 1.00 67.12 357 PRO A CA 1
ATOM 2965 C C . PRO A 1 357 ? -22.414 -6.151 30.182 1.00 67.12 357 PRO A C 1
ATOM 2967 O O . PRO A 1 357 ? -22.517 -5.157 30.896 1.00 67.12 357 PRO A O 1
ATOM 2970 N N . GLY A 1 358 ? -22.674 -7.378 30.654 1.00 63.00 358 GLY A N 1
ATOM 2971 C CA . GLY A 1 358 ? -23.094 -7.626 32.043 1.00 63.00 358 GLY A CA 1
ATOM 2972 C C . GLY A 1 358 ? -22.021 -7.274 33.083 1.00 63.00 358 GLY A C 1
ATOM 2973 O O . GLY A 1 358 ? -22.330 -7.044 34.247 1.00 63.00 358 GLY A O 1
ATOM 2974 N N . CYS A 1 359 ? -20.751 -7.170 32.671 1.00 62.81 359 CYS A N 1
ATOM 2975 C CA . CYS A 1 359 ? -19.659 -6.733 33.544 1.00 62.81 359 CYS A CA 1
ATOM 2976 C C . CYS A 1 359 ? -19.378 -5.228 33.471 1.00 62.81 359 CYS A C 1
ATOM 2978 O O . CYS A 1 359 ? -18.706 -4.724 34.370 1.00 62.81 359 CYS A O 1
ATOM 2980 N N . SER A 1 360 ? -19.828 -4.517 32.431 1.00 59.72 360 SER A N 1
ATOM 2981 C CA . SER A 1 360 ? -19.724 -3.052 32.352 1.00 59.72 360 SER A CA 1
ATOM 2982 C C . SER A 1 360 ? -20.975 -2.330 32.862 1.00 59.72 360 SER A C 1
ATOM 2984 O O . SER A 1 360 ? -20.876 -1.182 33.298 1.00 59.72 360 SER A O 1
ATOM 2986 N N . GLN A 1 361 ? -22.126 -3.005 32.905 1.00 58.09 361 GLN A N 1
ATOM 2987 C CA . GLN A 1 361 ? -23.349 -2.493 33.521 1.00 58.09 361 GLN A CA 1
ATOM 2988 C C . GLN A 1 361 ? -23.119 -2.111 34.998 1.00 58.09 361 GLN A C 1
ATOM 2990 O O . GLN A 1 361 ? -22.578 -2.884 35.788 1.00 58.09 361 GLN A O 1
ATOM 2995 N N . GLY A 1 362 ? -23.490 -0.881 35.366 1.00 63.38 362 GLY A N 1
ATOM 2996 C CA . GLY A 1 362 ? -23.348 -0.349 36.729 1.00 63.38 362 GLY A CA 1
ATOM 2997 C C . GLY A 1 362 ? -21.917 -0.021 37.186 1.00 63.38 362 GLY A C 1
ATOM 2998 O O . GLY A 1 362 ? -21.753 0.479 38.296 1.00 63.38 362 GLY A O 1
ATOM 2999 N N . LYS A 1 363 ? -20.869 -0.247 36.375 1.00 70.69 363 LYS A N 1
ATOM 3000 C CA . LYS A 1 363 ? -19.494 0.141 36.758 1.00 70.69 363 LYS A CA 1
ATOM 3001 C C . LYS A 1 363 ? -19.328 1.652 36.878 1.00 70.69 363 LYS A C 1
ATOM 3003 O O . LYS A 1 363 ? -18.814 2.125 37.884 1.00 70.69 363 LYS A O 1
ATOM 3008 N N . PHE A 1 364 ? -19.781 2.397 35.870 1.00 76.25 364 PHE A N 1
ATOM 3009 C CA . PHE A 1 364 ? -19.666 3.857 35.844 1.00 76.25 364 PHE A CA 1
ATOM 3010 C C . PHE A 1 364 ? -20.427 4.513 37.009 1.00 76.25 364 PHE A C 1
ATOM 3012 O O . PHE A 1 364 ? -19.879 5.385 37.675 1.00 76.25 364 PHE A O 1
ATOM 3019 N N . GLU A 1 365 ? -21.628 4.010 37.322 1.00 82.19 365 GLU A N 1
ATOM 3020 C CA . GLU A 1 365 ? -22.428 4.421 38.486 1.00 82.19 365 GLU A CA 1
ATOM 3021 C C . GLU A 1 365 ? -21.658 4.227 39.805 1.00 82.19 365 GLU A C 1
ATOM 3023 O O . GLU A 1 365 ? -21.577 5.148 40.612 1.00 82.19 365 GLU A O 1
ATOM 3028 N N . LYS A 1 366 ? -21.030 3.057 40.001 1.00 83.06 366 LYS A N 1
ATOM 3029 C CA . LYS A 1 366 ? -20.224 2.755 41.198 1.00 83.06 366 LYS A CA 1
ATOM 3030 C C . LYS A 1 366 ? -18.989 3.641 41.321 1.00 83.06 366 LYS A C 1
ATOM 3032 O O . LYS A 1 366 ? -18.730 4.151 42.401 1.00 83.06 366 LYS A O 1
ATOM 3037 N N . ILE A 1 367 ? -18.265 3.862 40.224 1.00 84.38 367 ILE A N 1
ATOM 3038 C CA . ILE A 1 367 ? -17.088 4.744 40.209 1.00 84.38 367 ILE A CA 1
ATOM 3039 C C . ILE A 1 367 ? -17.501 6.181 40.544 1.00 84.38 367 ILE A C 1
ATOM 3041 O O . ILE A 1 367 ? -16.844 6.823 41.359 1.00 84.38 367 ILE A O 1
ATOM 3045 N N . CYS A 1 368 ? -18.609 6.673 39.975 1.00 86.81 368 CYS A N 1
ATOM 3046 C CA . CYS A 1 368 ? -19.171 7.969 40.355 1.00 86.81 368 CYS A CA 1
ATOM 3047 C C . CYS A 1 368 ? -19.514 8.000 41.851 1.00 86.81 368 CYS A C 1
ATOM 3049 O O . CYS A 1 368 ? -19.078 8.921 42.532 1.00 86.81 368 CYS A O 1
ATOM 3051 N N . ARG A 1 369 ? -20.200 6.976 42.379 1.00 90.50 369 ARG A N 1
ATOM 3052 C CA . ARG A 1 369 ? -20.543 6.872 43.808 1.00 90.50 369 ARG A CA 1
ATOM 3053 C C . ARG A 1 369 ? -19.314 7.008 44.707 1.00 90.50 369 ARG A C 1
ATOM 3055 O O . ARG A 1 369 ? -19.285 7.911 45.534 1.00 90.50 369 ARG A O 1
ATOM 3062 N N . SER A 1 370 ? -18.272 6.213 44.462 1.00 88.88 370 SER A N 1
ATOM 3063 C CA . SER A 1 370 ? -17.037 6.253 45.254 1.00 88.88 370 SER A CA 1
ATOM 3064 C C . SER A 1 370 ? -16.302 7.594 45.156 1.00 88.88 370 SER A C 1
ATOM 3066 O O . SER A 1 370 ? -15.725 8.042 46.141 1.00 88.88 370 SER A O 1
ATOM 3068 N N . PHE A 1 371 ? -16.358 8.284 44.010 1.00 90.38 371 PHE A N 1
ATOM 3069 C CA . PHE A 1 371 ? -15.856 9.659 43.921 1.00 90.38 371 PHE A CA 1
ATOM 3070 C C . PHE A 1 371 ? -16.668 10.637 44.778 1.00 90.38 371 PHE A C 1
ATOM 3072 O O . PHE A 1 371 ? -16.066 11.495 45.410 1.00 90.38 371 PHE A O 1
ATOM 3079 N N . PHE A 1 372 ? -18.001 10.544 44.815 1.00 92.62 372 PHE A N 1
ATOM 3080 C CA . PHE A 1 372 ? -18.816 11.414 45.674 1.00 92.62 372 PHE A CA 1
ATOM 3081 C C . PHE A 1 372 ? -18.567 11.126 47.159 1.00 92.62 372 PHE A C 1
ATOM 3083 O O . PHE A 1 372 ? -18.325 12.059 47.921 1.00 92.62 372 PHE A O 1
ATOM 3090 N N . GLU A 1 373 ? -18.546 9.854 47.548 1.00 91.38 373 GLU A N 1
ATOM 3091 C CA . GLU A 1 373 ? -18.296 9.428 48.929 1.00 91.38 373 GLU A CA 1
ATOM 3092 C C . GLU A 1 373 ? -16.909 9.891 49.418 1.00 91.38 373 GLU A C 1
ATOM 3094 O O . GLU A 1 373 ? -16.798 10.452 50.504 1.00 91.38 373 GLU A O 1
ATOM 3099 N N . GLU A 1 374 ? -15.869 9.800 48.581 1.00 89.06 374 GLU A N 1
ATOM 3100 C CA . GLU A 1 374 ? -14.516 10.281 48.907 1.00 89.06 374 GLU A CA 1
ATOM 3101 C C . GLU A 1 374 ? -14.387 11.824 48.875 1.00 89.06 374 GLU A C 1
ATOM 3103 O O . GLU A 1 374 ? -13.678 12.402 49.698 1.00 89.06 374 GLU A O 1
ATOM 3108 N N . ILE A 1 375 ? -15.067 12.529 47.958 1.00 90.31 375 ILE A N 1
ATOM 3109 C CA . ILE A 1 375 ? -15.009 14.006 47.861 1.00 90.31 375 ILE A CA 1
ATOM 3110 C C . ILE A 1 375 ? -15.740 14.677 49.029 1.00 90.31 375 ILE A C 1
ATOM 3112 O O . ILE A 1 375 ? -15.282 15.703 49.534 1.00 90.31 375 ILE A O 1
ATOM 3116 N N . PHE A 1 376 ? -16.887 14.128 49.432 1.00 91.69 376 PHE A N 1
ATOM 3117 C CA . PHE A 1 376 ? -17.767 14.735 50.433 1.00 91.69 376 PHE A CA 1
ATOM 3118 C C . PHE A 1 376 ? -17.688 14.066 51.814 1.00 91.69 376 PHE A C 1
ATOM 3120 O O . PHE A 1 376 ? -18.215 14.635 52.767 1.00 91.69 376 PHE A O 1
ATOM 3127 N N . GLN A 1 377 ? -16.980 12.933 51.934 1.00 91.31 377 GLN A N 1
ATOM 3128 C CA . GLN A 1 377 ? -16.739 12.190 53.183 1.00 91.31 377 GLN A CA 1
ATOM 3129 C C . GLN A 1 377 ? -18.041 11.774 53.899 1.00 91.31 377 GLN A C 1
ATOM 3131 O O . GLN A 1 377 ? -18.134 11.816 55.124 1.00 91.31 377 GLN A O 1
ATOM 3136 N N . ASP A 1 378 ? -19.054 11.395 53.115 1.00 92.69 378 ASP A N 1
ATOM 3137 C CA . ASP A 1 378 ? -20.388 10.986 53.572 1.00 92.69 378 ASP A CA 1
ATOM 3138 C C . ASP A 1 378 ? -21.042 10.054 52.527 1.00 92.69 378 ASP A C 1
ATOM 3140 O O . ASP A 1 378 ? -20.645 10.051 51.360 1.00 92.69 378 ASP A O 1
ATOM 3144 N N . GLU A 1 379 ? -22.030 9.252 52.923 1.00 91.50 379 GLU A N 1
ATOM 3145 C CA . GLU A 1 379 ? -22.631 8.215 52.072 1.00 91.50 379 GLU A CA 1
ATOM 3146 C C . GLU A 1 379 ? -23.552 8.794 50.983 1.00 91.50 379 GLU A C 1
ATOM 3148 O O . GLU A 1 379 ? -24.298 9.753 51.210 1.00 91.50 379 GLU A O 1
ATOM 3153 N N . PHE A 1 380 ? -23.568 8.169 49.798 1.00 94.81 380 PHE A N 1
ATOM 3154 C CA . PHE A 1 380 ? -24.495 8.513 48.710 1.00 94.81 380 PHE A CA 1
ATOM 3155 C C . PHE A 1 380 ? -25.326 7.291 48.302 1.00 94.81 380 PHE A C 1
ATOM 3157 O O . PHE A 1 380 ? -25.106 6.747 47.217 1.00 94.81 380 PHE A O 1
ATOM 3164 N N . PRO A 1 381 ? -26.291 6.830 49.120 1.00 92.31 381 PRO A N 1
ATOM 3165 C CA . PRO A 1 381 ? -27.150 5.696 48.785 1.00 92.31 381 PRO A CA 1
ATOM 3166 C C . PRO A 1 381 ? -28.013 5.959 47.541 1.00 92.31 381 PRO A C 1
ATOM 3168 O O . PRO A 1 381 ? -28.412 7.088 47.254 1.00 92.31 381 PRO A O 1
ATOM 3171 N N . LYS A 1 382 ? -28.325 4.893 46.795 1.00 91.88 382 LYS A N 1
ATOM 3172 C CA . LYS A 1 382 ? -29.302 4.919 45.696 1.00 91.88 382 LYS A CA 1
ATOM 3173 C C . LYS A 1 382 ? -30.702 5.026 46.301 1.00 91.88 382 LYS A C 1
ATOM 3175 O O . LYS A 1 382 ? -31.141 4.110 46.993 1.00 91.88 382 LYS A O 1
ATOM 3180 N N . GLU A 1 383 ? -31.394 6.135 46.050 1.00 91.00 383 GLU A N 1
ATOM 3181 C CA . GLU A 1 383 ? -32.694 6.433 46.664 1.00 91.00 383 GLU A CA 1
ATOM 3182 C C . GLU A 1 383 ? -33.767 6.705 45.600 1.00 91.00 383 GLU A C 1
ATOM 3184 O O . GLU A 1 383 ? -33.504 7.257 44.531 1.00 91.00 383 GLU A O 1
ATOM 3189 N N . ARG A 1 384 ? -35.014 6.356 45.927 1.00 91.75 384 ARG A N 1
ATOM 3190 C CA . ARG A 1 384 ? -36.224 6.820 45.236 1.00 91.75 384 ARG A CA 1
ATOM 3191 C C . ARG A 1 384 ? -36.999 7.731 46.189 1.00 91.75 384 ARG A C 1
ATOM 3193 O O . ARG A 1 384 ? -37.827 7.232 46.958 1.00 91.75 384 ARG A O 1
ATOM 3200 N N . PRO A 1 385 ? -36.747 9.052 46.198 1.00 90.56 385 PRO A N 1
ATOM 3201 C CA . PRO A 1 385 ? -37.443 9.950 47.108 1.00 90.56 385 PRO A CA 1
ATOM 3202 C C . PRO A 1 385 ? -38.935 10.028 46.767 1.00 90.56 385 PRO A C 1
ATOM 3204 O O . PRO A 1 385 ? -39.314 10.067 45.596 1.00 90.56 385 PRO A O 1
ATOM 3207 N N . LYS A 1 386 ? -39.821 10.083 47.771 1.00 91.25 386 LYS A N 1
ATOM 3208 C CA . LYS A 1 386 ? -41.289 10.134 47.550 1.00 91.25 386 LYS A CA 1
ATOM 3209 C C . LYS A 1 386 ? -41.766 11.373 46.780 1.00 91.25 386 LYS A C 1
ATOM 3211 O O . LYS A 1 386 ? -42.867 11.373 46.248 1.00 91.25 386 LYS A O 1
ATOM 3216 N N . TRP A 1 387 ? -40.954 12.428 46.742 1.00 91.75 387 TRP A N 1
ATOM 3217 C CA . TRP A 1 387 ? -41.229 13.665 46.008 1.00 91.75 387 TRP A CA 1
ATOM 3218 C C . TRP A 1 387 ? -40.757 13.631 44.547 1.00 91.75 387 TRP A C 1
ATOM 3220 O O . TRP A 1 387 ? -41.103 14.530 43.785 1.00 91.75 387 TRP A O 1
ATOM 3230 N N . LEU A 1 388 ? -39.968 12.628 44.149 1.00 91.19 388 LEU A N 1
ATOM 3231 C CA . LEU A 1 388 ? -39.370 12.550 42.822 1.00 91.19 388 LEU A CA 1
ATOM 3232 C C . LEU A 1 388 ? -40.259 11.716 41.886 1.00 91.19 388 LEU A C 1
ATOM 3234 O O . LEU A 1 388 ? -39.983 10.551 41.610 1.00 91.19 388 LEU A O 1
ATOM 3238 N N . ILE A 1 389 ? -41.362 12.309 41.428 1.00 90.38 389 ILE A N 1
ATOM 3239 C CA . ILE A 1 389 ? -42.373 11.658 40.581 1.00 90.38 389 ILE A CA 1
ATOM 3240 C C . ILE A 1 389 ? -42.437 12.379 39.230 1.00 90.38 389 ILE A C 1
ATOM 3242 O O . ILE A 1 389 ? -42.543 13.601 39.188 1.00 90.38 389 ILE A O 1
ATOM 3246 N N . ASN A 1 390 ? -42.357 11.641 38.119 1.00 87.00 390 ASN A N 1
ATOM 3247 C CA . ASN A 1 390 ? -42.433 12.236 36.782 1.00 87.00 390 ASN A CA 1
ATOM 3248 C C . ASN A 1 390 ? -43.872 12.629 36.391 1.00 87.00 390 ASN A C 1
ATOM 3250 O O . ASN A 1 390 ? -44.850 12.261 37.042 1.00 87.00 390 ASN A O 1
ATOM 3254 N N . SER A 1 391 ? -44.013 13.313 35.254 1.00 84.31 391 SER A N 1
ATOM 3255 C CA . SER A 1 391 ? -45.309 13.723 34.678 1.00 84.31 391 SER A CA 1
ATOM 3256 C C . SER A 1 391 ? -46.285 12.573 34.374 1.00 84.31 391 SER A C 1
ATOM 3258 O O . SER A 1 391 ? -47.455 12.824 34.095 1.00 84.31 391 SER A O 1
ATOM 3260 N N . ARG A 1 392 ? -45.826 11.316 34.435 1.00 85.12 392 ARG A N 1
ATOM 3261 C CA . ARG A 1 392 ? -46.613 10.095 34.201 1.00 85.12 392 ARG A CA 1
ATOM 3262 C C . ARG A 1 392 ? -47.033 9.397 35.504 1.00 85.12 392 ARG A C 1
ATOM 3264 O O . ARG A 1 392 ? -47.625 8.327 35.440 1.00 85.12 392 ARG A O 1
ATOM 3271 N N . GLY A 1 393 ? -46.713 9.970 36.670 1.00 84.38 393 GLY A N 1
ATOM 3272 C CA . GLY A 1 393 ? -46.999 9.382 37.984 1.00 84.38 393 GLY A CA 1
ATOM 3273 C C . GLY A 1 393 ? -45.984 8.328 38.446 1.00 84.38 393 GLY A C 1
ATOM 3274 O O . GLY A 1 393 ? -46.144 7.765 39.527 1.00 84.38 393 GLY A O 1
ATOM 3275 N N . ASN A 1 394 ? -44.922 8.075 37.675 1.00 86.81 394 ASN A N 1
ATOM 3276 C CA . ASN A 1 394 ? -43.895 7.102 38.038 1.00 86.81 394 ASN A CA 1
ATOM 3277 C C . ASN A 1 394 ? -42.847 7.742 38.951 1.00 86.81 394 ASN A C 1
ATOM 3279 O O . ASN A 1 394 ? -42.273 8.785 38.628 1.00 86.81 394 ASN A O 1
ATOM 3283 N N . GLN A 1 395 ? -42.552 7.078 40.067 1.00 89.75 395 GLN A N 1
ATOM 3284 C CA . GLN A 1 395 ? -41.467 7.470 40.957 1.00 89.75 395 GLN A CA 1
ATOM 3285 C C . GLN A 1 395 ? -40.107 7.189 40.297 1.00 89.75 395 GLN A C 1
ATOM 3287 O O . GLN A 1 395 ? -39.835 6.063 39.874 1.00 89.75 395 GLN A O 1
ATOM 3292 N N . MET A 1 396 ? -39.261 8.213 40.209 1.00 89.56 396 MET A N 1
ATOM 3293 C CA . MET A 1 396 ? -37.913 8.123 39.651 1.00 89.56 396 MET A CA 1
ATOM 3294 C C . MET A 1 396 ? -36.877 7.822 40.745 1.00 89.56 396 MET A C 1
ATOM 3296 O O . MET A 1 396 ? -37.154 7.875 41.944 1.00 89.56 396 MET A O 1
ATOM 3300 N N . GLU A 1 397 ? -35.668 7.497 40.302 1.00 90.81 397 GLU A N 1
ATOM 3301 C CA . GLU A 1 397 ? -34.511 7.146 41.127 1.00 90.81 397 GLU A CA 1
ATOM 3302 C C . GLU A 1 397 ? -33.417 8.209 40.986 1.00 90.81 397 GLU A C 1
ATOM 3304 O O . GLU A 1 397 ? -33.358 8.894 39.959 1.00 90.81 397 GLU A O 1
ATOM 3309 N N . LEU A 1 398 ? -32.582 8.333 42.018 1.00 91.62 398 LEU A N 1
ATOM 3310 C CA . LEU A 1 398 ? -31.298 9.030 41.998 1.00 91.62 398 LEU A CA 1
ATOM 3311 C C . LEU A 1 398 ? -30.185 7.996 42.169 1.00 91.62 398 LEU A C 1
ATOM 3313 O O . LEU A 1 398 ? -30.264 7.157 43.073 1.00 91.62 398 LEU A O 1
ATOM 3317 N N . ASP A 1 399 ? -29.150 8.052 41.327 1.00 89.56 399 ASP A N 1
ATOM 3318 C CA . ASP A 1 399 ? -28.050 7.080 41.397 1.00 89.56 399 ASP A CA 1
ATOM 3319 C C . ASP A 1 399 ? -27.333 7.111 42.749 1.00 89.56 399 ASP A C 1
ATOM 3321 O O . ASP A 1 399 ? -27.091 6.055 43.342 1.00 89.56 399 ASP A O 1
ATOM 3325 N N . GLY A 1 400 ? -27.093 8.306 43.285 1.00 92.38 400 GLY A N 1
ATOM 3326 C CA . GLY A 1 400 ? -26.757 8.509 44.689 1.00 92.38 400 GLY A CA 1
ATOM 3327 C C . GLY A 1 400 ? -27.316 9.828 45.208 1.00 92.38 400 GLY A C 1
ATOM 3328 O O . GLY A 1 400 ? -27.264 10.842 44.511 1.00 92.38 400 GLY A O 1
ATOM 3329 N N . TYR A 1 401 ? -27.856 9.823 46.425 1.00 96.00 401 TYR A N 1
ATOM 3330 C CA . TYR A 1 401 ? -28.418 11.003 47.082 1.00 96.00 401 TYR A CA 1
ATOM 3331 C C . TYR A 1 401 ? -27.993 11.061 48.547 1.00 96.00 401 TYR A C 1
ATOM 3333 O O . TYR A 1 401 ? -28.281 10.154 49.322 1.00 96.00 401 TYR A O 1
ATOM 3341 N N . ASN A 1 402 ? -27.354 12.164 48.928 1.00 94.69 402 ASN A N 1
ATOM 3342 C CA . ASN A 1 402 ? -27.102 12.509 50.312 1.00 94.69 402 ASN A CA 1
ATOM 3343 C C . ASN A 1 402 ? -28.091 13.594 50.767 1.00 94.69 402 ASN A C 1
ATOM 3345 O O . ASN A 1 402 ? -28.077 14.743 50.305 1.00 94.69 402 ASN A O 1
ATOM 3349 N N . LYS A 1 403 ? -28.961 13.217 51.707 1.00 90.94 403 LYS A N 1
ATOM 3350 C CA . LYS A 1 403 ? -30.012 14.085 52.246 1.00 90.94 403 LYS A CA 1
ATOM 3351 C C . LYS A 1 403 ? -29.483 15.177 53.185 1.00 90.94 403 LYS A C 1
ATOM 3353 O O . LYS A 1 403 ? -30.098 16.238 53.250 1.00 90.94 403 LYS A O 1
ATOM 3358 N N . GLY A 1 404 ? -28.383 14.935 53.903 1.00 90.50 404 GLY A N 1
ATOM 3359 C CA . GLY A 1 404 ? -27.792 15.898 54.842 1.00 90.50 404 GLY A CA 1
ATOM 3360 C C . GLY A 1 404 ? -27.103 17.066 54.134 1.00 90.50 404 GLY A C 1
ATOM 3361 O O . GLY A 1 404 ? -27.270 18.218 54.526 1.00 90.50 404 GLY A O 1
ATOM 3362 N N . LEU A 1 405 ? -26.396 16.768 53.044 1.00 90.38 405 LEU A N 1
ATOM 3363 C CA . LEU A 1 405 ? -25.717 17.735 52.181 1.00 90.38 405 LEU A CA 1
ATOM 3364 C C . LEU A 1 405 ? -26.652 18.400 51.160 1.00 90.38 405 LEU A C 1
ATOM 3366 O O . LEU A 1 405 ? -26.272 19.399 50.553 1.00 90.38 405 LEU A O 1
ATOM 3370 N N . GLY A 1 406 ? -27.846 17.841 50.930 1.00 93.31 406 GLY A N 1
ATOM 3371 C CA . GLY A 1 406 ? -28.735 18.286 49.854 1.00 93.31 406 GLY A CA 1
ATOM 3372 C C . GLY A 1 406 ? -28.109 18.081 48.471 1.00 93.31 406 GLY A C 1
ATOM 3373 O O . GLY A 1 406 ? -28.246 18.936 47.599 1.00 93.31 406 GLY A O 1
ATOM 3374 N N . LEU A 1 407 ? -27.392 16.972 48.266 1.00 95.12 407 LEU A N 1
ATOM 3375 C CA . LEU A 1 407 ? -26.591 16.723 47.065 1.00 95.12 407 LEU A CA 1
ATOM 3376 C C . LEU A 1 407 ? -26.906 15.348 46.470 1.00 95.12 407 LEU A C 1
ATOM 3378 O O . LEU A 1 407 ? -26.955 14.350 47.182 1.00 95.12 407 LEU A O 1
ATOM 3382 N N . ALA A 1 408 ? -27.095 15.289 45.156 1.00 95.44 408 ALA A N 1
ATOM 3383 C CA . ALA A 1 408 ? -27.360 14.070 44.404 1.00 95.44 408 ALA A CA 1
ATOM 3384 C C . ALA A 1 408 ? -26.521 14.000 43.122 1.00 95.44 408 ALA A C 1
ATOM 3386 O O . ALA A 1 408 ? -26.094 15.029 42.587 1.00 95.44 408 ALA A O 1
ATOM 3387 N N . PHE A 1 409 ? -26.347 12.791 42.589 1.00 94.25 409 PHE A N 1
ATOM 3388 C CA . PHE A 1 409 ? -25.707 12.568 41.297 1.00 94.25 409 PHE A CA 1
ATOM 3389 C C . PHE A 1 409 ? -26.455 11.569 40.409 1.00 94.25 409 PHE A C 1
ATOM 3391 O O . PHE A 1 409 ? -27.227 10.740 40.888 1.00 94.25 409 PHE A O 1
ATOM 3398 N N . GLU A 1 410 ? -26.187 11.660 39.104 1.00 91.06 410 GLU A N 1
ATOM 3399 C CA . GLU A 1 410 ? -26.725 10.796 38.044 1.00 91.06 410 GLU A CA 1
ATOM 3400 C C . GLU A 1 410 ? -25.627 10.439 37.036 1.00 91.06 410 GLU A C 1
ATOM 3402 O O . GLU A 1 410 ? -24.961 11.327 36.494 1.00 91.06 410 GLU A O 1
ATOM 3407 N N . ALA A 1 411 ? -25.452 9.149 36.757 1.00 85.19 411 ALA A N 1
ATOM 3408 C CA . ALA A 1 411 ? -24.417 8.610 35.881 1.00 85.19 411 ALA A CA 1
ATOM 3409 C C . ALA A 1 411 ? -24.980 8.360 34.465 1.00 85.19 411 ALA A C 1
ATOM 3411 O O . ALA A 1 411 ? -25.336 7.242 34.088 1.00 85.19 411 ALA A O 1
ATOM 3412 N N . GLN A 1 412 ? -25.063 9.422 33.657 1.00 78.56 412 GLN A N 1
ATOM 3413 C CA . GLN A 1 412 ? -25.757 9.428 32.362 1.00 78.56 412 GLN A CA 1
ATOM 3414 C C . GLN A 1 412 ? -25.049 8.577 31.295 1.00 78.56 412 GLN A C 1
ATOM 3416 O O . GLN A 1 412 ? -24.098 9.019 30.645 1.00 78.56 412 GLN A O 1
ATOM 3421 N N . GLY A 1 413 ? -25.556 7.363 31.065 1.00 67.44 413 GLY A N 1
ATOM 3422 C CA . GLY A 1 413 ? -25.103 6.457 30.002 1.00 67.44 413 GLY A CA 1
ATOM 3423 C C . GLY A 1 413 ? -25.352 6.975 28.574 1.00 67.44 413 GLY A C 1
ATOM 3424 O O . GLY A 1 413 ? -26.148 7.888 28.354 1.00 67.44 413 GLY A O 1
ATOM 3425 N N . GLU A 1 414 ? -24.746 6.330 27.566 1.00 63.44 414 GLU A N 1
ATOM 3426 C CA . GLU A 1 414 ? -24.897 6.695 26.137 1.00 63.44 414 GLU A CA 1
ATOM 3427 C C . GLU A 1 414 ? -26.370 6.783 25.673 1.00 63.44 414 GLU A C 1
ATOM 3429 O O . GLU A 1 414 ? -26.703 7.578 24.792 1.00 63.44 414 GLU A O 1
ATOM 3434 N N . GLN A 1 415 ? -27.272 6.043 26.329 1.00 55.72 415 GLN A N 1
ATOM 3435 C CA . GLN A 1 415 ? -28.714 6.012 26.045 1.00 55.72 415 GLN A CA 1
ATOM 3436 C C . GLN A 1 415 ? -29.466 7.331 26.327 1.00 55.72 415 GLN A C 1
ATOM 3438 O O . GLN A 1 415 ? -30.611 7.461 25.889 1.00 55.72 415 GLN A O 1
ATOM 3443 N N . HIS A 1 416 ? -28.849 8.297 27.025 1.00 54.78 416 HIS A N 1
ATOM 3444 C CA . HIS A 1 416 ? -29.370 9.668 27.168 1.00 54.78 416 HIS A CA 1
ATOM 3445 C C . HIS A 1 416 ? -29.022 10.564 25.966 1.00 54.78 416 HIS A C 1
ATOM 3447 O O . HIS A 1 416 ? -29.680 11.574 25.740 1.00 54.78 416 HIS A O 1
ATOM 3453 N N . TYR A 1 417 ? -28.005 10.200 25.176 1.00 52.03 417 TYR A N 1
ATOM 3454 C CA . TYR A 1 417 ? -27.472 11.039 24.094 1.00 52.03 417 TYR A CA 1
ATOM 3455 C C . TYR A 1 417 ? -27.788 10.500 22.696 1.00 52.03 417 TYR A C 1
ATOM 3457 O O . TYR A 1 417 ? -27.762 11.258 21.725 1.00 52.03 417 TYR A O 1
ATOM 3465 N N . ARG A 1 418 ? -28.053 9.192 22.562 1.00 51.75 418 ARG A N 1
ATOM 3466 C CA . ARG A 1 418 ? -28.366 8.536 21.284 1.00 51.75 418 ARG A CA 1
ATOM 3467 C C . ARG A 1 418 ? -29.402 7.431 21.463 1.00 51.75 418 ARG A C 1
ATOM 3469 O O . ARG A 1 418 ? -29.356 6.673 22.429 1.00 51.75 418 ARG A O 1
ATOM 3476 N N . ALA A 1 419 ? -30.287 7.287 20.476 1.00 48.72 419 ALA A N 1
ATOM 3477 C CA . ALA A 1 419 ? -31.135 6.108 20.351 1.00 48.72 419 ALA A CA 1
ATOM 3478 C C . ALA A 1 419 ? -30.252 4.884 20.053 1.00 48.72 419 ALA A C 1
ATOM 3480 O O . ALA A 1 419 ? -29.644 4.786 18.985 1.00 48.72 419 ALA A O 1
ATOM 3481 N N . VAL A 1 420 ? -30.156 3.959 21.009 1.00 47.09 420 VAL A N 1
ATOM 3482 C CA . VAL A 1 420 ? -29.377 2.729 20.839 1.00 47.09 420 VAL A CA 1
ATOM 3483 C C . VAL A 1 420 ? -30.281 1.680 20.202 1.00 47.09 420 VAL A C 1
ATOM 3485 O O . VAL A 1 420 ? -31.311 1.314 20.766 1.00 47.09 420 VAL A O 1
ATOM 3488 N N . ALA A 1 421 ? -29.889 1.183 19.027 1.00 42.41 421 ALA A N 1
ATOM 3489 C CA . ALA A 1 421 ? -30.705 0.352 18.132 1.00 42.41 421 ALA A CA 1
ATOM 3490 C C . ALA A 1 421 ? -31.030 -1.074 18.642 1.00 42.41 421 ALA A C 1
ATOM 3492 O O . ALA A 1 421 ? -31.263 -1.973 17.841 1.00 42.41 421 ALA A O 1
ATOM 3493 N N . HIS A 1 422 ? -30.999 -1.318 19.955 1.00 43.62 422 HIS A N 1
ATOM 3494 C CA . HIS A 1 422 ? -31.121 -2.659 20.533 1.00 43.62 422 HIS A CA 1
ATOM 3495 C C . HIS A 1 422 ? -32.542 -3.028 21.010 1.00 43.62 422 HIS A C 1
ATOM 3497 O O . HIS A 1 422 ? -32.746 -4.171 21.410 1.00 43.62 422 HIS A O 1
ATOM 3503 N N . PHE A 1 423 ? -33.499 -2.089 20.976 1.00 37.97 423 PHE A N 1
ATOM 3504 C CA . PHE A 1 423 ? -34.860 -2.251 21.522 1.00 37.97 423 PHE A CA 1
ATOM 3505 C C . PHE A 1 423 ? -35.927 -1.426 20.765 1.00 37.97 423 PHE A C 1
ATOM 3507 O O . PHE A 1 423 ? -36.754 -0.788 21.407 1.00 37.97 423 PHE A O 1
ATOM 3514 N N . ASP A 1 424 ? -35.862 -1.354 19.428 1.00 43.81 424 ASP A N 1
ATOM 3515 C CA . ASP A 1 424 ? -36.852 -0.657 18.571 1.00 43.81 424 ASP A CA 1
ATOM 3516 C C . ASP A 1 424 ? -37.286 0.740 19.076 1.00 43.81 424 ASP A C 1
ATOM 3518 O O . ASP A 1 424 ? -38.443 1.143 18.964 1.00 43.81 424 ASP A O 1
ATOM 3522 N N . GLN A 1 425 ? -36.340 1.485 19.664 1.00 52.44 425 GLN A N 1
ATOM 3523 C CA . GLN A 1 425 ? -36.624 2.736 20.369 1.00 52.44 425 GLN A CA 1
ATOM 3524 C C . GLN A 1 425 ? -37.117 3.797 19.382 1.00 52.44 425 GLN A C 1
ATOM 3526 O O . GLN A 1 425 ? -36.389 4.212 18.476 1.00 52.44 425 GLN A O 1
ATOM 3531 N N . THR A 1 426 ? -38.351 4.254 19.572 1.00 59.53 426 THR A N 1
ATOM 3532 C CA . THR A 1 426 ? -38.954 5.287 18.734 1.00 59.53 426 THR A CA 1
ATOM 3533 C C . THR A 1 426 ? -38.453 6.671 19.147 1.00 59.53 426 THR A C 1
ATOM 3535 O O . THR A 1 426 ? -38.017 6.886 20.280 1.00 59.53 426 THR A O 1
ATOM 3538 N N . LEU A 1 427 ? -38.559 7.663 18.255 1.00 60.62 427 LEU A N 1
ATOM 3539 C CA . LEU A 1 427 ? -38.217 9.057 18.586 1.00 60.62 427 LEU A CA 1
ATOM 3540 C C . LEU A 1 427 ? -38.997 9.576 19.812 1.00 60.62 427 LEU A C 1
ATOM 3542 O O . LEU A 1 427 ? -38.456 10.346 20.604 1.00 60.62 427 LEU A O 1
ATOM 3546 N N . LYS A 1 428 ? -40.224 9.078 20.026 1.00 63.94 428 LYS A N 1
ATOM 3547 C CA . LYS A 1 428 ? -41.061 9.398 21.193 1.00 63.94 428 LYS A CA 1
ATOM 3548 C C . LYS A 1 428 ? -40.452 8.917 22.514 1.00 63.94 428 LYS A C 1
ATOM 3550 O O . LYS A 1 428 ? -40.598 9.597 23.526 1.00 63.94 428 LYS A O 1
ATOM 3555 N N . ASP A 1 429 ? -39.749 7.784 22.514 1.00 67.50 429 ASP A N 1
ATOM 3556 C CA . ASP A 1 429 ? -39.095 7.251 23.716 1.00 67.50 429 ASP A CA 1
ATOM 3557 C C . ASP A 1 429 ? -37.904 8.123 24.135 1.00 67.50 429 ASP A C 1
ATOM 3559 O O . ASP A 1 429 ? -37.680 8.345 25.327 1.00 67.50 429 ASP A O 1
ATOM 3563 N N . LEU A 1 430 ? -37.171 8.673 23.160 1.00 67.56 430 LEU A N 1
ATOM 3564 C CA . LEU A 1 430 ? -36.083 9.622 23.405 1.00 67.56 430 LEU A CA 1
ATOM 3565 C C . LEU A 1 430 ? -36.618 10.975 23.904 1.00 67.56 430 LEU A C 1
ATOM 3567 O O . LEU A 1 430 ? -36.128 11.489 24.908 1.00 67.56 430 LEU A O 1
ATOM 3571 N N . GLU A 1 431 ? -37.662 11.518 23.269 1.00 75.31 431 GLU A N 1
ATOM 3572 C CA . GLU A 1 431 ? -38.341 12.736 23.740 1.00 75.31 431 GLU A CA 1
ATOM 3573 C C . GLU A 1 431 ? -38.869 12.594 25.175 1.00 75.31 431 GLU A C 1
ATOM 3575 O O . GLU A 1 431 ? -38.775 13.533 25.968 1.00 75.31 431 GLU A O 1
ATOM 3580 N N . GLN A 1 432 ? -39.413 11.426 25.535 1.00 78.94 432 GLN A N 1
ATOM 3581 C CA . GLN A 1 432 ? -39.908 11.187 26.888 1.00 78.94 432 GLN A CA 1
ATOM 3582 C C . GLN A 1 432 ? -38.772 11.090 27.915 1.00 78.94 432 GLN A C 1
ATOM 3584 O O . GLN A 1 432 ? -38.934 11.603 29.019 1.00 78.94 432 GLN A O 1
ATOM 3589 N N . ARG A 1 433 ? -37.616 10.501 27.568 1.00 75.25 433 ARG A N 1
ATOM 3590 C CA . ARG A 1 433 ? -36.427 10.512 28.445 1.00 75.25 433 ARG A CA 1
ATOM 3591 C C . ARG A 1 433 ? -35.938 11.935 28.710 1.00 75.25 433 ARG A C 1
ATOM 3593 O O . ARG A 1 433 ? -35.735 12.286 29.864 1.00 75.25 433 ARG A O 1
ATOM 3600 N N . ILE A 1 434 ? -35.861 12.776 27.675 1.00 79.88 434 ILE A N 1
ATOM 3601 C CA . ILE A 1 434 ? -35.475 14.191 27.814 1.00 79.88 434 ILE A CA 1
ATOM 3602 C C . ILE A 1 434 ? -36.452 14.942 28.740 1.00 79.88 434 ILE A C 1
ATOM 3604 O O . ILE A 1 434 ? -36.024 15.713 29.598 1.00 79.88 434 ILE A O 1
ATOM 3608 N N . LYS A 1 435 ? -37.765 14.698 28.615 1.00 83.56 435 LYS A N 1
ATOM 3609 C CA . LYS A 1 435 ? -38.782 15.282 29.512 1.00 83.56 435 LYS A CA 1
ATOM 3610 C C . LYS A 1 435 ? -38.637 14.802 30.957 1.00 83.56 435 LYS A C 1
ATOM 3612 O O . LYS A 1 435 ? -38.764 15.615 31.872 1.00 83.56 435 LYS A O 1
ATOM 3617 N N . ASP A 1 436 ? -38.375 13.516 31.170 1.00 83.00 436 ASP A N 1
ATOM 3618 C CA . ASP A 1 436 ? -38.187 12.951 32.508 1.00 83.00 436 ASP A CA 1
ATOM 3619 C C . ASP A 1 436 ? -36.887 13.482 33.157 1.00 83.00 436 ASP A C 1
ATOM 3621 O O . ASP A 1 436 ? -36.923 13.886 34.319 1.00 83.00 436 ASP A O 1
ATOM 3625 N N . ASP A 1 437 ? -35.787 13.613 32.403 1.00 83.12 437 ASP A N 1
ATOM 3626 C CA . ASP A 1 437 ? -34.517 14.207 32.866 1.00 83.12 437 ASP A CA 1
ATOM 3627 C C . ASP A 1 437 ? -34.667 15.691 33.259 1.00 83.12 437 ASP A C 1
ATOM 3629 O O . ASP A 1 437 ? -34.171 16.116 34.307 1.00 83.12 437 ASP A O 1
ATOM 3633 N N . LEU A 1 438 ? -35.395 16.484 32.461 1.00 86.81 438 LEU A N 1
ATOM 3634 C CA . LEU A 1 438 ? -35.727 17.878 32.792 1.00 86.81 438 LEU A CA 1
ATOM 3635 C C . LEU A 1 438 ? -36.630 17.972 34.031 1.00 86.81 438 LEU A C 1
ATOM 3637 O O . LEU A 1 438 ? -36.418 18.830 34.889 1.00 86.81 438 LEU A O 1
ATOM 3641 N N . THR A 1 439 ? -37.603 17.065 34.158 1.00 88.38 439 THR A N 1
ATOM 3642 C CA . THR A 1 439 ? -38.484 16.989 35.336 1.00 88.38 439 THR A CA 1
ATOM 3643 C C . THR A 1 439 ? -37.683 16.643 36.595 1.00 88.38 439 THR A C 1
ATOM 3645 O O . THR A 1 439 ? -37.906 17.243 37.645 1.00 88.38 439 THR A O 1
ATOM 3648 N N . LYS 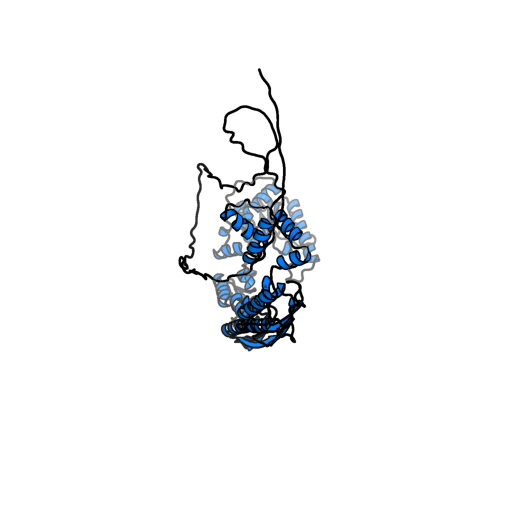A 1 440 ? -36.711 15.723 36.496 1.00 91.06 440 LYS A N 1
ATOM 3649 C CA . LYS A 1 440 ? -35.804 15.347 37.594 1.00 91.06 440 LYS A CA 1
ATOM 3650 C C . LYS A 1 440 ? -34.997 16.557 38.086 1.00 91.06 440 LYS A C 1
ATOM 3652 O O . LYS A 1 440 ? -34.985 16.822 39.286 1.00 91.06 440 LYS A O 1
ATOM 3657 N N . LEU A 1 441 ? -34.395 17.323 37.170 1.00 89.19 441 LEU A N 1
ATOM 3658 C CA . LEU A 1 441 ? -33.640 18.544 37.492 1.00 89.19 441 LEU A CA 1
ATOM 3659 C C . LEU A 1 441 ? -34.491 19.590 38.230 1.00 89.19 441 LEU A C 1
ATOM 3661 O O . LEU A 1 441 ? -34.062 20.121 39.255 1.00 89.19 441 LEU A O 1
ATOM 3665 N N . GLU A 1 442 ? -35.700 19.867 37.737 1.00 89.88 442 GLU A N 1
ATOM 3666 C CA . GLU A 1 442 ? -36.588 20.872 38.332 1.00 89.88 442 GLU A CA 1
ATOM 3667 C C . GLU A 1 442 ? -37.116 20.436 39.712 1.00 89.88 442 GLU A C 1
ATOM 3669 O O . GLU A 1 442 ? -37.114 21.231 40.651 1.00 89.88 442 GLU A O 1
ATOM 3674 N N . LEU A 1 443 ? -37.472 19.159 39.896 1.00 91.38 443 LEU A N 1
ATOM 3675 C CA . LEU A 1 443 ? -37.893 18.632 41.201 1.00 91.38 443 LEU A CA 1
ATOM 3676 C C . LEU A 1 443 ? -36.764 18.653 42.240 1.00 91.38 443 LEU A C 1
ATOM 3678 O O . LEU A 1 443 ? -37.005 19.025 43.390 1.00 91.38 443 LEU A O 1
ATOM 3682 N N . CYS A 1 444 ? -35.533 18.300 41.851 1.00 91.38 444 CYS A N 1
ATOM 3683 C CA . CYS A 1 444 ? -34.362 18.432 42.720 1.00 91.38 444 CYS A CA 1
ATOM 3684 C C . CYS A 1 444 ? -34.177 19.890 43.166 1.00 91.38 444 CYS A C 1
ATOM 3686 O O . CYS A 1 444 ? -34.101 20.162 44.366 1.00 91.38 444 CYS A O 1
ATOM 3688 N N . LYS A 1 445 ? -34.229 20.840 42.225 1.00 90.69 445 LYS A N 1
ATOM 3689 C CA . LYS A 1 445 ? -34.132 22.278 42.506 1.00 90.69 445 LYS A CA 1
ATOM 3690 C C . LYS A 1 445 ? -35.220 22.764 43.473 1.00 90.69 445 LYS A C 1
ATOM 3692 O O . LYS A 1 445 ? -34.903 23.453 44.437 1.00 90.69 445 LYS A O 1
ATOM 3697 N N . GLN A 1 446 ? -36.476 22.352 43.286 1.00 91.38 446 GLN A N 1
ATOM 3698 C CA . GLN A 1 446 ? -37.595 22.693 44.182 1.00 91.38 446 GLN A CA 1
ATOM 3699 C C . GLN A 1 446 ? -37.461 22.118 45.601 1.00 91.38 446 GLN A C 1
ATOM 3701 O O . GLN A 1 446 ? -38.114 22.600 46.528 1.00 91.38 446 GLN A O 1
ATOM 3706 N N . LYS A 1 447 ? -36.637 21.083 45.791 1.00 92.31 447 LYS A N 1
ATOM 3707 C CA . LYS A 1 447 ? -36.314 20.503 47.103 1.00 92.31 447 LYS A CA 1
ATOM 3708 C C . LYS A 1 447 ? -34.969 20.963 47.662 1.00 92.31 447 LYS A C 1
ATOM 3710 O O . LYS A 1 447 ? -34.520 20.393 48.652 1.00 92.31 447 LYS A O 1
ATOM 3715 N N . ASN A 1 448 ? -34.354 21.991 47.068 1.00 91.56 448 ASN A N 1
ATOM 3716 C CA . ASN A 1 448 ? -33.004 22.458 47.394 1.00 91.56 448 ASN A CA 1
ATOM 3717 C C . ASN A 1 448 ? -31.956 21.328 47.341 1.00 91.56 448 ASN A C 1
ATOM 3719 O O . ASN A 1 448 ? -31.008 21.312 48.121 1.00 91.56 448 ASN A O 1
ATOM 3723 N N . VAL A 1 449 ? -32.137 20.377 46.417 1.00 94.19 449 VAL A N 1
ATOM 3724 C CA . VAL A 1 449 ? -31.171 19.318 46.120 1.00 94.19 449 VAL A CA 1
ATOM 3725 C C . VAL A 1 449 ? -30.366 19.718 44.889 1.00 94.19 449 VAL A C 1
ATOM 3727 O O . VAL A 1 449 ? -30.909 19.857 43.791 1.00 94.19 449 VAL A O 1
ATOM 3730 N N . ILE A 1 450 ? -29.058 19.880 45.059 1.00 93.69 450 ILE A N 1
ATOM 3731 C CA . ILE A 1 450 ? -28.117 20.069 43.957 1.00 93.69 450 ILE A CA 1
ATOM 3732 C C . ILE A 1 450 ? -27.978 18.727 43.234 1.00 93.69 450 ILE A C 1
ATOM 3734 O O . ILE A 1 450 ? -27.598 17.736 43.849 1.00 93.69 450 ILE A O 1
ATOM 3738 N N . LEU A 1 451 ? -28.275 18.686 41.933 1.00 94.06 451 LEU A N 1
ATOM 3739 C CA . LEU A 1 451 ? -28.122 17.485 41.109 1.00 94.06 451 LEU A CA 1
ATOM 3740 C C . LEU A 1 451 ? -26.945 17.643 40.141 1.00 94.06 451 LEU A C 1
ATOM 3742 O O . LEU A 1 451 ? -26.977 18.494 39.250 1.00 94.06 451 LEU A O 1
ATOM 3746 N N . ILE A 1 452 ? -25.920 16.801 40.285 1.00 93.38 452 ILE A N 1
ATOM 3747 C CA . ILE A 1 452 ? -24.772 16.750 39.374 1.00 93.38 452 ILE A CA 1
ATOM 3748 C C . ILE A 1 452 ? -24.942 15.571 38.412 1.00 93.38 452 ILE A C 1
ATOM 3750 O O . ILE A 1 452 ? -24.813 14.410 38.786 1.00 93.38 452 ILE A O 1
ATOM 3754 N N . GLN A 1 453 ? -25.201 15.876 37.143 1.00 90.88 453 GLN A N 1
ATOM 3755 C CA . GLN A 1 453 ? -25.224 14.885 36.067 1.00 90.88 453 GLN A CA 1
ATOM 3756 C C . GLN A 1 453 ? -23.805 14.684 35.507 1.00 90.88 453 GLN A C 1
ATOM 3758 O O . GLN A 1 453 ? -23.155 15.656 35.098 1.00 90.88 453 GLN A O 1
ATOM 3763 N N . ILE A 1 454 ? -23.321 13.438 35.494 1.00 87.94 454 ILE A N 1
ATOM 3764 C CA . ILE A 1 454 ? -22.013 13.039 34.957 1.00 87.94 454 ILE A CA 1
ATOM 3765 C C . ILE A 1 454 ? -22.226 12.245 33.655 1.00 87.94 454 ILE A C 1
ATOM 3767 O O . ILE A 1 454 ? -22.697 11.109 33.707 1.00 87.94 454 ILE A O 1
ATOM 3771 N N . PRO A 1 455 ? -21.877 12.809 32.485 1.00 80.38 455 PRO A N 1
ATOM 3772 C CA . PRO A 1 455 ? -21.929 12.101 31.207 1.00 80.38 455 PRO A CA 1
ATOM 3773 C C . PRO A 1 455 ? -20.961 10.915 31.123 1.00 80.38 455 PRO A C 1
ATOM 3775 O O . PRO A 1 455 ? -19.812 11.031 31.545 1.00 80.38 455 PRO A O 1
ATOM 3778 N N . TYR A 1 456 ? -21.362 9.827 30.457 1.00 73.81 456 TYR A N 1
ATOM 3779 C CA . TYR A 1 456 ? -20.525 8.633 30.224 1.00 73.81 456 TYR A CA 1
ATOM 3780 C C . TYR A 1 456 ? -19.176 8.904 29.535 1.00 73.81 456 TYR A C 1
ATOM 3782 O O . TYR A 1 456 ? -18.256 8.101 29.657 1.00 73.81 456 TYR A O 1
ATOM 3790 N N . TYR A 1 457 ? -19.053 10.017 28.804 1.00 71.94 457 TYR A N 1
ATOM 3791 C CA . TYR A 1 457 ? -17.813 10.432 28.143 1.00 71.94 457 TYR A CA 1
ATOM 3792 C C . TYR A 1 457 ? -16.841 11.187 29.070 1.00 71.94 457 TYR A C 1
ATOM 3794 O O . TYR A 1 457 ? -15.734 11.527 28.650 1.00 71.94 457 TYR A O 1
ATOM 3802 N N . VAL A 1 458 ? -17.218 11.479 30.322 1.00 72.38 458 VAL A N 1
ATOM 3803 C CA . VAL A 1 458 ? -16.286 12.034 31.314 1.00 72.38 458 VAL A CA 1
ATOM 3804 C C . VAL A 1 458 ? -15.338 10.922 31.753 1.00 72.38 458 VAL A C 1
ATOM 3806 O O . VAL A 1 458 ? -15.710 10.028 32.511 1.00 72.38 458 VAL A O 1
ATOM 3809 N N . HIS A 1 459 ? -14.091 10.987 31.280 1.00 70.88 459 HIS A N 1
ATOM 3810 C CA . HIS A 1 459 ? -13.055 10.029 31.660 1.00 70.88 459 HIS A CA 1
ATOM 3811 C C . HIS A 1 459 ? -12.919 9.964 33.196 1.00 70.88 459 HIS A C 1
ATOM 3813 O O . HIS A 1 459 ? -12.785 11.012 33.828 1.00 70.88 459 HIS A O 1
ATOM 3819 N N . PRO A 1 460 ? -12.861 8.760 33.798 1.00 74.88 460 PRO A N 1
ATOM 3820 C CA . PRO A 1 460 ? -12.576 8.533 35.220 1.00 74.88 460 PRO A CA 1
ATOM 3821 C C . PRO A 1 460 ? -11.484 9.414 35.851 1.00 74.88 460 PRO A C 1
ATOM 3823 O O . PRO A 1 460 ? -11.703 9.980 36.918 1.00 74.88 460 PRO A O 1
ATOM 3826 N N . ASN A 1 461 ? -10.360 9.637 35.155 1.00 73.75 461 ASN A N 1
ATOM 3827 C CA . ASN A 1 461 ? -9.282 10.555 35.561 1.00 73.75 461 ASN A CA 1
ATOM 3828 C C . ASN A 1 461 ? -9.733 12.001 35.846 1.00 73.75 461 ASN A C 1
ATOM 3830 O O . ASN A 1 461 ? -9.060 12.723 36.587 1.00 73.75 461 ASN A O 1
ATOM 3834 N N . ASN A 1 462 ? -10.844 12.413 35.236 1.00 81.31 462 ASN A N 1
ATOM 3835 C CA . ASN A 1 462 ? -11.397 13.760 35.260 1.00 81.31 462 ASN A CA 1
ATOM 3836 C C . ASN A 1 462 ? -12.677 13.859 36.105 1.00 81.31 462 ASN A C 1
ATOM 3838 O O . ASN A 1 462 ? -13.142 14.977 36.315 1.00 81.31 462 ASN A O 1
ATOM 3842 N N . ILE A 1 463 ? -13.241 12.749 36.612 1.00 86.25 463 ILE A N 1
ATOM 3843 C CA . ILE A 1 463 ? -14.482 12.779 37.414 1.00 86.25 463 ILE A CA 1
ATOM 3844 C C . ILE A 1 463 ? -14.292 13.643 38.661 1.00 86.25 463 ILE A C 1
ATOM 3846 O O . ILE A 1 463 ? -15.121 14.511 38.908 1.00 86.25 463 ILE A O 1
ATOM 3850 N N . HIS A 1 464 ? -13.178 13.501 39.387 1.00 87.31 464 HIS A N 1
ATOM 3851 C CA . HIS A 1 464 ? -12.886 14.350 40.549 1.00 87.31 464 HIS A CA 1
ATOM 3852 C C . HIS A 1 464 ? -12.935 15.851 40.206 1.00 87.31 464 HIS A C 1
ATOM 3854 O O . HIS A 1 464 ? -13.640 16.614 40.866 1.00 87.31 464 HIS A O 1
ATOM 3860 N N . HIS A 1 465 ? -12.248 16.274 39.140 1.00 87.56 465 HIS A N 1
ATOM 3861 C CA . HIS A 1 465 ? -12.257 17.673 38.700 1.00 87.56 465 HIS A CA 1
ATOM 3862 C C . HIS A 1 465 ? -13.645 18.127 38.213 1.00 87.56 465 HIS A C 1
ATOM 3864 O O . HIS A 1 465 ? -14.081 19.231 38.521 1.00 87.56 465 HIS A O 1
ATOM 3870 N N . TYR A 1 466 ? -14.365 17.266 37.489 1.00 89.25 466 TYR A N 1
ATOM 3871 C CA . TYR A 1 466 ? -15.713 17.552 37.003 1.00 89.25 466 TYR A CA 1
ATOM 3872 C C . TYR A 1 466 ? -16.712 17.733 38.155 1.00 89.25 466 TYR A C 1
ATOM 3874 O O . TYR A 1 466 ? -17.455 18.711 38.166 1.00 89.25 466 TYR A O 1
ATOM 3882 N N . VAL A 1 467 ? -16.715 16.823 39.134 1.00 91.00 467 VAL A N 1
ATOM 3883 C CA . VAL A 1 467 ? -17.618 16.852 40.296 1.00 91.00 467 VAL A CA 1
ATOM 3884 C C . VAL A 1 467 ? -17.333 18.065 41.172 1.00 91.00 467 VAL A C 1
ATOM 3886 O O . VAL A 1 467 ? -18.264 18.803 41.483 1.00 91.00 467 VAL A O 1
ATOM 3889 N N . THR A 1 468 ? -16.065 18.322 41.508 1.00 89.75 468 THR A N 1
ATOM 3890 C CA . THR A 1 468 ? -15.674 19.506 42.295 1.00 89.75 468 THR A CA 1
ATOM 3891 C C . THR A 1 468 ? -16.065 20.803 41.588 1.00 89.75 468 THR A C 1
ATOM 3893 O O . THR A 1 468 ? -16.824 21.585 42.153 1.00 89.75 468 THR A O 1
ATOM 3896 N N . ALA A 1 469 ? -15.672 21.002 40.326 1.00 88.69 469 ALA A N 1
ATOM 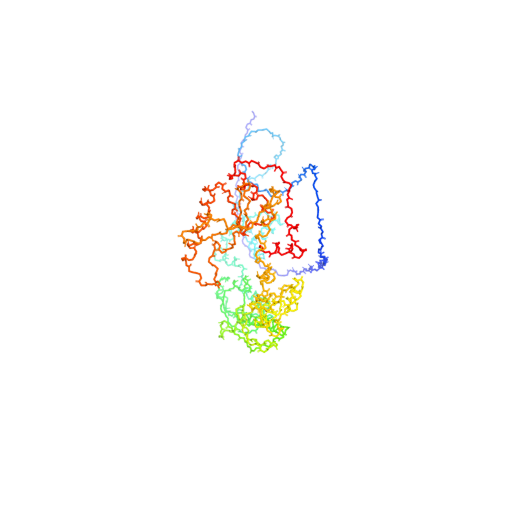3897 C CA . ALA A 1 469 ? -16.013 22.216 39.578 1.00 88.69 469 ALA A CA 1
ATOM 3898 C C . ALA A 1 469 ? -17.534 22.408 39.398 1.00 88.69 469 ALA A C 1
ATOM 3900 O O . ALA A 1 469 ? -18.034 23.532 39.483 1.00 88.69 469 ALA A O 1
ATOM 3901 N N . LYS A 1 470 ? -18.295 21.324 39.175 1.00 91.69 470 LYS A N 1
ATOM 3902 C CA . LYS A 1 470 ? -19.765 21.380 39.101 1.00 91.69 470 LYS A CA 1
ATOM 3903 C C . LYS A 1 470 ? -20.396 21.714 40.446 1.00 91.69 470 LYS A C 1
ATOM 3905 O O . LYS A 1 470 ? -21.316 22.527 40.475 1.00 91.69 470 LYS A O 1
ATOM 3910 N N . TYR A 1 471 ? -19.906 21.125 41.533 1.00 92.19 471 TYR A N 1
ATOM 3911 C CA . TYR A 1 471 ? -20.375 21.435 42.876 1.00 92.19 471 TYR A CA 1
ATOM 3912 C C . TYR A 1 471 ? -20.111 22.903 43.222 1.00 92.19 471 TYR A C 1
ATOM 3914 O O . TYR A 1 471 ? -21.052 23.599 43.582 1.00 92.19 471 TYR A O 1
ATOM 3922 N N . GLU A 1 472 ? -18.888 23.412 43.037 1.00 90.50 472 GLU A N 1
ATOM 3923 C CA . GLU A 1 472 ? -18.562 24.809 43.366 1.00 90.50 472 GLU A CA 1
ATOM 3924 C C . GLU A 1 472 ? -19.431 25.812 42.593 1.00 90.50 472 GLU A C 1
ATOM 3926 O O . GLU A 1 472 ? -19.907 26.794 43.166 1.00 90.50 472 GLU A O 1
ATOM 3931 N N . HIS A 1 473 ? -19.691 25.533 41.311 1.00 89.12 473 HIS A N 1
ATOM 3932 C CA . HIS A 1 473 ? -20.562 26.344 40.461 1.00 89.12 473 HIS A CA 1
ATOM 3933 C C . HIS A 1 473 ? -22.038 26.304 40.893 1.00 89.12 473 HIS A C 1
ATOM 3935 O O . HIS A 1 473 ? -22.723 27.320 40.817 1.00 89.12 473 HIS A O 1
ATOM 3941 N N . LEU A 1 474 ? -22.564 25.140 41.291 1.00 88.50 474 LEU A N 1
ATOM 3942 C CA . LEU A 1 474 ? -23.986 24.972 41.632 1.00 88.50 474 LEU A CA 1
ATOM 3943 C C . LEU A 1 474 ? -24.304 25.330 43.093 1.00 88.50 474 LEU A C 1
ATOM 3945 O O . LEU A 1 474 ? -25.393 25.820 43.375 1.00 88.50 474 LEU A O 1
ATOM 3949 N N . ALA A 1 475 ? -23.362 25.102 44.008 1.00 87.94 475 ALA A N 1
ATOM 3950 C CA . ALA A 1 475 ? -23.482 25.402 45.434 1.00 87.94 475 ALA A CA 1
ATOM 3951 C C . ALA A 1 475 ? -23.049 26.833 45.795 1.00 87.94 475 ALA A C 1
ATOM 3953 O O . ALA A 1 475 ? -23.218 27.242 46.942 1.00 87.94 475 ALA A O 1
ATOM 3954 N N . TYR A 1 476 ? -22.436 27.570 44.856 1.00 85.94 476 TYR A N 1
ATOM 3955 C CA . TYR A 1 476 ? -21.790 28.872 45.089 1.00 85.94 476 TYR A CA 1
ATOM 3956 C C . TYR A 1 476 ? -20.791 28.859 46.267 1.00 85.94 476 TYR A C 1
ATOM 3958 O O . TYR A 1 476 ? -20.586 29.861 46.953 1.00 85.94 476 TYR A O 1
ATOM 3966 N N . LYS A 1 477 ? -20.158 27.705 46.508 1.00 86.69 477 LYS A N 1
ATOM 3967 C CA . LYS A 1 477 ? -19.302 27.429 47.666 1.00 86.69 477 LYS A CA 1
ATOM 3968 C C . LYS A 1 477 ? -18.059 26.675 47.215 1.00 86.69 477 LYS A C 1
ATOM 3970 O O . LYS A 1 477 ? -18.181 25.580 46.674 1.00 86.69 477 LYS A O 1
ATOM 3975 N N . LYS A 1 478 ? -16.875 27.225 47.497 1.00 84.00 478 LYS A N 1
ATOM 3976 C CA . LYS A 1 478 ? -15.614 26.512 47.265 1.00 84.00 478 LYS A CA 1
ATOM 3977 C C . LYS A 1 478 ? -15.449 25.325 48.208 1.00 84.00 478 LYS A C 1
ATOM 3979 O O . LYS A 1 478 ? -15.818 25.406 49.383 1.00 84.00 478 LYS A O 1
ATOM 3984 N N . LEU A 1 479 ? -14.873 24.248 47.691 1.00 84.38 479 LEU A N 1
ATOM 3985 C CA . LEU A 1 479 ? -14.432 23.106 48.483 1.00 84.38 479 LEU A CA 1
ATOM 3986 C C . LEU A 1 479 ? -13.014 23.358 49.033 1.00 84.38 479 LEU A C 1
ATOM 3988 O O . LEU A 1 479 ? -12.277 24.193 48.497 1.00 84.38 479 LEU A O 1
ATOM 3992 N N . PRO A 1 480 ? -12.608 22.671 50.118 1.00 81.06 480 PRO A N 1
ATOM 3993 C CA . PRO A 1 480 ? -11.198 22.605 50.491 1.00 81.06 480 PRO A CA 1
ATOM 3994 C C . PRO A 1 480 ? -10.376 21.950 49.368 1.00 81.06 480 PRO A C 1
ATOM 3996 O O . PRO A 1 480 ? -10.920 21.285 48.486 1.00 81.06 480 PRO A O 1
ATOM 3999 N N . ILE A 1 481 ? -9.051 22.111 49.400 1.00 77.31 481 ILE A N 1
ATOM 4000 C CA . ILE A 1 481 ? -8.166 21.455 48.427 1.00 77.31 481 ILE A CA 1
ATOM 4001 C C . ILE A 1 481 ? -8.153 19.948 48.715 1.00 77.31 481 ILE A C 1
ATOM 4003 O O . ILE A 1 481 ? -7.482 19.491 49.638 1.00 77.31 481 ILE A O 1
ATOM 4007 N N . ILE A 1 482 ? -8.894 19.185 47.914 1.00 77.44 482 ILE A N 1
ATOM 4008 C CA . ILE A 1 482 ? -8.944 17.723 47.981 1.00 77.44 482 ILE A CA 1
ATOM 4009 C C . ILE A 1 482 ? -7.800 17.159 47.114 1.00 77.44 482 ILE A C 1
ATOM 4011 O O . ILE A 1 482 ? -7.687 17.533 45.940 1.00 77.44 482 ILE A O 1
ATOM 4015 N N . PRO A 1 483 ? -6.923 16.281 47.644 1.00 77.25 483 PRO A N 1
ATOM 4016 C CA . PRO A 1 483 ? -5.882 15.618 46.856 1.00 77.25 483 PRO A CA 1
ATOM 4017 C C . PRO A 1 483 ? -6.468 14.868 45.656 1.00 77.25 483 PRO A C 1
ATOM 4019 O O . PRO A 1 483 ? -7.589 14.368 45.722 1.00 77.25 483 PRO A O 1
ATOM 4022 N N . LYS A 1 484 ? -5.728 14.747 44.544 1.00 78.12 484 LYS A N 1
ATOM 4023 C CA . LYS A 1 484 ? -6.253 14.041 43.365 1.00 78.12 484 LYS A CA 1
ATOM 4024 C C . LYS A 1 484 ? -6.524 12.568 43.699 1.00 78.12 484 LYS A C 1
ATOM 4026 O O . LYS A 1 484 ? -5.596 11.767 43.774 1.00 78.12 484 LYS A O 1
ATOM 4031 N N . ILE A 1 485 ? -7.804 12.231 43.833 1.00 79.31 485 ILE A N 1
ATOM 4032 C CA . ILE A 1 485 ? -8.286 10.864 44.018 1.00 79.31 485 ILE A CA 1
ATOM 4033 C C . ILE A 1 485 ? -7.908 10.029 42.789 1.00 79.31 485 ILE A C 1
ATOM 4035 O O . ILE A 1 485 ? -8.240 10.377 41.652 1.00 79.31 485 ILE A O 1
ATOM 4039 N N . ASP A 1 486 ? -7.198 8.930 43.031 1.00 75.00 486 ASP A N 1
ATOM 4040 C CA . ASP A 1 486 ? -6.852 7.942 42.017 1.00 75.00 486 ASP A CA 1
ATOM 4041 C C . ASP A 1 486 ? -8.002 6.941 41.858 1.00 75.00 486 ASP A C 1
ATOM 4043 O O . ASP A 1 486 ? -8.269 6.138 42.755 1.00 75.00 486 ASP A O 1
ATOM 4047 N N . TYR A 1 487 ? -8.671 6.983 40.703 1.00 70.31 487 TYR A N 1
ATOM 4048 C CA . TYR A 1 487 ? -9.839 6.148 40.413 1.00 70.31 487 TYR A CA 1
ATOM 4049 C C . TYR A 1 487 ? -9.533 4.647 40.472 1.00 70.31 487 TYR A C 1
ATOM 4051 O O . TYR A 1 487 ? -10.444 3.849 40.683 1.00 70.31 487 TYR A O 1
ATOM 4059 N N . ASN A 1 488 ? -8.266 4.256 40.302 1.00 64.00 488 ASN A N 1
ATOM 4060 C CA . ASN A 1 488 ? -7.845 2.856 40.303 1.00 64.00 488 ASN A CA 1
ATOM 4061 C C . ASN A 1 488 ? -8.050 2.181 41.666 1.00 64.00 488 ASN A C 1
ATOM 4063 O O . ASN A 1 488 ? -8.204 0.966 41.733 1.00 64.00 488 ASN A O 1
ATOM 4067 N N . ARG A 1 489 ? -8.157 2.967 42.745 1.00 67.81 489 ARG A N 1
ATOM 4068 C CA . ARG A 1 489 ? -8.505 2.487 44.093 1.00 67.81 489 ARG A CA 1
ATOM 4069 C C . ARG A 1 489 ? -9.945 1.979 44.199 1.00 67.81 489 ARG A C 1
ATOM 4071 O O . ARG A 1 489 ? -10.241 1.184 45.082 1.00 67.81 489 ARG A O 1
ATOM 4078 N N . PHE A 1 490 ? -10.826 2.411 43.297 1.00 67.38 490 PHE A N 1
ATOM 4079 C CA . PHE A 1 490 ? -12.229 1.986 43.225 1.00 67.38 490 PHE A CA 1
ATOM 4080 C C . PHE A 1 490 ? -12.436 0.791 42.280 1.00 67.38 490 PHE A C 1
ATOM 4082 O O . PHE A 1 490 ? -13.570 0.423 41.961 1.00 67.38 490 PHE A O 1
ATOM 4089 N N . LEU A 1 491 ? -11.342 0.197 41.793 1.00 62.12 491 LEU A N 1
ATOM 4090 C CA . LEU A 1 491 ? -11.344 -0.924 40.865 1.00 62.12 491 LEU A CA 1
ATOM 4091 C C . LEU A 1 491 ? -10.855 -2.185 41.572 1.00 62.12 491 LEU A C 1
ATOM 4093 O O . LEU A 1 491 ? -9.706 -2.289 41.986 1.00 62.12 491 LEU A O 1
ATOM 4097 N N . ASN A 1 492 ? -11.738 -3.177 41.679 1.00 50.25 492 ASN A N 1
ATOM 4098 C CA . ASN A 1 492 ? -11.496 -4.371 42.494 1.00 50.25 492 ASN A CA 1
ATOM 4099 C C . ASN A 1 492 ? -10.435 -5.329 41.915 1.00 50.25 492 ASN A C 1
ATOM 4101 O O . ASN A 1 492 ? -10.142 -6.347 42.539 1.00 50.25 492 ASN A O 1
ATOM 4105 N N . THR A 1 493 ? -9.885 -5.055 40.726 1.00 50.62 493 THR A N 1
ATOM 4106 C CA . THR A 1 493 ? -8.804 -5.842 40.116 1.00 50.62 493 THR A CA 1
ATOM 4107 C C . THR A 1 493 ? -7.850 -4.958 39.293 1.00 50.62 493 THR A C 1
ATOM 4109 O O . THR A 1 493 ? -8.316 -4.026 38.633 1.00 50.62 493 THR A O 1
ATOM 4112 N N . PRO A 1 494 ? -6.542 -5.294 39.199 1.00 42.94 494 PRO A N 1
ATOM 4113 C CA . PRO A 1 494 ? -5.608 -4.666 38.243 1.00 42.94 494 PRO A CA 1
ATOM 4114 C C . PRO A 1 494 ? -6.067 -4.775 36.778 1.00 42.94 494 PRO A C 1
ATOM 4116 O O . PRO A 1 494 ? -5.652 -4.024 35.897 1.00 42.94 494 PRO A O 1
ATOM 4119 N N . ASP A 1 495 ? -6.957 -5.728 36.521 1.00 42.56 495 ASP A N 1
ATOM 4120 C CA . ASP A 1 495 ? -7.540 -6.020 35.225 1.00 42.56 495 ASP A CA 1
ATOM 4121 C C . ASP A 1 495 ? -8.714 -5.087 34.873 1.00 42.56 495 ASP A C 1
ATOM 4123 O O . ASP A 1 495 ? -9.116 -5.002 33.715 1.00 42.56 495 ASP A O 1
ATOM 4127 N N . ASP A 1 496 ? -9.288 -4.379 35.848 1.00 43.91 496 ASP A N 1
ATOM 4128 C CA . ASP A 1 496 ? -10.283 -3.329 35.617 1.00 43.91 496 ASP A CA 1
ATOM 4129 C C . ASP A 1 496 ? -9.621 -1.993 35.228 1.00 43.91 496 ASP A C 1
ATOM 4131 O O . ASP A 1 496 ? -10.201 -1.234 34.453 1.00 43.91 496 ASP A O 1
ATOM 4135 N N . GLN A 1 497 ? -8.383 -1.756 35.671 1.00 42.69 497 GLN A N 1
ATOM 4136 C CA . GLN A 1 497 ? -7.565 -0.587 35.321 1.00 42.69 497 GLN A CA 1
ATOM 4137 C C . GLN A 1 497 ? -7.228 -0.572 33.819 1.00 42.69 497 GLN A C 1
ATOM 4139 O O . GLN A 1 497 ? -7.612 0.357 33.107 1.00 42.69 497 GLN A O 1
ATOM 4144 N N . LYS A 1 498 ? -6.690 -1.681 33.280 1.00 43.06 498 LYS A N 1
ATOM 4145 C CA . LYS A 1 498 ? -6.530 -1.872 31.819 1.00 43.06 498 LYS A CA 1
ATOM 4146 C C . LYS A 1 498 ? -7.846 -1.758 31.034 1.00 43.06 498 LYS A C 1
ATOM 4148 O O . LYS A 1 498 ? -7.820 -1.422 29.852 1.00 43.06 498 LYS A O 1
ATOM 4153 N N . LYS A 1 499 ? -8.995 -2.065 31.652 1.00 41.06 499 LYS A N 1
ATOM 4154 C CA . LYS A 1 499 ? -10.306 -1.995 30.985 1.00 41.06 499 LYS A CA 1
ATOM 4155 C C . LYS A 1 499 ? -10.837 -0.570 30.849 1.00 41.06 499 LYS A C 1
ATOM 4157 O O . LYS A 1 499 ? -11.629 -0.368 29.941 1.00 41.06 499 LYS A O 1
ATOM 4162 N N . MET A 1 500 ? -10.439 0.392 31.686 1.00 41.69 500 MET A N 1
ATOM 4163 C CA . MET A 1 500 ? -10.891 1.791 31.565 1.00 41.69 500 MET A CA 1
ATOM 4164 C C . MET A 1 500 ? -10.026 2.627 30.628 1.00 41.69 500 MET A C 1
ATOM 4166 O O . MET A 1 500 ? -10.587 3.387 29.842 1.00 41.69 500 MET A O 1
ATOM 4170 N N . ASP A 1 501 ? -8.714 2.393 30.597 1.00 41.88 501 ASP A N 1
ATOM 4171 C CA . ASP A 1 501 ? -7.835 2.979 29.574 1.00 41.88 501 ASP A CA 1
ATOM 4172 C C . ASP A 1 501 ? -8.130 2.427 28.157 1.00 41.88 501 ASP A C 1
ATOM 4174 O O . ASP A 1 501 ? -7.705 3.006 27.162 1.00 41.88 501 ASP A O 1
ATOM 4178 N N . GLY A 1 502 ? -8.880 1.317 28.058 1.00 36.44 502 GLY A N 1
ATOM 4179 C CA . GLY A 1 502 ? -9.348 0.707 26.806 1.00 36.44 502 GLY A CA 1
ATOM 4180 C C . GLY A 1 502 ? -10.862 0.786 26.542 1.00 36.44 502 GLY A C 1
ATOM 4181 O O . GLY A 1 502 ? -11.321 0.166 25.587 1.00 36.44 502 GLY A O 1
ATOM 4182 N N . TYR A 1 503 ? -11.654 1.489 27.365 1.00 36.69 503 TYR A N 1
ATOM 4183 C CA . TYR A 1 503 ? -13.104 1.680 27.125 1.00 36.69 503 TYR A CA 1
ATOM 4184 C C . TYR A 1 503 ? -13.421 2.966 26.334 1.00 36.69 503 TYR A C 1
ATOM 4186 O O . TYR A 1 503 ? -14.595 3.259 26.098 1.00 36.69 503 TYR A O 1
ATOM 4194 N N . LEU A 1 504 ? -12.392 3.746 25.978 1.00 34.22 504 LEU A N 1
ATOM 4195 C CA . LEU A 1 504 ? -12.464 5.078 25.362 1.00 34.22 504 LEU A CA 1
ATOM 4196 C C . LEU A 1 504 ? -11.845 5.070 23.953 1.00 34.22 504 LEU A C 1
ATOM 4198 O O . LEU A 1 504 ? -10.662 4.687 23.835 1.00 34.22 504 LEU A O 1
#

Radius of gyration: 51.17 Å; chains: 1; bounding box: 108×105×121 Å

Secondary structure (DSSP, 8-state):
------------------------------------------------------------PPPPPPP---PPPP-------------------TT---HHHHHHHHHHHHHH--HHHHHHHHHHTT-----HHHHHHHHHHHH-HHHHHHHT-SS-HHHHHHHHHHHHHHHHSS--EE-S-TTT-SSTTSEEEEE-TTT--EEEEEHHHHHTS----HHHHHHHHHHHHHHHHHHHHHHHHHTT-EEEEEE-SSTTT----TT-EEEEE-TT--EEEEEHHHHHTT---HHHHHHHHHHHHH--HHHHHHHHHTTTEEE-S-GGG---TTSEEEEEETT--EEEEEHHHHHHT---HHHHTTHHHHHHHHHHHHHHTS----B--TT-B-TTSPBP-BSEEETTTTEEEEEE-GGGTS--TTS---HHHHHHHHHHHHHHHHHHHHTT-EEEEEETTS-HHHHHHHHHHHHHHHHT-PPP------GGGG-SSHHHHHHHTT--